Protein 3GJ0 (pdb70)

Foldseek 3Di:
DPDPPDDAAEFEEEEEFAPPLCRVLLLVQQPQQVVPWDADVVQQWIWGWHWFQKPVGIYTYRYTHHNNCNHPHDGDLVRQARGQEYEYEGEQQDVVRLVCSVVVVVVNCVRPPPHAYAYEHEDLLDPPGRHALLNNDVCPVVVHHYDYYYSQQCRCSCVVVQVNVCVRVVHPPMDGPDDRRTDHRPDHRDPVSVVVRVVSNVVNVVD/DAEFEEEEDFAPPLCSVLLVVFQPQQVVPWDQDPVQQWTWGWHWFQKPVGIYTYRYTHHNNHDLVRQPRGQEYEYEGEQQDVVRLVCSVVVVVVNCVNPVDHAYEYEHEDLQDPPGRRALLNNCVCVVVVHHYDYAYSLQRRCSCPVVLVNVCVSVVHPPMDGPDDRRTDHRPDDRPPVSVVVRVVRNVVNVD

Nearest PDB structures (foldseek):
  7mo3-assembly2_C  TM=1.001E+00  e=3.233E-41  Homo sapiens
  1qg2-assembly1_A  TM=1.001E+00  e=6.068E-40  Canis lupus familiaris
  5cj2-assembly7_G  TM=9.972E-01  e=1.064E-39  Homo sapiens
  1byu-assembly1_A  TM=9.859E-01  e=2.113E-39  Canis lupus familiaris
  1qg4-assembly1_A  TM=9.878E-01  e=3.705E-39  Canis lupus familiaris

Sequence (400 aa):
SAAQGEPQVQFKLVLVGDGGTGKTTFVKRHLTGEFEKKYVATLGVEVHPLVFHTNRGPIKFNVWDTAGQEKFGGLRDGYYIQAQCAIIMFDVTSRVTYKNVPNWHRDLVRVCENIPIVLCGNKVDIKDRKVKAKSIVFHRKKNLQYYDISAKSNYNFEKPFLWLARKLIGDPNLEFVAMPALAPPEVVMDPALAAQYEHDLEVAQTTQVQFKLVLVGDGGTGKTTFVKRHLTGEFEKKYVATLGVEVHPLVFHTNRGPIKFNVWDTAGLRDGYYIQAQCAIIMFDVTSRVTYKNVPNWHRDLVRVCENIPIVLCGNKVDIKDRKVKAKSIVFHRKKNLQYYDISAKSNYNFEKPFLWLARKLIGDPNLEFVAMPALAPPEVVMDPALAAQYEHDLEVAQT

CATH classification: 3.40.50.300

B-factor: mean 26.5, std 14.44, range [9.84, 110.28]

Radius of gyration: 24.84 Å; Cα contacts (8 Å, |Δi|>4): 761; chains: 2; bounding box: 46×78×49 Å

Structure (mmCIF, N/CA/C/O backbone):
data_3GJ0
#
_entry.id   3GJ0
#
_cell.length_a   81.544
_cell.length_b   81.544
_cell.length_c   130.567
_cell.angle_alpha   90.00
_cell.angle_beta   90.00
_cell.angle_gamma   90.00
#
_symmetry.space_group_name_H-M   'P 41 21 2'
#
loop_
_entity.id
_entity.type
_entity.pdbx_description
1 polymer 'GTP-binding nuclear protein Ran'
2 non-polymer 'MAGNESIUM ION'
3 non-polymer "GUANOSINE-5'-DIPHOSPHATE"
4 water water
#
loop_
_atom_site.group_PDB
_atom_site.id
_atom_site.type_symbol
_atom_site.label_atom_id
_atom_site.label_alt_id
_atom_site.label_comp_id
_atom_site.label_asym_id
_atom_site.label_entity_id
_atom_site.label_seq_id
_atom_site.pdbx_PDB_ins_code
_atom_site.Cartn_x
_atom_site.Cartn_y
_atom_site.Cartn_z
_atom_site.occupancy
_atom_site.B_iso_or_equiv
_atom_site.auth_seq_id
_atom_site.auth_comp_id
_atom_site.auth_asym_id
_atom_site.auth_atom_id
_atom_site.pdbx_PDB_model_num
ATOM 1 N N . SER A 1 6 ? 35.894 -2.467 -40.372 1.00 32.43 1 SER A N 1
ATOM 2 C CA . SER A 1 6 ? 36.976 -3.200 -41.021 1.00 32.24 1 SER A CA 1
ATOM 3 C C . SER A 1 6 ? 38.261 -3.106 -40.209 1.00 32.24 1 SER A C 1
ATOM 4 O O . SER A 1 6 ? 38.373 -2.283 -39.294 1.00 30.91 1 SER A O 1
ATOM 7 N N . ALA A 1 7 ? 39.230 -3.951 -40.552 1.00 28.07 2 ALA A N 1
ATOM 8 C CA . ALA A 1 7 ? 40.512 -3.982 -39.849 1.00 27.19 2 ALA A CA 1
ATOM 9 C C . ALA A 1 7 ? 41.461 -2.915 -40.387 1.00 23.06 2 ALA A C 1
ATOM 10 O O . ALA A 1 7 ? 42.456 -3.219 -41.049 1.00 26.54 2 ALA A O 1
ATOM 12 N N . ALA A 1 8 ? 41.131 -1.661 -40.100 1.00 24.00 3 ALA A N 1
ATOM 13 C CA . ALA A 1 8 ? 41.938 -0.518 -40.500 1.00 21.29 3 ALA A CA 1
ATOM 14 C C . ALA A 1 8 ? 41.551 0.668 -39.643 1.00 20.68 3 ALA A C 1
ATOM 15 O O . ALA A 1 8 ? 40.438 0.719 -39.092 1.00 24.14 3 ALA A O 1
ATOM 17 N N . GLN A 1 9 ? 42.472 1.616 -39.528 1.00 22.79 4 GLN A N 1
ATOM 18 C CA . GLN A 1 9 ? 42.193 2.854 -38.817 1.00 21.12 4 GLN A CA 1
ATOM 19 C C . GLN A 1 9 ? 41.315 3.736 -39.707 1.00 23.64 4 GLN A C 1
ATOM 20 O O . GLN A 1 9 ? 41.209 3.498 -40.920 1.00 25.21 4 GLN A O 1
ATOM 26 N N . GLY A 1 10 ? 40.674 4.736 -39.106 1.00 26.52 5 GLY A N 1
ATOM 27 C CA . GLY A 1 10 ? 39.909 5.707 -39.873 1.00 29.86 5 GLY A CA 1
ATOM 28 C C . GLY A 1 10 ? 38.501 5.277 -40.239 1.00 32.11 5 GLY A C 1
ATOM 29 O O . GLY A 1 10 ? 37.831 5.925 -41.043 1.00 32.63 5 GLY A O 1
ATOM 30 N N . GLU A 1 11 ? 38.050 4.178 -39.645 1.00 30.65 6 GLU A N 1
ATOM 31 C CA . GLU A 1 11 ? 36.711 3.659 -39.893 1.00 32.60 6 GLU A CA 1
ATOM 32 C C . GLU A 1 11 ? 35.641 4.494 -39.188 1.00 22.90 6 GLU A C 1
ATOM 33 O O . GLU A 1 11 ? 35.881 5.031 -38.116 1.00 28.27 6 GLU A O 1
ATOM 39 N N . PRO A 1 12 ? 34.452 4.595 -39.797 1.00 31.83 7 PRO A N 1
ATOM 40 C CA . PRO A 1 12 ? 33.352 5.266 -39.093 1.00 34.95 7 PRO A CA 1
ATOM 41 C C . PRO A 1 12 ? 33.002 4.438 -37.865 1.00 30.73 7 PRO A C 1
ATOM 42 O O . PRO A 1 12 ? 33.004 3.206 -37.952 1.00 31.49 7 PRO A O 1
ATOM 46 N N . GLN A 1 13 ? 32.721 5.080 -36.740 1.00 35.81 8 GLN A N 1
ATOM 47 C CA . GLN A 1 13 ? 32.350 4.309 -35.567 1.00 35.34 8 GLN A CA 1
ATOM 48 C C . GLN A 1 13 ? 30.929 3.771 -35.705 1.00 30.50 8 GLN A C 1
ATOM 49 O O . GLN A 1 13 ? 30.098 4.333 -36.424 1.00 30.77 8 GLN A O 1
ATOM 55 N N . VAL A 1 14 ? 30.686 2.643 -35.056 1.00 21.29 9 VAL A N 1
ATOM 56 C CA . VAL A 1 14 ? 29.353 2.067 -34.971 1.00 20.21 9 VAL A CA 1
ATOM 57 C C . VAL A 1 14 ? 28.677 2.764 -33.802 1.00 22.08 9 VAL A C 1
ATOM 58 O O . VAL A 1 14 ? 29.108 2.626 -32.655 1.00 21.95 9 VAL A O 1
ATOM 62 N N . GLN A 1 15 ? 27.647 3.543 -34.095 1.00 20.79 10 GLN A N 1
ATOM 63 C CA . GLN A 1 15 ? 26.950 4.271 -33.044 1.00 19.46 10 GLN A CA 1
ATOM 64 C C . GLN A 1 15 ? 25.447 4.358 -33.298 1.00 19.94 10 GLN A C 1
ATOM 65 O O . GLN A 1 15 ? 24.974 4.332 -34.438 1.00 20.91 10 GLN A O 1
ATOM 71 N N . PHE A 1 16 ? 24.712 4.445 -32.202 1.00 15.34 11 PHE A N 1
ATOM 72 C CA . PHE A 1 16 ? 23.262 4.403 -32.208 1.00 15.80 11 PHE A CA 1
ATOM 73 C C . PHE A 1 16 ? 22.711 5.468 -31.283 1.00 14.78 11 PHE A C 1
ATOM 74 O O . PHE A 1 16 ? 23.220 5.670 -30.172 1.00 16.11 11 PHE A O 1
ATOM 82 N N . LYS A 1 17 ? 21.668 6.157 -31.727 1.00 12.40 12 LYS A N 1
ATOM 83 C CA . LYS A 1 17 ? 20.922 7.042 -30.851 1.00 12.12 12 LYS A CA 1
ATOM 84 C C . LYS A 1 17 ? 19.973 6.231 -29.965 1.00 14.26 12 LYS A C 1
ATOM 85 O O . LYS A 1 17 ? 19.131 5.487 -30.472 1.00 14.42 12 LYS A O 1
ATOM 91 N N . LEU A 1 18 ? 20.136 6.350 -28.645 1.00 12.14 13 LEU A N 1
ATOM 92 C CA . LEU A 1 18 ? 19.309 5.648 -27.684 1.00 11.18 13 LEU A CA 1
ATOM 93 C C . LEU A 1 18 ? 18.577 6.709 -26.865 1.00 11.96 13 LEU A C 1
ATOM 94 O O . LEU A 1 18 ? 19.212 7.572 -26.230 1.00 13.65 13 LEU A O 1
ATOM 99 N N . VAL A 1 19 ? 17.259 6.649 -26.864 1.00 10.90 14 VAL A N 1
ATOM 100 C CA . VAL A 1 19 ? 16.476 7.576 -26.044 1.00 12.53 14 VAL A CA 1
ATOM 101 C C . VAL A 1 19 ? 16.077 6.900 -24.740 1.00 12.33 14 VAL A C 1
ATOM 102 O O . VAL A 1 19 ? 15.624 5.743 -24.712 1.00 13.31 14 VAL A O 1
ATOM 106 N N . LEU A 1 20 ? 16.285 7.628 -23.651 1.00 13.60 15 LEU A N 1
ATOM 107 C CA . LEU A 1 20 ? 16.036 7.137 -22.309 1.00 12.55 15 LEU A CA 1
ATOM 108 C C . LEU A 1 20 ? 14.876 7.929 -21.759 1.00 14.62 15 LEU A C 1
ATOM 109 O O . LEU A 1 20 ? 15.007 9.136 -21.527 1.00 16.23 15 LEU A O 1
ATOM 114 N N . VAL A 1 21 ? 13.732 7.273 -21.601 1.00 11.89 16 VAL A N 1
ATOM 115 C CA . VAL A 1 21 ? 12.494 7.948 -21.211 1.00 12.79 16 VAL A CA 1
ATOM 116 C C . VAL A 1 21 ? 11.819 7.289 -20.026 1.00 15.88 16 VAL A C 1
ATOM 117 O O . VAL A 1 21 ? 12.135 6.162 -19.656 1.00 14.46 16 VAL A O 1
ATOM 121 N N . GLY A 1 22 ? 10.887 8.006 -19.413 1.00 15.29 17 GLY A N 1
ATOM 122 C CA . GLY A 1 22 ? 10.230 7.532 -18.211 1.00 14.15 17 GLY A CA 1
ATOM 123 C C . GLY A 1 22 ? 9.913 8.700 -17.303 1.00 12.91 17 GLY A C 1
ATOM 124 O O . GLY A 1 22 ? 10.430 9.815 -17.493 1.00 14.47 17 GLY A O 1
ATOM 125 N N . ASP A 1 23 ? 9.087 8.440 -16.304 1.00 15.12 18 ASP A N 1
ATOM 126 C CA . ASP A 1 23 ? 8.679 9.519 -15.410 1.00 15.45 18 ASP A CA 1
ATOM 127 C C . ASP A 1 23 ? 9.854 10.218 -14.753 1.00 14.44 18 ASP A C 1
ATOM 128 O O . ASP A 1 23 ? 10.924 9.630 -14.526 1.00 14.99 18 ASP A O 1
ATOM 133 N N . GLY A 1 24 ? 9.649 11.484 -14.394 1.00 15.71 19 GLY A N 1
ATOM 134 C CA . GLY A 1 24 ? 10.619 12.173 -13.579 1.00 15.87 19 GLY A CA 1
ATOM 135 C C . GLY A 1 24 ? 10.819 11.427 -12.278 1.00 17.93 19 GLY A C 1
ATOM 136 O O . GLY A 1 24 ? 9.886 10.863 -11.706 1.00 18.77 19 GLY A O 1
ATOM 137 N N . GLY A 1 25 ? 12.063 11.415 -11.828 1.00 14.69 20 GLY A N 1
ATOM 138 C CA . GLY A 1 25 ? 12.417 10.827 -10.557 1.00 14.57 20 GLY A CA 1
ATOM 139 C C . GLY A 1 25 ? 12.629 9.330 -10.577 1.00 15.61 20 GLY A C 1
ATOM 140 O O . GLY A 1 25 ? 12.837 8.727 -9.526 1.00 19.32 20 GLY A O 1
ATOM 141 N N . THR A 1 26 ? 12.579 8.719 -11.759 1.00 14.78 21 THR A N 1
ATOM 142 C CA . THR A 1 26 ? 12.753 7.278 -11.827 1.00 14.00 21 THR A CA 1
ATOM 143 C C . THR A 1 26 ? 14.222 6.824 -11.811 1.00 14.66 21 THR A C 1
ATOM 144 O O . THR A 1 26 ? 14.498 5.644 -11.614 1.00 15.25 21 THR A O 1
ATOM 148 N N . GLY A 1 27 ? 15.137 7.758 -12.030 1.00 13.56 22 GLY A N 1
ATOM 149 C CA . GLY A 1 27 ? 16.560 7.494 -11.935 1.00 13.03 22 GLY A CA 1
ATOM 150 C C . GLY A 1 27 ? 17.246 7.464 -13.293 1.00 13.49 22 GLY A C 1
ATOM 151 O O . GLY A 1 27 ? 18.339 6.923 -13.416 1.00 12.80 22 GLY A O 1
ATOM 152 N N . LYS A 1 28 ? 16.654 8.087 -14.305 1.00 12.04 23 LYS A N 1
ATOM 153 C CA . LYS A 1 28 ? 17.257 8.104 -15.653 1.00 11.96 23 LYS A CA 1
ATOM 154 C C . LYS A 1 28 ? 18.646 8.738 -15.645 1.00 11.40 23 LYS A C 1
ATOM 155 O O . LYS A 1 28 ? 19.607 8.183 -16.176 1.00 11.73 23 LYS A O 1
ATOM 161 N N . THR A 1 29 ? 18.752 9.925 -15.059 1.00 12.11 24 THR A N 1
ATOM 162 C CA . THR A 1 29 ? 20.016 10.614 -15.063 1.00 11.43 24 THR A CA 1
ATOM 163 C C . THR A 1 29 ? 21.052 9.859 -14.214 1.00 12.66 24 THR A C 1
ATOM 164 O O . THR A 1 29 ? 22.216 9.744 -14.610 1.00 12.37 24 THR A O 1
ATOM 168 N N . THR A 1 30 ? 20.631 9.364 -13.052 1.00 11.80 25 THR A N 1
ATOM 169 C CA . THR A 1 30 ? 21.543 8.615 -12.184 1.00 13.13 25 THR A CA 1
ATOM 170 C C . THR A 1 30 ? 22.084 7.401 -12.937 1.00 12.06 25 THR A C 1
ATOM 171 O O . THR A 1 30 ? 23.272 7.068 -12.835 1.00 12.67 25 THR A O 1
ATOM 175 N N . PHE A 1 31 ? 21.207 6.758 -13.701 1.00 11.34 26 PHE A N 1
ATOM 176 C CA . PHE A 1 31 ? 21.579 5.580 -14.474 1.00 11.65 26 PHE A CA 1
ATOM 177 C C . PHE A 1 31 ? 22.613 5.903 -15.547 1.00 11.40 26 PHE A C 1
ATOM 178 O O . PHE A 1 31 ? 23.661 5.256 -15.635 1.00 11.81 26 PHE A O 1
ATOM 186 N N . VAL A 1 32 ? 22.306 6.866 -16.413 1.00 11.87 27 VAL A N 1
ATOM 187 C CA . VAL A 1 32 ? 23.225 7.141 -17.512 1.00 11.98 27 VAL A CA 1
ATOM 188 C C . VAL A 1 32 ? 24.589 7.584 -16.986 1.00 11.83 27 VAL A C 1
ATOM 189 O O . VAL A 1 32 ? 25.618 7.231 -17.580 1.00 12.39 27 VAL A O 1
ATOM 193 N N . LYS A 1 33 ? 24.589 8.304 -15.861 1.00 11.81 28 LYS A N 1
ATOM 194 C CA . LYS A 1 33 ? 25.836 8.830 -15.293 1.00 14.01 28 LYS A CA 1
ATOM 195 C C . LYS A 1 33 ? 26.755 7.767 -14.702 1.00 12.49 28 LYS A C 1
ATOM 196 O O . LYS A 1 33 ? 27.893 8.076 -14.391 1.00 14.05 28 LYS A O 1
ATOM 202 N N . ARG A 1 34 ? 26.306 6.522 -14.542 1.00 10.55 29 ARG A N 1
ATOM 203 C CA . ARG A 1 34 ? 27.230 5.512 -14.039 1.00 12.97 29 ARG A CA 1
ATOM 204 C C . ARG A 1 34 ? 28.413 5.334 -14.975 1.00 14.32 29 ARG A C 1
ATOM 205 O O . ARG A 1 34 ? 29.497 4.986 -14.531 1.00 13.01 29 ARG A O 1
ATOM 213 N N . HIS A 1 35 ? 28.211 5.547 -16.274 1.00 11.19 30 HIS A N 1
ATOM 214 C CA . HIS A 1 35 ? 29.280 5.332 -17.237 1.00 12.13 30 HIS A CA 1
ATOM 215 C C . HIS A 1 35 ? 30.170 6.569 -17.212 1.00 13.23 30 HIS A C 1
ATOM 216 O O . HIS A 1 35 ? 29.767 7.662 -17.647 1.00 11.87 30 HIS A O 1
ATOM 223 N N . LEU A 1 36 ? 31.373 6.417 -16.665 1.00 11.49 31 LEU A N 1
ATOM 224 C CA . LEU A 1 36 ? 32.177 7.587 -16.324 1.00 11.29 31 LEU A CA 1
ATOM 225 C C . LEU A 1 36 ? 32.662 8.377 -17.535 1.00 12.80 31 LEU A C 1
ATOM 226 O O . LEU A 1 36 ? 32.637 9.601 -17.513 1.00 13.48 31 LEU A O 1
ATOM 231 N N . THR A 1 37 ? 33.076 7.688 -18.594 1.00 12.57 32 THR A N 1
ATOM 232 C CA . THR A 1 37 ? 33.545 8.404 -19.760 1.00 12.05 32 THR A CA 1
ATOM 233 C C . THR A 1 37 ? 32.385 9.082 -20.477 1.00 13.72 32 THR A C 1
ATOM 234 O O . THR A 1 37 ? 32.545 10.198 -20.966 1.00 15.17 32 THR A O 1
ATOM 238 N N . GLY A 1 38 ? 31.214 8.440 -20.507 1.00 11.79 33 GLY A N 1
ATOM 239 C CA . GLY A 1 38 ? 30.029 9.064 -21.076 1.00 13.14 33 GLY A CA 1
ATOM 240 C C . GLY A 1 38 ? 29.653 10.349 -20.375 1.00 13.70 33 GLY A C 1
ATOM 241 O O . GLY A 1 38 ? 29.092 11.256 -21.002 1.00 16.58 33 GLY A O 1
ATOM 242 N N . GLU A 1 39 ? 29.923 10.417 -19.074 1.00 12.90 34 GLU A N 1
ATOM 243 C CA . GLU A 1 39 ? 29.609 11.604 -18.303 1.00 14.93 34 GLU A CA 1
ATOM 244 C C . GLU A 1 39 ? 30.666 12.687 -18.569 1.00 16.44 34 GLU A C 1
ATOM 245 O O . GLU A 1 39 ? 30.330 13.847 -18.776 1.00 18.32 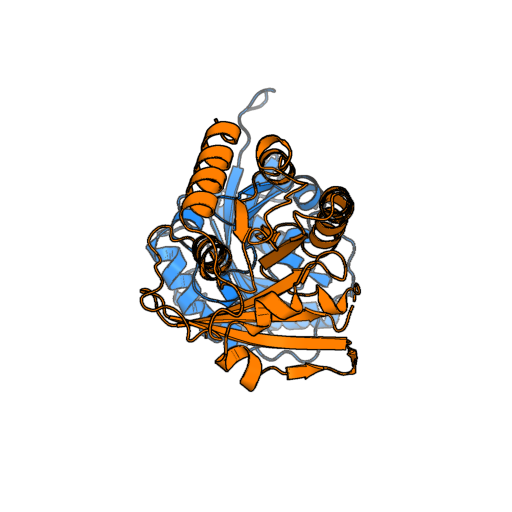34 GLU A O 1
ATOM 251 N N . PHE A 1 40 ? 31.936 12.295 -18.596 1.00 14.97 35 PHE A N 1
ATOM 252 C CA . PHE A 1 40 ? 33.023 13.206 -18.946 1.00 15.90 35 PHE A CA 1
ATOM 253 C C . PHE A 1 40 ? 32.819 13.835 -20.331 1.00 16.83 35 PHE A C 1
ATOM 254 O O . PHE A 1 40 ? 33.097 15.036 -20.530 1.00 19.88 35 PHE A O 1
ATOM 262 N N . GLU A 1 41 ? 32.320 13.049 -21.281 1.00 16.56 36 GLU A N 1
ATOM 263 C CA . GLU A 1 41 ? 32.214 13.498 -22.675 1.00 15.77 36 GLU A CA 1
ATOM 264 C C . GLU A 1 41 ? 30.817 13.939 -23.094 1.00 15.86 36 GLU A C 1
ATOM 265 O O . GLU A 1 41 ? 30.552 14.120 -24.292 1.00 17.75 36 GLU A O 1
ATOM 271 N N . LYS A 1 42 ? 29.935 14.143 -22.134 1.00 15.34 37 LYS A N 1
ATOM 272 C CA . LYS A 1 42 ? 28.551 14.460 -22.465 1.00 14.90 37 LYS A CA 1
ATOM 273 C C . LYS A 1 42 ? 28.462 15.819 -23.130 1.00 20.08 37 LYS A C 1
ATOM 274 O O . LYS A 1 42 ? 29.315 16.693 -22.917 1.00 19.68 37 LYS A O 1
ATOM 280 N N . LYS A 1 43 ? 27.429 15.996 -23.930 1.00 17.92 38 LYS A N 1
ATOM 281 C CA . LYS A 1 43 ? 27.220 17.288 -24.586 1.00 20.47 38 LYS A CA 1
ATOM 282 C C . LYS A 1 43 ? 25.779 17.754 -24.430 1.00 22.74 38 LYS A C 1
ATOM 283 O O . LYS A 1 43 ? 24.842 16.990 -24.659 1.00 22.74 38 LYS A O 1
ATOM 289 N N . TYR A 1 44 ? 25.602 19.003 -24.009 1.00 24.59 39 TYR A N 1
ATOM 290 C CA . TYR A 1 44 ? 24.262 19.567 -23.850 1.00 27.10 39 TYR A CA 1
ATOM 291 C C . TYR A 1 44 ? 23.862 20.249 -25.145 1.00 25.67 39 TYR A C 1
ATOM 292 O O . TYR A 1 44 ? 24.582 21.123 -25.633 1.00 30.07 39 TYR A O 1
ATOM 301 N N . VAL A 1 45 ? 22.732 19.821 -25.706 1.00 22.96 40 VAL A N 1
ATOM 302 C CA . VAL A 1 45 ? 22.180 20.394 -26.930 1.00 25.57 40 VAL A CA 1
ATOM 303 C C . VAL A 1 45 ? 21.103 21.393 -26.544 1.00 26.80 40 VAL A C 1
ATOM 304 O O . VAL A 1 45 ? 20.012 21.009 -26.125 1.00 22.41 40 VAL A O 1
ATOM 308 N N . ALA A 1 46 ? 21.415 22.675 -26.695 1.00 33.75 41 ALA A N 1
ATOM 309 C CA . ALA A 1 46 ? 20.556 23.750 -26.209 1.00 42.35 41 ALA A CA 1
ATOM 310 C C . ALA A 1 46 ? 19.170 23.790 -26.853 1.00 38.33 41 ALA A C 1
ATOM 311 O O . ALA A 1 46 ? 18.174 24.005 -26.165 1.00 42.05 41 ALA A O 1
ATOM 313 N N . THR A 1 47 ? 19.101 23.572 -28.162 1.00 31.84 42 THR A N 1
ATOM 314 C CA . THR A 1 47 ? 17.828 23.692 -28.863 1.00 32.45 42 THR A CA 1
ATOM 315 C C . THR A 1 47 ? 16.794 22.691 -28.352 1.00 28.49 42 THR A C 1
ATOM 316 O O . THR A 1 47 ? 15.598 22.978 -28.343 1.00 38.48 42 THR A O 1
ATOM 320 N N . LEU A 1 48 ? 17.247 21.517 -27.922 1.00 23.45 43 LEU A N 1
ATOM 321 C CA . LEU A 1 48 ? 16.311 20.510 -27.436 1.00 27.96 43 LEU A CA 1
ATOM 322 C C . LEU A 1 48 ? 16.286 20.389 -25.914 1.00 32.49 43 LEU A C 1
ATOM 323 O O . LEU A 1 48 ? 15.322 19.893 -25.344 1.00 37.62 43 LEU A O 1
ATOM 328 N N . GLY A 1 49 ? 17.332 20.861 -25.255 1.00 27.56 44 GLY A N 1
ATOM 329 C CA . GLY A 1 49 ? 17.444 20.653 -23.824 1.00 31.31 44 GLY A CA 1
ATOM 330 C C . GLY A 1 49 ? 17.620 19.168 -23.554 1.00 31.70 44 GLY A C 1
ATOM 331 O O . GLY A 1 49 ? 16.769 18.507 -22.960 1.00 32.15 44 GLY A O 1
ATOM 332 N N . VAL A 1 50 ? 18.737 18.641 -24.026 1.00 21.87 45 VAL A N 1
ATOM 333 C CA . VAL A 1 50 ? 19.075 17.230 -23.867 1.00 18.38 45 VAL A CA 1
ATOM 334 C C . VAL A 1 50 ? 20.564 17.196 -23.578 1.00 16.28 45 VAL A C 1
ATOM 335 O O . VAL A 1 50 ? 21.311 18.010 -24.119 1.00 18.90 45 VAL A O 1
ATOM 339 N N . GLU A 1 51 ? 21.010 16.269 -22.725 1.00 16.55 46 GLU A N 1
ATOM 340 C CA . GLU A 1 51 ? 22.438 15.985 -22.596 1.00 16.69 46 GLU A CA 1
ATOM 341 C C . GLU A 1 51 ? 22.683 14.637 -23.253 1.00 16.26 46 GLU A C 1
ATOM 342 O O . GLU A 1 51 ? 22.105 13.634 -22.838 1.00 17.64 46 GLU A O 1
ATOM 348 N N . VAL A 1 52 ? 23.525 14.607 -24.273 1.00 14.32 47 VAL A N 1
ATOM 349 C CA . VAL A 1 52 ? 23.836 13.360 -24.954 1.00 14.10 47 VAL A CA 1
ATOM 350 C C . VAL A 1 52 ? 25.111 12.782 -24.382 1.00 15.89 47 VAL A C 1
ATOM 351 O O . VAL A 1 52 ? 26.158 13.436 -24.421 1.00 18.51 47 VAL A O 1
ATOM 355 N N . HIS A 1 53 ? 25.009 11.570 -23.840 1.00 13.47 48 HIS A N 1
ATOM 356 C CA . HIS A 1 53 ? 26.143 10.857 -23.240 1.00 12.17 48 HIS A CA 1
ATOM 357 C C . HIS A 1 53 ? 26.640 9.781 -24.204 1.00 13.37 48 HIS A C 1
ATOM 358 O O . HIS A 1 53 ? 25.898 8.843 -24.530 1.00 13.75 48 HIS A O 1
ATOM 365 N N . PRO A 1 54 ? 27.899 9.880 -24.649 1.00 12.67 49 PRO A N 1
ATOM 366 C CA . PRO A 1 54 ? 28.426 8.871 -25.578 1.00 14.47 49 PRO A CA 1
ATOM 367 C C . PRO A 1 54 ? 28.959 7.672 -24.786 1.00 15.93 49 PRO A C 1
ATOM 368 O O . PRO A 1 54 ? 30.012 7.758 -24.161 1.00 18.63 49 PRO A O 1
ATOM 372 N N . LEU A 1 55 ? 28.197 6.584 -24.754 1.00 13.15 50 LEU A N 1
ATOM 373 C CA . LEU A 1 55 ? 28.556 5.399 -23.961 1.00 14.71 50 LEU A CA 1
ATOM 374 C C . LEU A 1 55 ? 29.161 4.322 -24.843 1.00 15.50 50 LEU A C 1
ATOM 375 O O . LEU A 1 55 ? 28.454 3.653 -25.607 1.00 16.49 50 LEU A O 1
ATOM 380 N N . VAL A 1 56 ? 30.467 4.151 -24.749 1.00 14.14 51 VAL A N 1
ATOM 381 C CA . VAL A 1 56 ? 31.136 3.097 -25.489 1.00 16.00 51 VAL A CA 1
ATOM 382 C C . VAL A 1 56 ? 31.142 1.789 -24.702 1.00 15.56 51 VAL A C 1
ATOM 383 O O . VAL A 1 56 ? 31.411 1.761 -23.487 1.00 14.89 51 VAL A O 1
ATOM 387 N N . PHE A 1 57 ? 30.834 0.703 -25.413 1.00 16.82 52 PHE A N 1
ATOM 388 C CA . PHE A 1 57 ? 30.954 -0.636 -24.865 1.00 15.48 52 PHE A CA 1
ATOM 389 C C . PHE A 1 57 ? 31.874 -1.399 -25.802 1.00 17.23 52 PHE A C 1
ATOM 390 O O . PHE A 1 57 ? 31.880 -1.171 -27.004 1.00 18.35 52 PHE A O 1
ATOM 398 N N . HIS A 1 58 ? 32.679 -2.281 -25.239 1.00 18.21 53 HIS A N 1
ATOM 399 C CA . HIS A 1 58 ? 33.642 -3.011 -26.051 1.00 18.90 53 HIS A CA 1
ATOM 400 C C . HIS A 1 58 ? 33.173 -4.461 -26.225 1.00 19.65 53 HIS A C 1
ATOM 401 O O . HIS A 1 58 ? 33.046 -5.205 -25.264 1.00 17.02 53 HIS A O 1
ATOM 408 N N . THR A 1 59 ? 32.866 -4.823 -27.468 1.00 19.14 54 THR A N 1
ATOM 409 C CA . THR A 1 59 ? 32.298 -6.142 -27.756 1.00 19.64 54 THR A CA 1
ATOM 410 C C . THR A 1 59 ? 33.342 -7.074 -28.363 1.00 22.55 54 THR A C 1
ATOM 411 O O . THR A 1 59 ? 34.449 -6.644 -28.692 1.00 23.87 54 THR A O 1
ATOM 415 N N . ASN A 1 60 ? 32.984 -8.343 -28.513 1.00 19.37 55 ASN A N 1
ATOM 416 C CA . ASN A 1 60 ? 33.879 -9.297 -29.164 1.00 23.72 55 ASN A CA 1
ATOM 417 C C . ASN A 1 60 ? 34.016 -9.016 -30.652 1.00 32.68 55 ASN A C 1
ATOM 418 O O . ASN A 1 60 ? 34.807 -9.659 -31.349 1.00 39.34 55 ASN A O 1
ATOM 423 N N . ARG A 1 61 ? 33.257 -8.044 -31.134 1.00 24.52 56 ARG A N 1
ATOM 424 C CA . ARG A 1 61 ? 33.342 -7.621 -32.521 1.00 32.27 56 ARG A CA 1
ATOM 425 C C . ARG A 1 61 ? 33.751 -6.156 -32.626 1.00 35.30 56 ARG A C 1
ATOM 426 O O . ARG A 1 61 ? 33.542 -5.518 -33.656 1.00 45.73 56 ARG A O 1
ATOM 434 N N . GLY A 1 62 ? 34.330 -5.630 -31.554 1.00 27.21 57 GL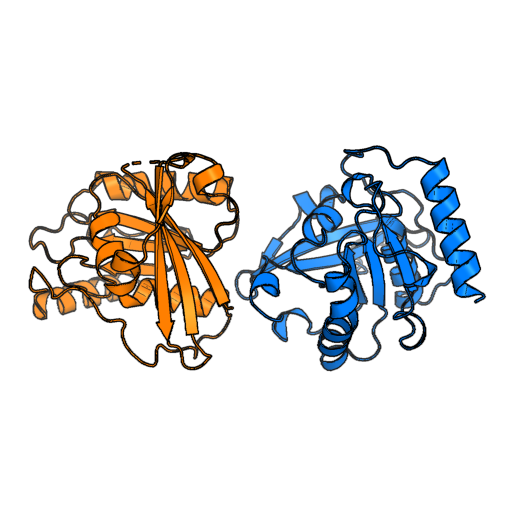Y A N 1
ATOM 435 C CA . GLY A 1 62 ? 34.809 -4.259 -31.545 1.00 27.81 57 GLY A CA 1
ATOM 436 C C . GLY A 1 62 ? 33.901 -3.326 -30.768 1.00 27.02 57 GLY A C 1
ATOM 437 O O . GLY A 1 62 ? 32.920 -3.760 -30.177 1.00 23.93 57 GLY A O 1
ATOM 438 N N . PRO A 1 63 ? 34.218 -2.030 -30.781 1.00 23.91 58 PRO A N 1
ATOM 439 C CA . PRO A 1 63 ? 33.510 -1.055 -29.947 1.00 21.63 58 PRO A CA 1
ATOM 440 C C . PRO A 1 63 ? 32.151 -0.715 -30.532 1.00 22.11 58 PRO A C 1
ATOM 441 O O . PRO A 1 63 ? 31.998 -0.686 -31.746 1.00 25.20 58 PRO A O 1
ATOM 445 N N . ILE A 1 64 ? 31.177 -0.460 -29.667 1.00 20.50 59 ILE A N 1
ATOM 446 C CA . ILE A 1 64 ? 29.887 0.061 -30.089 1.00 20.59 59 ILE A CA 1
ATOM 447 C C . ILE A 1 64 ? 29.558 1.246 -29.188 1.00 20.39 59 ILE A C 1
ATOM 448 O O . ILE A 1 64 ? 29.809 1.193 -27.977 1.00 25.00 59 ILE A O 1
ATOM 453 N N . LYS A 1 65 ? 29.014 2.312 -29.762 1.00 15.90 60 LYS A N 1
ATOM 454 C CA . LYS A 1 65 ? 28.677 3.494 -28.974 1.00 14.60 60 LYS A CA 1
ATOM 455 C C . LYS A 1 65 ? 27.161 3.724 -28.983 1.00 18.37 60 LYS A C 1
ATOM 456 O O . LYS A 1 65 ? 26.532 3.766 -30.051 1.00 17.51 60 LYS A O 1
ATOM 462 N N . PHE A 1 66 ? 26.588 3.862 -27.792 1.00 13.70 61 PHE A N 1
ATOM 463 C CA . PHE A 1 66 ? 25.224 4.336 -27.627 1.00 12.41 61 PHE A CA 1
ATOM 464 C C . PHE A 1 66 ? 25.277 5.780 -27.207 1.00 13.12 61 PHE A C 1
ATOM 465 O O . PHE A 1 66 ? 25.819 6.084 -26.130 1.00 13.77 61 PHE A O 1
ATOM 473 N N . ASN A 1 67 ? 24.764 6.668 -28.057 1.00 13.48 62 ASN A N 1
ATOM 474 C CA . ASN A 1 67 ? 24.610 8.071 -27.712 1.00 12.51 62 ASN A CA 1
ATOM 475 C C . ASN A 1 67 ? 23.284 8.179 -26.988 1.00 12.86 62 ASN A C 1
ATOM 476 O O . ASN A 1 67 ? 22.218 8.144 -27.599 1.00 13.07 62 ASN A O 1
ATOM 481 N N . VAL A 1 68 ? 23.365 8.232 -25.666 1.00 10.69 63 VAL A N 1
ATOM 482 C CA . VAL A 1 68 ? 22.182 8.206 -24.837 1.00 10.65 63 VAL A CA 1
ATOM 483 C C . VAL A 1 68 ? 21.685 9.603 -24.592 1.00 13.90 63 VAL A C 1
ATOM 484 O O . VAL A 1 68 ? 22.410 10.450 -24.052 1.00 13.51 63 VAL A O 1
ATOM 488 N N . TRP A 1 69 ? 20.437 9.841 -24.990 1.00 12.02 64 TRP A N 1
ATOM 489 C CA . TRP A 1 69 ? 19.812 11.155 -24.850 1.00 13.16 64 TRP A CA 1
ATOM 490 C C . TRP A 1 69 ? 19.099 11.244 -23.496 1.00 14.61 64 TRP A C 1
ATOM 491 O O . TRP A 1 69 ? 18.069 10.586 -23.289 1.00 18.68 64 TRP A O 1
ATOM 502 N N . ASP A 1 70 ? 19.660 12.014 -22.574 1.00 12.38 65 ASP A N 1
ATOM 503 C CA . ASP A 1 70 ? 19.054 12.169 -21.253 1.00 13.33 65 ASP A CA 1
ATOM 504 C C . ASP A 1 70 ? 18.338 13.513 -21.230 1.00 14.00 65 ASP A C 1
ATOM 505 O O . ASP A 1 70 ? 18.878 14.539 -21.698 1.00 16.34 65 ASP A O 1
ATOM 510 N N . THR A 1 71 ? 17.128 13.520 -20.709 1.00 13.28 66 THR A N 1
ATOM 511 C CA . THR A 1 71 ? 16.361 14.763 -20.677 1.00 15.99 66 THR A CA 1
ATOM 512 C C . THR A 1 71 ? 17.004 15.735 -19.716 1.00 15.50 66 THR A C 1
ATOM 513 O O . THR A 1 71 ? 17.833 15.378 -18.860 1.00 17.04 66 THR A O 1
ATOM 517 N N . ALA A 1 72 ? 16.586 16.990 -19.850 1.00 17.61 67 ALA A N 1
ATOM 518 C CA . ALA A 1 72 ? 16.920 18.016 -18.874 1.00 19.73 67 ALA A CA 1
ATOM 519 C C . ALA A 1 72 ? 15.739 18.242 -17.933 1.00 20.61 67 ALA A C 1
ATOM 520 O O . ALA A 1 72 ? 15.514 19.358 -17.449 1.00 24.17 67 ALA A O 1
ATOM 522 N N . GLY A 1 73 ? 14.980 17.188 -17.679 1.00 17.63 68 GLY A N 1
ATOM 523 C CA . GLY A 1 73 ? 13.910 17.236 -16.696 1.00 17.94 68 GLY A CA 1
ATOM 524 C C . GLY A 1 73 ? 12.566 17.683 -17.238 1.00 19.64 68 GLY A C 1
ATOM 525 O O . GLY A 1 73 ? 11.624 17.838 -16.458 1.00 18.08 68 GLY A O 1
ATOM 526 N N . GLN A 1 74 ? 12.439 17.871 -18.548 1.00 15.94 69 GLN A N 1
ATOM 527 C CA . GLN A 1 74 ? 11.181 18.392 -19.083 1.00 17.72 69 GLN A CA 1
ATOM 528 C C . GLN A 1 74 ? 10.001 17.434 -18.917 1.00 19.74 69 GLN A C 1
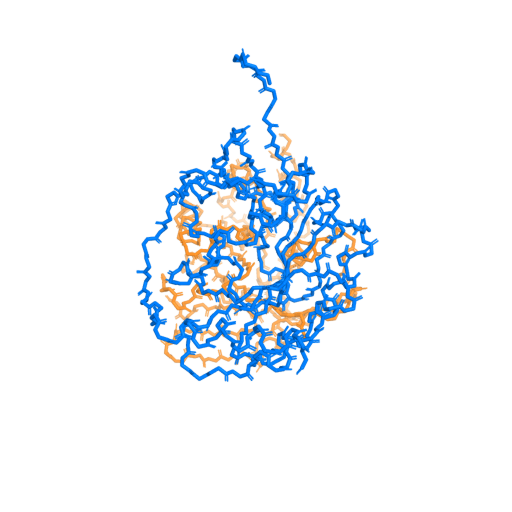ATOM 529 O O . GLN A 1 74 ? 8.844 17.860 -18.971 1.00 19.00 69 GLN A O 1
ATOM 535 N N . GLU A 1 75 ? 10.274 16.149 -18.697 1.00 17.40 70 GLU A N 1
ATOM 536 C CA . GLU A 1 75 ? 9.206 15.192 -18.457 1.00 16.47 70 GLU A CA 1
ATOM 537 C C . GLU A 1 75 ? 8.419 15.501 -17.176 1.00 16.08 70 GLU A C 1
ATOM 538 O O . GLU A 1 75 ? 7.323 14.975 -16.981 1.00 21.31 70 GLU A O 1
ATOM 544 N N . LYS A 1 76 ? 8.984 16.345 -16.310 1.00 16.06 71 LYS A N 1
ATOM 545 C CA . LYS A 1 76 ? 8.310 16.728 -15.082 1.00 18.75 71 LYS A CA 1
ATOM 546 C C . LYS A 1 76 ? 7.171 17.702 -15.326 1.00 23.57 71 LYS A C 1
ATOM 547 O O . LYS A 1 76 ? 6.301 17.856 -14.467 1.00 28.40 71 LYS A O 1
ATOM 553 N N . PHE A 1 77 ? 7.146 18.344 -16.490 1.00 19.27 72 PHE A N 1
ATOM 554 C CA . PHE A 1 77 ? 6.022 19.236 -16.769 1.00 21.66 72 PHE A CA 1
ATOM 555 C C . PHE A 1 77 ? 5.297 18.964 -18.090 1.00 21.80 72 PHE A C 1
ATOM 556 O O . PHE A 1 77 ? 4.479 19.775 -18.539 1.00 24.41 72 PHE A O 1
ATOM 564 N N . GLY A 1 78 ? 5.569 17.818 -18.702 1.00 22.88 73 GLY A N 1
ATOM 565 C CA . GLY A 1 78 ? 4.877 17.446 -19.923 1.00 24.47 73 GLY A CA 1
ATOM 566 C C . GLY A 1 78 ? 5.587 16.332 -20.664 1.00 27.41 73 GLY A C 1
ATOM 567 O O . GLY A 1 78 ? 6.470 15.673 -20.113 1.00 23.97 73 GLY A O 1
ATOM 568 N N . GLY A 1 79 ? 5.191 16.114 -21.912 1.00 25.44 74 GLY A N 1
ATOM 569 C CA . GLY A 1 79 ? 5.850 15.114 -22.733 1.00 21.88 74 GLY A CA 1
ATOM 570 C C . GLY A 1 79 ? 7.112 15.665 -23.363 1.00 23.49 74 GLY A C 1
ATOM 571 O O . GLY A 1 79 ? 7.490 16.819 -23.147 1.00 24.30 74 GLY A O 1
ATOM 572 N N . LEU A 1 80 ? 7.769 14.828 -24.157 1.00 19.41 75 LEU A N 1
ATOM 573 C CA . LEU A 1 80 ? 8.980 15.219 -24.858 1.00 19.41 75 LEU A CA 1
ATOM 574 C C . LEU A 1 80 ? 8.652 15.556 -26.312 1.00 21.93 75 LEU A C 1
ATOM 575 O O . LEU A 1 80 ? 7.741 14.976 -26.895 1.00 21.19 75 LEU A O 1
ATOM 580 N N . ARG A 1 81 ? 9.393 16.496 -26.888 1.00 23.28 76 ARG A N 1
ATOM 581 C CA . ARG A 1 81 ? 9.130 16.949 -28.255 1.00 20.75 76 ARG A CA 1
ATOM 582 C C . ARG A 1 81 ? 9.555 15.904 -29.292 1.00 21.76 76 ARG A C 1
ATOM 583 O O . ARG A 1 81 ? 10.369 15.027 -29.013 1.00 21.08 76 ARG A O 1
ATOM 591 N N . ASP A 1 82 ? 9.004 16.003 -30.496 1.00 24.74 77 ASP A N 1
ATOM 592 C CA . ASP A 1 82 ? 9.319 15.041 -31.537 1.00 22.59 77 ASP A CA 1
ATOM 593 C C . ASP A 1 82 ? 10.818 15.025 -31.805 1.00 22.74 77 ASP A C 1
ATOM 594 O O . ASP A 1 82 ? 11.392 13.973 -32.061 1.00 24.15 77 ASP A O 1
ATOM 599 N N . GLY A 1 83 ? 11.445 16.194 -31.760 1.00 20.79 78 GLY A N 1
ATOM 600 C CA . GLY A 1 83 ? 12.872 16.321 -32.009 1.00 21.21 78 GLY A CA 1
ATOM 601 C C . GLY A 1 83 ? 13.698 15.490 -31.051 1.00 22.86 78 GLY A C 1
ATOM 602 O O . GLY A 1 83 ? 14.819 15.087 -31.358 1.00 24.49 78 GLY A O 1
ATOM 603 N N . TYR A 1 84 ? 13.148 15.232 -29.872 1.00 20.10 79 TYR A N 1
ATOM 604 C CA . TYR A 1 84 ? 13.836 14.371 -28.932 1.00 16.16 79 TYR A CA 1
ATOM 605 C C . TYR A 1 84 ? 13.876 12.930 -29.439 1.00 15.98 79 TYR A C 1
ATOM 606 O O . TYR A 1 84 ? 14.939 12.285 -29.448 1.00 17.44 79 TYR A O 1
ATOM 615 N N . TYR A 1 85 ? 12.723 12.439 -29.883 1.00 17.50 80 TYR A N 1
ATOM 616 C CA . TYR A 1 85 ? 12.603 11.053 -30.336 1.00 17.87 80 TYR A CA 1
ATOM 617 C C . TYR A 1 85 ? 13.153 10.771 -31.733 1.00 18.18 80 TYR A C 1
ATOM 618 O O . TYR A 1 85 ? 13.540 9.645 -32.029 1.00 18.23 80 TYR A O 1
ATOM 627 N N . ILE A 1 86 ? 13.157 11.778 -32.602 1.00 18.38 81 ILE A N 1
ATOM 628 C CA . ILE A 1 86 ? 13.400 11.529 -34.021 1.00 20.24 81 ILE A CA 1
ATOM 629 C C . ILE A 1 86 ? 14.727 10.811 -34.283 1.00 19.07 81 ILE A C 1
ATOM 630 O O . ILE A 1 86 ? 15.764 11.131 -33.699 1.00 19.52 81 ILE A O 1
ATOM 635 N N . GLN A 1 87 ? 14.674 9.830 -35.171 1.00 18.88 82 GLN A N 1
ATOM 636 C CA . GLN A 1 87 ? 15.860 9.103 -35.591 1.00 22.84 82 GLN A CA 1
ATOM 637 C C . GLN A 1 87 ? 16.449 8.235 -34.473 1.00 18.55 82 GLN A C 1
ATOM 638 O O . GLN A 1 87 ? 17.559 7.741 -34.610 1.00 19.79 82 GLN A O 1
ATOM 644 N N . ALA A 1 88 ? 15.722 8.066 -33.373 1.00 17.43 83 ALA A N 1
ATOM 645 C CA . ALA A 1 88 ? 16.177 7.117 -32.353 1.00 15.84 83 ALA A CA 1
ATOM 646 C C . ALA A 1 88 ? 16.255 5.730 -32.972 1.00 15.51 83 ALA A C 1
ATOM 647 O O . ALA A 1 88 ? 15.387 5.347 -33.767 1.00 17.49 83 ALA A O 1
ATOM 649 N N . GLN A 1 89 ? 17.293 4.982 -32.621 1.00 14.67 84 GLN A N 1
ATOM 650 C CA . GLN A 1 89 ? 17.482 3.628 -33.137 1.00 14.70 84 GLN A CA 1
ATOM 651 C C . GLN A 1 89 ? 17.139 2.572 -32.096 1.00 14.21 84 GLN A C 1
ATOM 652 O O . GLN A 1 89 ? 16.997 1.384 -32.407 1.00 13.93 84 GLN A O 1
ATOM 658 N N . CYS A 1 90 ? 16.990 3.009 -30.854 1.00 13.53 85 CYS A N 1
ATOM 659 C CA . CYS A 1 90 ? 16.698 2.087 -29.755 1.00 12.63 85 CYS A CA 1
ATOM 660 C C . CYS A 1 90 ? 16.283 2.932 -28.559 1.00 12.53 85 CYS A C 1
ATOM 661 O O . CYS A 1 90 ? 16.437 4.160 -28.570 1.00 12.18 85 CYS A O 1
ATOM 664 N N . ALA A 1 91 ? 15.744 2.300 -27.524 1.00 10.95 86 ALA A N 1
ATOM 665 C CA . ALA A 1 91 ? 15.258 3.049 -26.365 1.00 10.73 86 ALA A CA 1
ATOM 666 C C . ALA A 1 91 ? 15.271 2.215 -25.113 1.00 10.62 86 AL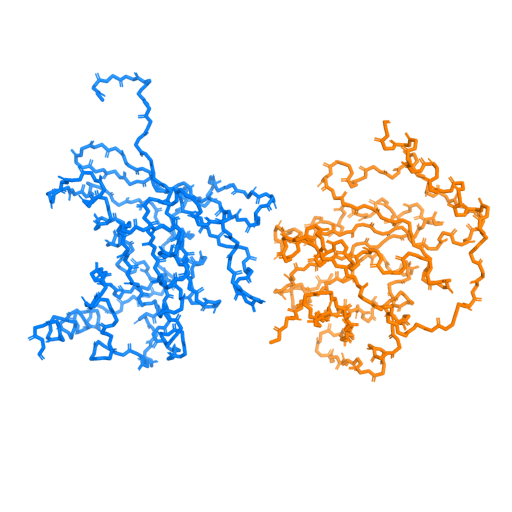A A C 1
ATOM 667 O O . ALA A 1 91 ? 15.218 0.982 -25.158 1.00 12.05 86 ALA A O 1
ATOM 669 N N . ILE A 1 92 ? 15.322 2.903 -23.986 1.00 10.17 87 ILE A N 1
ATOM 670 C CA . ILE A 1 92 ? 15.075 2.296 -22.693 1.00 12.15 87 ILE A CA 1
ATOM 671 C C . ILE A 1 92 ? 13.925 3.073 -22.084 1.00 12.61 87 ILE A C 1
ATOM 672 O O . ILE A 1 92 ? 13.986 4.317 -22.026 1.00 12.27 87 ILE A O 1
ATOM 677 N N . ILE A 1 93 ? 12.876 2.379 -21.634 1.00 11.24 88 ILE A N 1
ATOM 678 C CA . ILE A 1 93 ? 11.800 3.011 -20.865 1.00 12.07 88 ILE A CA 1
ATOM 679 C C . ILE A 1 93 ? 12.025 2.630 -19.401 1.00 12.02 88 ILE A C 1
ATOM 680 O O . ILE A 1 93 ? 12.122 1.441 -19.067 1.00 13.21 88 ILE A O 1
ATOM 685 N N . MET A 1 94 ? 12.144 3.625 -18.523 1.00 11.82 89 MET A N 1
ATOM 686 C CA . MET A 1 94 ? 12.429 3.360 -17.125 1.00 12.75 89 MET A CA 1
ATOM 687 C C . MET A 1 94 ? 11.233 3.653 -16.239 1.00 13.39 89 MET A C 1
ATOM 688 O O . MET A 1 94 ? 10.454 4.565 -16.518 1.00 15.59 89 MET A O 1
ATOM 693 N N . PHE A 1 95 ? 11.104 2.859 -15.189 1.00 11.54 90 PHE A N 1
ATOM 694 C CA . PHE A 1 95 ? 10.204 3.167 -14.076 1.00 10.97 90 PHE A CA 1
ATOM 695 C C . PHE A 1 95 ? 10.919 2.868 -12.766 1.00 14.62 90 PHE A C 1
ATOM 696 O O . PHE A 1 95 ? 12.046 2.391 -12.760 1.00 14.86 90 PHE A O 1
ATOM 704 N N . ASP A 1 96 ? 10.283 3.216 -11.652 1.00 14.85 91 ASP A N 1
ATOM 705 C CA . ASP A 1 96 ? 10.864 3.061 -10.319 1.00 15.64 91 ASP A CA 1
ATOM 706 C C . ASP A 1 96 ? 10.039 2.001 -9.597 1.00 16.32 91 ASP A C 1
ATOM 707 O O . ASP A 1 96 ? 8.833 2.140 -9.460 1.00 16.75 91 ASP A O 1
ATOM 712 N N . VAL A 1 97 ? 10.676 0.909 -9.186 1.00 14.51 92 VAL A N 1
ATOM 713 C CA . VAL A 1 97 ? 9.926 -0.172 -8.540 1.00 15.88 92 VAL A CA 1
ATOM 714 C C . VAL A 1 97 ? 9.388 0.207 -7.166 1.00 20.44 92 VAL A C 1
ATOM 715 O O . VAL A 1 97 ? 8.641 -0.568 -6.579 1.00 20.60 92 VAL A O 1
ATOM 719 N N . THR A 1 98 ? 9.751 1.382 -6.662 1.00 17.69 93 THR A N 1
ATOM 720 C CA . THR A 1 98 ? 9.169 1.859 -5.400 1.00 19.75 93 THR A CA 1
ATOM 721 C C . THR A 1 98 ? 7.994 2.815 -5.612 1.00 22.62 93 THR A C 1
ATOM 722 O O . THR A 1 98 ? 7.407 3.311 -4.643 1.00 24.54 93 THR A O 1
ATOM 726 N N . SER A 1 99 ? 7.638 3.063 -6.869 1.00 22.05 94 SER A N 1
ATOM 727 C CA . SER A 1 99 ? 6.547 3.979 -7.198 1.00 22.44 94 SER A CA 1
ATOM 728 C C . SER A 1 99 ? 5.635 3.386 -8.275 1.00 24.59 94 SER A C 1
ATOM 729 O O . SER A 1 99 ? 5.961 3.410 -9.462 1.00 22.09 94 SER A O 1
ATOM 732 N N . ARG A 1 100 ? 4.486 2.850 -7.864 1.00 23.82 95 ARG A N 1
ATOM 733 C CA . ARG A 1 100 ? 3.593 2.166 -8.799 1.00 22.70 95 ARG A CA 1
ATOM 734 C C . ARG A 1 100 ? 3.138 3.060 -9.946 1.00 20.47 95 ARG A C 1
ATOM 735 O O . ARG A 1 100 ? 2.978 2.598 -11.069 1.00 21.72 95 ARG A O 1
ATOM 743 N N . VAL A 1 101 ? 2.921 4.340 -9.656 1.00 21.16 96 VAL A N 1
ATOM 744 C CA . VAL A 1 101 ? 2.451 5.268 -10.681 1.00 21.56 96 VAL A CA 1
ATOM 745 C C . VAL A 1 101 ? 3.413 5.319 -11.870 1.00 24.70 96 VAL A C 1
ATOM 746 O O . VAL A 1 101 ? 2.987 5.482 -13.015 1.00 22.73 96 VAL A O 1
ATOM 750 N N . THR A 1 102 ? 4.708 5.173 -11.602 1.00 18.78 97 THR A N 1
ATOM 751 C CA . THR A 1 102 ? 5.668 5.268 -12.692 1.00 17.34 97 THR A CA 1
ATOM 752 C C . THR A 1 102 ? 5.552 4.080 -13.629 1.00 19.20 97 THR A C 1
ATOM 753 O O . THR A 1 102 ? 5.795 4.218 -14.818 1.00 16.67 97 THR A O 1
ATOM 757 N N . TYR A 1 103 ? 5.177 2.919 -13.102 1.00 16.27 98 TYR A N 1
ATOM 758 C CA . TYR A 1 103 ? 4.887 1.773 -13.954 1.00 16.56 98 TYR A CA 1
ATOM 759 C C . TYR A 1 103 ? 3.566 1.964 -14.704 1.00 18.44 98 TYR A C 1
ATOM 760 O O . TYR A 1 103 ? 3.441 1.577 -15.860 1.00 18.99 98 TYR A O 1
ATOM 769 N N . LYS A 1 104 ? 2.581 2.560 -14.039 1.00 21.94 99 LYS A N 1
ATOM 770 C CA . LYS A 1 104 ? 1.302 2.810 -14.696 1.00 21.45 99 LYS A CA 1
ATOM 771 C C . LYS A 1 104 ? 1.427 3.764 -15.874 1.00 21.94 99 LYS A C 1
ATOM 772 O O . LYS A 1 104 ? 0.624 3.705 -16.816 1.00 23.15 99 LYS A O 1
ATOM 778 N N . ASN A 1 105 ? 2.458 4.604 -15.848 1.00 19.25 100 ASN A N 1
ATOM 779 C CA . ASN A 1 105 ? 2.708 5.551 -16.941 1.00 17.96 100 ASN A CA 1
ATOM 780 C C . ASN A 1 105 ? 3.542 4.992 -18.106 1.00 20.09 100 ASN A C 1
ATOM 781 O O . ASN A 1 105 ? 3.699 5.654 -19.135 1.00 19.40 100 ASN A O 1
ATOM 786 N N . VAL A 1 106 ? 4.061 3.781 -17.938 1.00 17.84 101 VAL A N 1
ATOM 787 C CA . VAL A 1 106 ? 4.875 3.161 -18.981 1.00 17.21 101 VAL A CA 1
ATOM 788 C C . VAL A 1 106 ? 4.146 3.046 -20.330 1.00 17.73 101 VAL A C 1
ATOM 789 O O . VAL A 1 106 ? 4.735 3.335 -21.367 1.00 20.00 101 VAL A O 1
ATOM 793 N N . PRO A 1 107 ? 2.860 2.652 -20.332 1.00 18.99 102 PRO A N 1
ATOM 794 C CA . PRO A 1 107 ? 2.175 2.603 -21.634 1.00 19.61 102 PRO A CA 1
ATOM 795 C C . PRO A 1 107 ? 2.125 3.944 -22.369 1.00 19.69 102 PRO A C 1
ATOM 796 O O . PRO A 1 107 ? 2.224 3.961 -23.597 1.00 21.37 102 PRO A O 1
ATOM 800 N N . ASN A 1 108 ? 1.993 5.047 -21.642 1.00 20.87 103 ASN A N 1
ATOM 801 C CA . ASN A 1 108 ? 2.008 6.367 -22.269 1.00 24.51 103 ASN A CA 1
ATOM 802 C C . ASN A 1 108 ? 3.367 6.681 -22.889 1.00 21.14 103 ASN A C 1
ATOM 803 O O . ASN A 1 108 ? 3.444 7.233 -23.981 1.00 20.52 103 ASN A O 1
ATOM 808 N N . TRP A 1 109 ? 4.446 6.338 -22.186 1.00 18.29 104 TRP A N 1
ATOM 809 C CA . TRP A 1 109 ? 5.783 6.550 -22.737 1.00 17.22 104 TRP A CA 1
ATOM 810 C C . TRP A 1 109 ? 5.998 5.712 -23.990 1.00 17.44 104 TRP A C 1
ATOM 811 O O . TRP A 1 109 ? 6.528 6.192 -25.001 1.00 18.67 104 TRP A O 1
ATOM 822 N N . HIS A 1 110 ? 5.570 4.457 -23.930 1.00 14.45 105 HIS A N 1
ATOM 823 C CA . HIS A 1 110 ? 5.698 3.587 -25.082 1.00 16.34 105 HIS A CA 1
ATOM 824 C C . HIS A 1 110 ? 4.918 4.142 -26.277 1.00 16.28 105 HIS A C 1
ATOM 825 O O . HIS A 1 110 ? 5.424 4.150 -27.399 1.00 17.85 105 HIS A O 1
ATOM 832 N N . ARG A 1 111 ? 3.701 4.621 -26.021 1.00 17.75 106 ARG A N 1
ATOM 833 C CA . ARG A 1 111 ? 2.862 5.165 -27.091 1.00 18.91 106 ARG A CA 1
ATOM 834 C C . ARG A 1 111 ? 3.552 6.352 -27.774 1.00 23.14 106 ARG A C 1
ATOM 835 O O . ARG A 1 111 ? 3.629 6.422 -29.007 1.00 22.36 106 ARG A O 1
ATOM 843 N N . ASP A 1 112 ? 4.074 7.267 -26.961 1.00 22.16 107 ASP A N 1
ATOM 844 C CA . ASP A 1 112 ? 4.711 8.473 -27.468 1.00 22.20 107 ASP A CA 1
ATOM 845 C C . ASP A 1 112 ? 5.942 8.110 -28.281 1.00 20.02 107 ASP A C 1
ATOM 846 O O . ASP A 1 112 ? 6.202 8.697 -29.336 1.00 22.17 107 ASP A O 1
ATOM 851 N N . LEU A 1 113 ? 6.719 7.157 -27.760 1.00 18.79 108 LEU A N 1
ATOM 852 C CA . LEU A 1 113 ? 7.933 6.694 -28.411 1.00 20.26 108 LEU A CA 1
ATOM 853 C C . LEU A 1 113 ? 7.653 6.092 -29.783 1.00 20.17 108 LEU A C 1
ATOM 854 O O . LEU A 1 113 ? 8.246 6.515 -30.778 1.00 21.63 108 LEU A O 1
ATOM 859 N N . VAL A 1 114 ? 6.765 5.102 -29.843 1.00 19.25 109 VAL A N 1
ATOM 860 C CA . VAL A 1 114 ? 6.573 4.373 -31.090 1.00 18.86 109 VAL A CA 1
ATOM 861 C C . VAL A 1 114 ? 5.758 5.150 -32.124 1.00 23.89 109 VAL A C 1
ATOM 862 O O . VAL A 1 114 ? 5.769 4.803 -33.311 1.00 24.86 109 VAL A O 1
ATOM 866 N N . ARG A 1 115 ? 5.067 6.199 -31.685 1.00 21.38 110 ARG A N 1
ATOM 867 C CA . ARG A 1 115 ? 4.444 7.102 -32.652 1.00 22.35 110 ARG A CA 1
ATOM 868 C C . ARG A 1 115 ? 5.506 7.704 -33.575 1.00 23.43 110 ARG A C 1
ATOM 869 O O . ARG A 1 115 ? 5.282 7.853 -34.780 1.00 29.45 110 ARG A O 1
ATOM 877 N N . VAL A 1 116 ? 6.666 8.044 -33.011 1.00 20.95 111 VAL A N 1
ATOM 878 C CA . VAL A 1 116 ? 7.762 8.654 -33.770 1.00 19.25 111 VAL A CA 1
ATOM 879 C C . VAL A 1 116 ? 8.772 7.640 -34.304 1.00 21.20 111 VAL A C 1
ATOM 880 O O . VAL A 1 116 ? 9.379 7.832 -35.365 1.00 27.43 111 VAL A O 1
ATOM 884 N N . CYS A 1 117 ? 8.949 6.560 -33.552 1.00 19.49 112 CYS A N 1
ATOM 885 C CA . CYS A 1 117 ? 9.951 5.543 -33.851 1.00 23.90 112 CYS A CA 1
ATOM 886 C C . CYS A 1 117 ? 9.281 4.183 -33.921 1.00 24.27 112 CYS A C 1
ATOM 887 O O . CYS A 1 117 ? 9.190 3.471 -32.923 1.00 24.73 112 CYS A O 1
ATOM 890 N N . GLU A 1 118 ? 8.810 3.797 -35.096 1.00 21.72 113 GLU A N 1
ATOM 891 C CA . GLU A 1 118 ? 8.112 2.521 -35.189 1.00 26.45 113 GLU A CA 1
ATOM 892 C C . GLU A 1 118 ? 9.102 1.356 -35.231 1.00 20.92 113 GLU A C 1
ATOM 893 O O . GLU A 1 118 ? 10.108 1.395 -35.919 1.00 26.79 113 GLU A O 1
ATOM 899 N N . ASN A 1 119 ? 8.817 0.343 -34.432 1.00 25.90 114 ASN A N 1
ATOM 900 C CA . ASN A 1 119 ? 9.562 -0.906 -34.461 1.00 24.31 114 ASN A CA 1
ATOM 901 C C . ASN A 1 119 ? 11.048 -0.869 -34.118 1.00 29.01 114 ASN A C 1
ATOM 902 O O . ASN A 1 119 ? 11.810 -1.721 -34.570 1.00 35.72 114 ASN A O 1
ATOM 907 N N . ILE A 1 120 ? 11.476 0.096 -33.318 1.00 20.62 115 ILE A N 1
ATOM 908 C CA . ILE A 1 120 ? 12.840 0.027 -32.805 1.00 15.03 115 ILE A CA 1
ATOM 909 C C . ILE A 1 120 ? 12.898 -0.894 -31.594 1.00 14.55 115 ILE A C 1
ATOM 910 O O . ILE A 1 120 ? 11.899 -1.080 -30.919 1.00 16.61 115 ILE A O 1
ATOM 915 N N . PRO A 1 121 ? 14.075 -1.480 -31.315 1.00 14.27 116 PRO A N 1
ATOM 916 C CA . PRO A 1 121 ? 14.214 -2.309 -30.107 1.00 16.91 116 PRO A CA 1
ATOM 917 C C . PRO A 1 121 ? 14.151 -1.465 -28.833 1.00 13.36 116 PRO A C 1
ATOM 918 O O . PRO A 1 121 ? 14.744 -0.377 -28.791 1.00 13.16 116 PRO A O 1
ATOM 922 N N . ILE A 1 122 ? 13.445 -1.978 -27.833 1.00 14.03 117 ILE A N 1
ATOM 923 C CA . ILE A 1 122 ? 13.162 -1.251 -26.602 1.00 13.34 117 ILE A CA 1
ATOM 924 C C . ILE A 1 122 ? 13.317 -2.163 -25.411 1.00 13.00 117 ILE A C 1
ATOM 925 O O . ILE A 1 122 ? 12.833 -3.295 -25.416 1.00 15.16 117 ILE A O 1
ATOM 930 N N . VAL A 1 123 ? 14.038 -1.688 -24.395 1.00 11.36 118 VAL A N 1
ATOM 931 C CA . VAL A 1 123 ? 14.144 -2.385 -23.131 1.00 12.94 118 VAL A CA 1
ATOM 932 C C . VAL A 1 123 ? 13.375 -1.605 -22.085 1.00 12.71 118 VAL A C 1
ATOM 933 O O . VAL A 1 123 ? 13.454 -0.378 -22.013 1.00 14.44 118 VAL A O 1
ATOM 937 N N . LEU A 1 124 ? 12.605 -2.334 -21.297 1.00 11.87 119 LEU A N 1
ATOM 938 C CA . LEU A 1 124 ? 11.922 -1.787 -20.138 1.00 11.22 119 LEU A CA 1
ATOM 939 C C . LEU A 1 124 ? 12.754 -2.094 -18.897 1.00 11.84 119 LEU A C 1
ATOM 940 O O . LEU A 1 124 ? 13.150 -3.242 -18.678 1.00 13.04 119 LEU A O 1
ATOM 945 N N . CYS A 1 125 ? 13.024 -1.078 -18.071 1.00 11.88 120 CYS A N 1
ATOM 946 C CA . CYS A 1 125 ? 13.860 -1.247 -16.875 1.00 12.36 120 CYS A CA 1
ATOM 947 C C . CYS A 1 125 ? 13.123 -0.765 -15.635 1.00 14.34 120 CYS A C 1
ATOM 948 O O . CYS A 1 125 ? 12.624 0.355 -15.593 1.00 14.17 120 CYS A O 1
ATOM 951 N N . GLY A 1 126 ? 13.100 -1.597 -14.604 1.00 12.29 121 GLY A N 1
ATOM 952 C CA . GLY A 1 126 ? 12.564 -1.199 -13.319 1.00 11.97 121 GLY A CA 1
ATOM 953 C C . GLY A 1 126 ? 13.716 -0.905 -12.392 1.00 13.25 121 GLY A C 1
ATOM 954 O O . GLY A 1 126 ? 14.449 -1.804 -11.993 1.00 13.61 121 GLY A O 1
ATOM 955 N N . ASN A 1 127 ? 13.887 0.374 -12.087 1.00 12.42 122 ASN A N 1
ATOM 956 C CA . ASN A 1 127 ? 15.035 0.848 -11.325 1.00 13.54 122 ASN A CA 1
ATOM 957 C C . ASN A 1 127 ? 14.776 0.892 -9.817 1.00 13.24 122 ASN A C 1
ATOM 958 O O . ASN A 1 127 ? 13.622 0.819 -9.366 1.00 14.59 122 ASN A O 1
ATOM 963 N N . LYS A 1 128 ? 15.864 1.015 -9.057 1.00 12.83 123 LYS A N 1
ATOM 964 C CA . LYS A 1 128 ? 15.862 1.182 -7.588 1.00 14.41 123 LYS A CA 1
ATOM 965 C C . LYS A 1 128 ? 15.584 -0.118 -6.860 1.00 15.26 123 LYS A C 1
ATOM 966 O O . LYS A 1 128 ? 15.030 -0.088 -5.750 1.00 17.22 123 LYS A O 1
ATOM 972 N N . VAL A 1 129 ? 15.970 -1.255 -7.439 1.00 15.33 124 VAL A N 1
ATOM 973 C CA . VAL A 1 129 ? 15.708 -2.542 -6.783 1.00 16.92 124 VAL A CA 1
ATOM 974 C C . VAL A 1 129 ? 16.604 -2.796 -5.573 1.00 20.12 124 VAL A C 1
ATOM 975 O O . VAL A 1 129 ? 16.452 -3.813 -4.904 1.00 21.15 124 VAL A O 1
ATOM 979 N N . ASP A 1 130 ? 17.529 -1.882 -5.297 1.00 17.25 125 ASP A N 1
ATOM 980 C CA . ASP A 1 130 ? 18.310 -1.922 -4.051 1.00 17.07 125 ASP A CA 1
ATOM 981 C C . ASP A 1 130 ? 17.476 -1.514 -2.839 1.00 21.94 125 ASP A C 1
ATOM 982 O O . ASP A 1 130 ? 17.871 -1.777 -1.690 1.00 22.63 125 ASP A O 1
ATOM 987 N N . ILE A 1 131 ? 16.344 -0.858 -3.079 1.00 19.15 126 ILE A N 1
ATOM 988 C CA . ILE A 1 131 ? 15.517 -0.390 -1.966 1.00 19.03 126 ILE A CA 1
ATOM 989 C C . ILE A 1 131 ? 14.681 -1.555 -1.433 1.00 21.60 126 ILE A C 1
ATOM 990 O O . ILE A 1 131 ? 13.986 -2.220 -2.182 1.00 23.98 126 ILE A O 1
ATOM 995 N N . LYS A 1 132 ? 14.779 -1.807 -0.128 1.00 27.61 127 LYS A N 1
ATOM 996 C CA . LYS A 1 132 ? 14.145 -2.975 0.488 1.00 36.38 127 LYS A CA 1
ATOM 997 C C . LYS A 1 132 ? 12.640 -3.047 0.238 1.00 32.37 127 LYS A C 1
ATOM 998 O O . LYS A 1 132 ? 12.108 -4.094 -0.143 1.00 33.84 127 LYS A O 1
ATOM 1004 N N . ASP A 1 133 ? 11.956 -1.928 0.455 1.00 28.58 128 ASP A N 1
ATOM 1005 C CA . ASP A 1 133 ? 10.504 -1.882 0.324 1.00 36.60 128 ASP A CA 1
ATOM 1006 C C . ASP A 1 133 ? 10.073 -1.735 -1.134 1.00 31.38 128 ASP A C 1
ATOM 1007 O O . ASP A 1 133 ? 9.720 -0.642 -1.588 1.00 30.96 128 ASP A O 1
ATOM 1012 N N . ARG A 1 134 ? 10.089 -2.847 -1.861 1.00 28.67 129 ARG A N 1
ATOM 1013 C CA . ARG A 1 134 ? 9.738 -2.847 -3.280 1.00 23.85 129 ARG A CA 1
ATOM 1014 C C . ARG A 1 134 ? 8.228 -2.896 -3.493 1.00 26.06 129 ARG A C 1
ATOM 1015 O O . ARG A 1 134 ? 7.549 -3.735 -2.899 1.00 28.28 129 ARG A O 1
ATOM 1023 N N . LYS A 1 135 ? 7.696 -2.018 -4.341 1.00 22.54 130 LYS A N 1
ATOM 1024 C CA . LYS A 1 135 ? 6.250 -1.972 -4.578 1.00 23.63 130 LYS A CA 1
ATOM 1025 C C . LYS A 1 135 ? 5.830 -2.692 -5.848 1.00 27.34 130 LYS A C 1
ATOM 1026 O O . LYS A 1 135 ? 4.795 -3.356 -5.879 1.00 31.27 130 LYS A O 1
ATOM 1032 N N . VAL A 1 136 ? 6.631 -2.560 -6.901 1.00 20.01 131 VAL A N 1
ATOM 1033 C CA . VAL A 1 136 ? 6.310 -3.191 -8.170 1.00 21.56 131 VAL A CA 1
ATOM 1034 C C . VAL A 1 136 ? 7.160 -4.446 -8.338 1.00 21.16 131 VAL A C 1
ATOM 1035 O O . VAL A 1 136 ? 8.356 -4.372 -8.649 1.00 22.05 131 VAL A O 1
ATOM 1039 N N . LYS A 1 137 ? 6.534 -5.598 -8.113 1.00 22.92 132 LYS A N 1
ATOM 1040 C CA . LYS A 1 137 ? 7.240 -6.864 -8.108 1.00 23.29 132 LYS A CA 1
ATOM 1041 C C . LYS A 1 137 ? 7.079 -7.615 -9.421 1.00 22.87 132 LYS A C 1
ATOM 1042 O O . LYS A 1 137 ? 6.228 -7.283 -10.240 1.00 21.02 132 LYS A O 1
ATOM 1048 N N . ALA A 1 138 ? 7.912 -8.634 -9.608 1.00 22.34 133 ALA A N 1
ATOM 1049 C CA . ALA A 1 138 ? 7.962 -9.382 -10.854 1.00 20.78 133 ALA A CA 1
ATOM 1050 C C . ALA A 1 138 ? 6.589 -9.832 -11.334 1.00 23.52 133 ALA A C 1
ATOM 1051 O O . ALA A 1 138 ? 6.284 -9.789 -12.525 1.00 23.80 133 ALA A O 1
ATOM 1053 N N . LYS A 1 139 ? 5.754 -10.255 -10.390 1.00 23.39 134 LYS A N 1
ATOM 1054 C CA . LYS A 1 139 ? 4.427 -10.750 -10.732 1.00 30.11 134 LYS A CA 1
ATOM 1055 C C . LYS A 1 139 ? 3.602 -9.712 -11.501 1.00 29.41 134 LYS A C 1
ATOM 1056 O O . LYS A 1 139 ? 2.809 -10.058 -12.378 1.00 31.74 134 LYS A O 1
ATOM 1062 N N . SER A 1 140 ? 3.803 -8.439 -11.174 1.00 22.92 135 SER A N 1
ATOM 1063 C CA . SER A 1 140 ? 3.004 -7.352 -11.720 1.00 22.94 135 SER A CA 1
ATOM 1064 C C . SER A 1 140 ? 3.586 -6.748 -12.991 1.00 22.19 135 SER A C 1
ATOM 1065 O O . SER A 1 140 ? 2.933 -5.935 -13.647 1.00 25.36 135 SER A O 1
ATOM 1068 N N . ILE A 1 141 ? 4.815 -7.128 -13.329 1.00 21.31 136 ILE A N 1
ATOM 1069 C CA . ILE A 1 141 ? 5.472 -6.501 -14.467 1.00 18.14 136 ILE A CA 1
ATOM 1070 C C . ILE A 1 141 ? 5.163 -7.282 -15.738 1.00 22.21 136 ILE A C 1
ATOM 1071 O O . ILE A 1 141 ? 5.768 -8.310 -16.017 1.00 22.49 136 ILE A O 1
ATOM 1076 N N . VAL A 1 142 ? 4.185 -6.795 -16.492 1.00 21.25 137 VAL A N 1
ATOM 1077 C CA . VAL A 1 142 ? 3.675 -7.553 -17.627 1.00 26.57 137 VAL A CA 1
ATOM 1078 C C . VAL A 1 142 ? 3.657 -6.767 -18.932 1.00 23.99 137 VAL A C 1
ATOM 1079 O O . VAL A 1 142 ? 3.488 -7.352 -20.003 1.00 23.71 137 VAL A O 1
ATOM 1083 N N . PHE A 1 143 ? 3.848 -5.453 -18.856 1.00 21.12 138 PHE A N 1
ATOM 1084 C CA . PHE A 1 143 ? 3.679 -4.620 -20.042 1.00 19.25 138 PHE A CA 1
ATOM 1085 C C . PHE A 1 143 ? 4.570 -5.022 -21.212 1.00 21.18 138 PHE A C 1
ATOM 1086 O O . PHE A 1 143 ? 4.163 -4.949 -22.372 1.00 22.19 138 PHE A O 1
ATOM 1094 N N . HIS A 1 144 ? 5.786 -5.456 -20.915 1.00 19.53 139 HIS A N 1
ATOM 1095 C CA . HIS A 1 144 ? 6.737 -5.770 -21.975 1.00 19.45 139 HIS A CA 1
ATOM 1096 C C . HIS A 1 144 ? 6.298 -6.918 -22.886 1.00 23.66 139 HIS A C 1
ATOM 1097 O O . HIS A 1 144 ? 6.708 -6.985 -24.038 1.00 22.17 139 HIS A O 1
ATOM 1104 N N . ARG A 1 145 ? 5.468 -7.814 -22.375 1.00 21.20 140 ARG A N 1
ATOM 1105 C CA . ARG A 1 145 ? 5.209 -9.066 -23.092 1.00 20.83 140 ARG A CA 1
ATOM 1106 C C . ARG A 1 145 ? 4.425 -8.859 -24.393 1.00 27.89 140 ARG A C 1
ATOM 1107 O O . ARG A 1 145 ? 4.850 -9.311 -25.462 1.00 30.84 140 ARG A O 1
ATOM 1115 N N . LYS A 1 146 ? 3.315 -8.137 -24.315 1.00 23.57 141 LYS A N 1
ATOM 1116 C CA . LYS A 1 146 ? 2.527 -7.842 -25.511 1.00 28.31 141 LYS A CA 1
ATOM 1117 C C . LYS A 1 146 ? 3.194 -6.858 -26.476 1.00 25.68 141 LYS A C 1
ATOM 1118 O O . LYS A 1 146 ? 2.771 -6.738 -27.625 1.00 27.40 141 LYS A O 1
ATOM 1124 N N . LYS A 1 147 ? 4.231 -6.151 -26.023 1.00 19.59 142 LYS A N 1
ATOM 1125 C CA . LYS A 1 147 ? 4.882 -5.149 -26.869 1.00 22.76 142 LYS A CA 1
ATOM 1126 C C . LYS A 1 147 ? 6.272 -5.583 -27.324 1.00 23.77 142 LYS A C 1
ATOM 1127 O O . LYS A 1 147 ? 6.993 -4.805 -27.956 1.00 23.47 142 LYS A O 1
ATOM 1133 N N . ASN A 1 148 ? 6.657 -6.806 -26.976 1.00 22.37 143 ASN A N 1
ATOM 1134 C CA . ASN A 1 148 ? 7.968 -7.333 -27.360 1.00 20.85 143 ASN A CA 1
ATOM 1135 C C . ASN A 1 148 ? 9.153 -6.544 -26.822 1.00 24.49 143 ASN A C 1
ATOM 1136 O O . ASN A 1 148 ? 10.186 -6.436 -27.483 1.00 23.64 143 ASN A O 1
ATOM 1141 N N . LEU A 1 149 ? 8.998 -5.987 -25.627 1.00 22.33 144 LEU A N 1
ATOM 1142 C CA . LEU A 1 149 ? 10.128 -5.348 -24.959 1.00 18.82 144 LEU A CA 1
ATOM 1143 C C . LEU A 1 149 ? 10.830 -6.406 -24.117 1.00 23.24 144 LEU A C 1
ATOM 1144 O O . LEU A 1 149 ? 10.217 -7.366 -23.648 1.00 21.59 144 LEU A O 1
ATOM 1149 N N . GLN A 1 150 ? 12.134 -6.246 -23.946 1.00 17.88 145 GLN A N 1
ATOM 1150 C CA . GLN A 1 150 ? 12.875 -7.062 -23.004 1.00 16.46 145 GLN A CA 1
ATOM 1151 C C . GLN A 1 150 ? 12.793 -6.316 -21.678 1.00 15.07 145 GLN A C 1
ATOM 1152 O O . GLN A 1 150 ? 12.844 -5.102 -21.674 1.00 18.14 145 GLN A O 1
ATOM 1158 N N . TYR A 1 151 ? 12.642 -7.027 -20.570 1.00 13.21 146 TYR A N 1
ATOM 1159 C CA . TYR A 1 151 ? 12.604 -6.432 -19.235 1.00 12.45 146 TYR A CA 1
ATOM 1160 C C . TYR A 1 151 ? 13.865 -6.771 -18.403 1.00 13.50 146 TYR A C 1
ATOM 1161 O O . TYR A 1 151 ? 14.332 -7.910 -18.418 1.00 14.35 146 TYR A O 1
ATOM 1170 N N . TYR A 1 152 ? 14.384 -5.782 -17.665 1.00 11.36 147 TYR A N 1
ATOM 1171 C CA . TYR A 1 152 ? 15.385 -6.038 -16.617 1.00 12.71 147 TYR A CA 1
ATOM 1172 C C . TYR A 1 152 ? 15.119 -5.209 -15.379 1.00 11.96 147 TYR A C 1
ATOM 1173 O O . TYR A 1 152 ? 14.739 -4.024 -15.466 1.00 13.70 147 TYR A O 1
ATOM 1182 N N . ASP A 1 153 ? 15.330 -5.827 -14.218 1.00 11.70 148 ASP A N 1
ATOM 1183 C CA . ASP A 1 153 ? 15.482 -5.085 -12.963 1.00 12.98 148 ASP A CA 1
ATOM 1184 C C . ASP A 1 153 ? 16.834 -4.394 -13.015 1.00 14.47 148 ASP A C 1
ATOM 1185 O O . ASP A 1 153 ? 17.816 -4.982 -13.473 1.00 13.82 148 ASP A O 1
ATOM 1190 N N . ILE A 1 154 ? 16.894 -3.154 -12.555 1.00 12.16 149 ILE A N 1
ATOM 1191 C CA . ILE A 1 154 ? 18.188 -2.465 -12.455 1.00 11.99 149 ILE A CA 1
ATOM 1192 C C . ILE A 1 154 ? 18.285 -1.717 -11.134 1.00 11.02 149 ILE A C 1
ATOM 1193 O O . ILE A 1 154 ? 17.278 -1.420 -10.492 1.00 12.77 149 ILE A O 1
ATOM 1198 N N . SER A 1 155 ? 19.516 -1.459 -10.690 1.00 12.40 150 SER A N 1
ATOM 1199 C CA . SER A 1 155 ? 19.735 -0.467 -9.630 1.00 12.26 150 SER A CA 1
ATOM 1200 C C . SER A 1 155 ? 20.871 0.431 -10.076 1.00 12.75 150 SER A C 1
ATOM 1201 O O . SER A 1 155 ? 22.041 0.014 -10.102 1.00 13.65 150 SER A O 1
ATOM 1204 N N . ALA A 1 156 ? 20.531 1.658 -10.443 1.00 11.64 151 ALA A N 1
ATOM 1205 C CA . ALA A 1 156 ? 21.547 2.585 -10.907 1.00 13.80 151 ALA A CA 1
ATOM 1206 C C . ALA A 1 156 ? 22.604 2.806 -9.830 1.00 15.25 151 ALA A C 1
ATOM 1207 O O . ALA A 1 156 ? 23.793 2.805 -10.127 1.00 15.87 151 ALA A O 1
ATOM 1209 N N . LYS A 1 157 ? 22.179 2.980 -8.570 1.00 14.08 152 LYS A N 1
ATOM 1210 C CA . LYS A 1 157 ? 23.142 3.288 -7.490 1.00 12.65 152 LYS A CA 1
ATOM 1211 C C . LYS A 1 157 ? 24.115 2.177 -7.143 1.00 16.79 152 LYS A C 1
ATOM 1212 O O . LYS A 1 157 ? 25.165 2.450 -6.553 1.00 18.01 152 LYS A O 1
ATOM 1218 N N . SER A 1 158 ? 23.792 0.934 -7.497 1.00 14.92 153 SER A N 1
ATOM 1219 C CA . SER A 1 158 ? 24.681 -0.186 -7.211 1.00 14.81 153 SER A CA 1
ATOM 1220 C C . SER A 1 158 ? 25.315 -0.778 -8.477 1.00 13.83 153 SER A C 1
ATOM 1221 O O . SER A 1 158 ? 26.036 -1.771 -8.406 1.00 17.51 153 SER A O 1
ATOM 1224 N N . ASN A 1 159 ? 25.023 -0.181 -9.641 1.00 13.74 154 ASN A N 1
ATOM 1225 C CA . ASN A 1 159 ? 25.415 -0.735 -10.942 1.00 15.99 154 ASN A CA 1
ATOM 1226 C C . ASN A 1 159 ? 24.806 -2.096 -11.260 1.00 13.04 154 ASN A C 1
ATOM 1227 O O . ASN A 1 159 ? 25.246 -2.766 -12.188 1.00 13.74 154 ASN A O 1
ATOM 1232 N N . TYR A 1 160 ? 23.783 -2.505 -10.503 1.00 12.02 155 TYR A N 1
ATOM 1233 C CA . TYR A 1 160 ? 23.192 -3.829 -10.720 1.00 12.08 155 TYR A CA 1
ATOM 1234 C C . TYR A 1 160 ? 22.511 -3.903 -12.076 1.00 11.58 155 TYR A C 1
ATOM 1235 O O . TYR A 1 160 ? 21.636 -3.081 -12.391 1.00 12.47 155 TYR A O 1
ATOM 1244 N N . ASN A 1 161 ? 22.951 -4.882 -12.864 1.00 12.73 156 ASN A N 1
ATOM 1245 C CA . ASN A 1 161 ? 22.446 -5.146 -14.213 1.00 12.23 156 ASN A CA 1
ATOM 1246 C C . ASN A 1 161 ? 22.706 -4.017 -15.219 1.00 12.87 156 ASN A C 1
ATOM 1247 O O . ASN A 1 161 ? 22.041 -3.943 -16.257 1.00 12.73 156 ASN A O 1
ATOM 1252 N N . PHE A 1 162 ? 23.692 -3.162 -14.923 1.00 11.00 157 PHE A N 1
ATOM 1253 C CA . PHE A 1 162 ? 23.901 -1.963 -15.729 1.00 12.08 157 PHE A CA 1
ATOM 1254 C C . PHE A 1 162 ? 2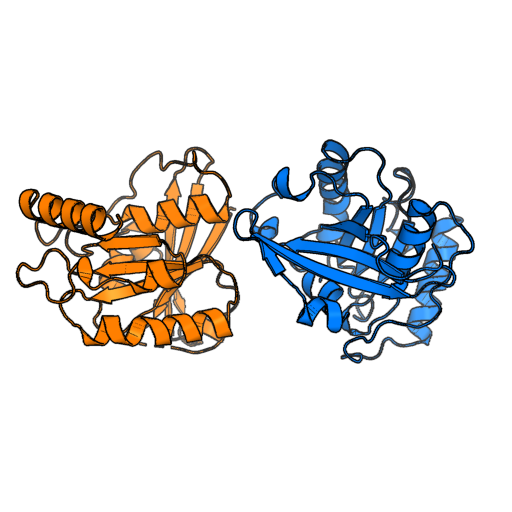4.024 -2.285 -17.211 1.00 12.34 157 PHE A C 1
ATOM 1255 O O . PHE A 1 162 ? 23.457 -1.597 -18.073 1.00 13.23 157 PHE A O 1
ATOM 1263 N N . GLU A 1 163 ? 24.797 -3.306 -17.521 1.00 13.82 158 GLU A N 1
ATOM 1264 C CA . GLU A 1 163 ? 25.134 -3.585 -18.920 1.00 13.12 158 GLU A CA 1
ATOM 1265 C C . GLU A 1 163 ? 24.038 -4.337 -19.660 1.00 14.40 158 GLU A C 1
ATOM 1266 O O . GLU A 1 163 ? 24.035 -4.370 -20.901 1.00 13.61 158 GLU A O 1
ATOM 1272 N N . LYS A 1 164 ? 23.101 -4.928 -18.924 1.00 11.43 159 LYS A N 1
ATOM 1273 C CA . LYS A 1 164 ? 22.130 -5.809 -19.565 1.00 13.22 159 LYS A CA 1
ATOM 1274 C C . LYS A 1 164 ? 21.265 -5.143 -20.649 1.00 12.89 159 LYS A C 1
ATOM 1275 O O . LYS A 1 164 ? 21.114 -5.706 -21.747 1.00 12.42 159 LYS A O 1
ATOM 1281 N N . PRO A 1 165 ? 20.704 -3.949 -20.384 1.00 10.95 160 PRO A N 1
ATOM 1282 C CA . PRO A 1 165 ? 19.899 -3.364 -21.462 1.00 10.74 160 PRO A CA 1
ATOM 1283 C C . PRO A 1 165 ? 20.721 -3.108 -22.721 1.00 10.58 160 PRO A C 1
ATOM 1284 O O . PRO A 1 165 ? 20.250 -3.354 -23.838 1.00 11.57 160 PRO A O 1
ATOM 1288 N N . PHE A 1 166 ? 21.949 -2.626 -22.547 1.00 11.38 161 PHE A N 1
ATOM 1289 C CA . PHE A 1 166 ? 22.796 -2.298 -23.681 1.00 12.05 161 PHE A CA 1
ATOM 1290 C C . PHE A 1 166 ? 23.197 -3.543 -24.456 1.00 12.32 161 PHE A C 1
ATOM 1291 O O . PHE A 1 166 ? 23.286 -3.485 -25.672 1.00 12.64 161 PHE A O 1
ATOM 1299 N N . LEU A 1 167 ? 23.478 -4.647 -23.765 1.00 11.35 162 LEU A N 1
ATOM 1300 C CA . LEU A 1 167 ? 23.898 -5.859 -24.475 1.00 12.35 162 LEU A CA 1
ATOM 1301 C C . LEU A 1 167 ? 22.722 -6.378 -25.292 1.00 11.91 162 LEU A C 1
ATOM 1302 O O . LEU A 1 167 ? 22.909 -6.777 -26.449 1.00 13.11 162 LEU A O 1
ATOM 1307 N N . TRP A 1 168 ? 21.523 -6.374 -24.718 1.00 11.02 163 TRP A N 1
ATOM 1308 C CA . TRP A 1 168 ? 20.356 -6.854 -25.458 1.00 11.77 163 TRP A CA 1
ATOM 1309 C C . TRP A 1 168 ? 20.116 -6.004 -26.694 1.00 13.36 163 TRP A C 1
ATOM 1310 O O . TRP A 1 168 ? 19.912 -6.540 -27.799 1.00 13.65 163 TRP A O 1
ATOM 1321 N N . LEU A 1 169 ? 20.163 -4.683 -26.527 1.00 13.86 164 LEU A N 1
ATOM 1322 C CA . LEU A 1 169 ? 19.970 -3.766 -27.644 1.00 12.32 164 LEU A CA 1
ATOM 1323 C C . LEU A 1 169 ? 21.058 -3.960 -28.700 1.00 12.84 164 LEU A C 1
ATOM 1324 O O . LEU A 1 169 ? 20.757 -3.967 -29.885 1.00 14.82 164 LEU A O 1
ATOM 1329 N N . ALA A 1 170 ? 22.323 -4.078 -28.280 1.00 12.81 165 ALA A N 1
ATOM 1330 C CA . ALA A 1 170 ? 23.417 -4.276 -29.239 1.00 13.85 165 ALA A CA 1
ATOM 1331 C C . ALA A 1 170 ? 23.173 -5.524 -30.080 1.00 14.25 165 ALA A C 1
ATOM 1332 O O . ALA A 1 170 ? 23.405 -5.517 -31.292 1.00 16.32 165 ALA A O 1
ATOM 1334 N N . ARG A 1 171 ? 22.735 -6.597 -29.433 1.00 14.19 166 ARG A N 1
ATOM 1335 C CA . ARG A 1 171 ? 22.520 -7.852 -30.156 1.00 14.39 166 ARG A CA 1
ATOM 1336 C C . ARG A 1 171 ? 21.442 -7.667 -31.211 1.00 14.90 166 ARG A C 1
ATOM 1337 O O . ARG A 1 171 ? 21.567 -8.184 -32.326 1.00 18.05 166 ARG A O 1
ATOM 1345 N N . LYS A 1 172 ? 20.387 -6.929 -30.878 1.00 15.10 167 LYS A N 1
ATOM 1346 C CA . LYS A 1 172 ? 19.285 -6.725 -31.805 1.00 16.77 167 LYS A CA 1
ATOM 1347 C C . LYS A 1 172 ? 19.727 -5.811 -32.944 1.00 20.65 167 LYS A C 1
ATOM 1348 O O . LYS A 1 172 ? 19.447 -6.079 -34.111 1.00 21.65 167 LYS A O 1
ATOM 1354 N N . LEU A 1 173 ? 20.443 -4.741 -32.607 1.00 17.33 168 LEU A N 1
ATOM 1355 C CA . LEU A 1 173 ? 20.850 -3.755 -33.600 1.00 17.08 168 LEU A CA 1
ATOM 1356 C C . LEU A 1 173 ? 21.880 -4.277 -34.611 1.00 19.85 168 LEU A C 1
ATOM 1357 O O . LEU A 1 173 ? 21.831 -3.912 -35.794 1.00 22.36 168 LEU A O 1
ATOM 1362 N N . ILE A 1 174 ? 22.789 -5.125 -34.151 1.00 17.73 169 ILE A N 1
ATOM 1363 C CA . ILE A 1 174 ? 23.880 -5.619 -34.990 1.00 21.34 169 ILE A CA 1
ATOM 1364 C C . ILE A 1 174 ? 23.463 -6.920 -35.678 1.00 23.81 169 ILE A C 1
ATOM 1365 O O . ILE A 1 174 ? 24.126 -7.361 -36.617 1.00 27.27 169 ILE A O 1
ATOM 1370 N N . GLY A 1 175 ? 22.377 -7.529 -35.205 1.00 22.27 170 GLY A N 1
ATOM 1371 C CA . GLY A 1 175 ? 21.867 -8.777 -35.763 1.00 21.65 170 GLY A CA 1
ATOM 1372 C C . GLY A 1 175 ? 22.726 -9.962 -35.365 1.00 21.91 170 GLY A C 1
ATOM 1373 O O . GLY A 1 175 ? 22.889 -10.927 -36.134 1.00 25.61 170 GLY A O 1
ATOM 1374 N N . ASP A 1 176 ? 23.287 -9.890 -34.161 1.00 22.31 171 ASP A N 1
ATOM 1375 C CA . ASP A 1 176 ? 24.209 -10.901 -33.675 1.00 19.08 171 ASP A CA 1
ATOM 1376 C C . ASP A 1 176 ? 23.848 -11.413 -32.285 1.00 19.89 171 ASP A C 1
ATOM 1377 O O . ASP A 1 176 ? 24.226 -10.818 -31.279 1.00 19.53 171 ASP A O 1
ATOM 1382 N N . PRO A 1 177 ? 23.127 -12.540 -32.217 1.00 18.40 172 PRO A N 1
ATOM 1383 C CA . PRO A 1 177 ? 22.676 -13.023 -30.908 1.00 21.22 172 PRO A CA 1
ATOM 1384 C C . PRO A 1 177 ? 23.820 -13.497 -30.015 1.00 19.85 172 PRO A C 1
ATOM 1385 O O . PRO A 1 177 ? 23.589 -13.673 -28.820 1.00 25.84 172 PRO A O 1
ATOM 1389 N N . ASN A 1 178 ? 25.026 -13.674 -30.555 1.00 18.29 173 ASN A N 1
ATOM 1390 C CA . ASN A 1 178 ? 26.142 -14.168 -29.769 1.00 21.05 173 ASN A CA 1
ATOM 1391 C C . ASN A 1 178 ? 27.112 -13.062 -29.369 1.00 22.94 173 ASN A C 1
ATOM 1392 O O . ASN A 1 178 ? 28.174 -13.326 -28.812 1.00 27.80 173 ASN A O 1
ATOM 1397 N N . LEU A 1 179 ? 26.745 -11.824 -29.666 1.00 20.70 174 LEU A N 1
ATOM 1398 C CA . LEU A 1 179 ? 27.577 -10.695 -29.270 1.00 18.12 174 LEU A CA 1
ATOM 1399 C C . LEU A 1 179 ? 27.790 -10.699 -27.755 1.00 18.93 174 LEU A C 1
ATOM 1400 O O . LEU A 1 179 ? 26.876 -10.981 -26.993 1.00 18.92 174 LEU A O 1
ATOM 1405 N N . GLU A 1 180 ? 29.012 -10.408 -27.324 1.00 17.15 175 GLU A N 1
ATOM 1406 C CA . GLU A 1 180 ? 29.320 -10.312 -25.900 1.00 20.31 175 GLU A CA 1
ATOM 1407 C C . GLU A 1 180 ? 30.082 -9.033 -25.619 1.00 19.17 175 GLU A C 1
ATOM 1408 O O . GLU A 1 180 ? 30.733 -8.501 -26.507 1.00 18.05 175 GLU A O 1
ATOM 1414 N N . PHE A 1 181 ? 29.965 -8.510 -24.398 1.00 19.25 176 PHE A N 1
ATOM 1415 C CA . PHE A 1 181 ? 30.834 -7.421 -23.976 1.00 20.41 176 PHE A CA 1
ATOM 1416 C C . PHE A 1 181 ? 32.079 -8.053 -23.370 1.00 23.26 176 PHE A C 1
ATOM 1417 O O . PHE A 1 181 ? 31.978 -8.866 -22.448 1.00 26.37 176 PHE A O 1
ATOM 1425 N N . VAL A 1 182 ? 33.245 -7.701 -23.895 1.00 19.18 177 VAL A N 1
ATOM 1426 C CA . VAL A 1 182 ? 34.491 -8.368 -23.476 1.00 23.91 177 VAL A CA 1
ATOM 1427 C C . VAL A 1 182 ? 35.121 -7.736 -22.232 1.00 20.82 177 VAL A C 1
ATOM 1428 O O . VAL A 1 182 ? 35.976 -8.335 -21.593 1.00 21.99 177 VAL A O 1
ATOM 1432 N N . ALA A 1 183 ? 34.680 -6.530 -21.890 1.00 18.13 178 ALA A N 1
ATOM 1433 C CA . ALA A 1 183 ? 35.171 -5.827 -20.731 1.00 16.66 178 ALA A CA 1
ATOM 1434 C C . ALA A 1 183 ? 34.067 -4.862 -20.313 1.00 17.80 178 ALA A C 1
ATOM 1435 O O . ALA A 1 183 ? 33.376 -4.303 -21.163 1.00 21.16 178 ALA A O 1
ATOM 1437 N N . MET A 1 184 ? 33.878 -4.685 -19.014 1.00 19.41 179 MET A N 1
ATOM 1438 C CA . MET A 1 184 ? 32.913 -3.704 -18.541 1.00 21.48 179 MET A CA 1
ATOM 1439 C C . MET A 1 184 ? 33.454 -2.286 -18.696 1.00 18.71 179 MET A C 1
ATOM 1440 O O . MET A 1 184 ? 34.629 -2.029 -18.442 1.00 17.58 179 MET A O 1
ATOM 1445 N N . PRO A 1 185 ? 32.588 -1.339 -19.088 1.00 18.49 180 PRO A N 1
ATOM 1446 C CA . PRO A 1 185 ? 33.013 0.057 -19.046 1.00 17.84 180 PRO A CA 1
ATOM 1447 C C . PRO A 1 185 ? 33.393 0.455 -17.610 1.00 14.73 180 PRO A C 1
ATOM 1448 O O . PRO A 1 185 ? 32.923 -0.159 -16.641 1.00 18.43 180 PRO A O 1
ATOM 1452 N N . ALA A 1 186 ? 34.227 1.469 -17.484 1.00 16.40 181 ALA A N 1
ATOM 1453 C CA . ALA A 1 186 ? 34.501 2.055 -16.182 1.00 15.70 181 ALA A CA 1
ATOM 1454 C C . ALA A 1 186 ? 33.243 2.726 -15.637 1.00 15.02 181 ALA A C 1
ATOM 1455 O O . ALA A 1 186 ? 32.711 3.672 -16.237 1.00 12.90 181 ALA A O 1
ATOM 1457 N N . LEU A 1 187 ? 32.779 2.231 -14.495 1.00 13.29 182 LEU A N 1
ATOM 1458 C CA . LEU A 1 187 ? 31.548 2.708 -13.868 1.00 12.15 182 LEU A CA 1
ATOM 1459 C C . LEU A 1 187 ? 31.854 3.363 -12.538 1.00 15.08 182 LEU A C 1
ATOM 1460 O O . LEU A 1 187 ? 32.774 2.937 -11.839 1.00 15.36 182 LEU A O 1
ATOM 1465 N N . ALA A 1 188 ? 31.075 4.374 -12.181 1.00 11.91 183 ALA A N 1
ATOM 1466 C CA . ALA A 1 188 ? 31.177 4.959 -10.849 1.00 13.12 183 ALA A CA 1
ATOM 1467 C C . ALA A 1 188 ? 31.005 3.800 -9.868 1.00 16.11 183 ALA A C 1
ATOM 1468 O O . ALA A 1 188 ? 30.103 2.988 -10.013 1.00 15.70 183 ALA A O 1
ATOM 1470 N N . PRO A 1 189 ? 31.861 3.710 -8.850 1.00 16.88 184 PRO A N 1
ATOM 1471 C CA . PRO A 1 189 ? 31.759 2.529 -7.981 1.00 17.02 184 PRO A CA 1
ATOM 1472 C C . PRO A 1 189 ? 30.404 2.494 -7.254 1.00 16.39 184 PRO A C 1
ATOM 1473 O O . PRO A 1 189 ? 29.818 3.545 -7.014 1.00 17.89 184 PRO A O 1
ATOM 1477 N N . PRO A 1 190 ? 29.924 1.291 -6.889 1.00 17.45 185 PRO A N 1
ATOM 1478 C CA . PRO A 1 190 ? 28.594 1.225 -6.264 1.00 19.02 185 PRO A CA 1
ATOM 1479 C C . PRO A 1 190 ? 28.467 2.114 -5.026 1.00 21.84 185 PRO A C 1
ATOM 1480 O O . PRO A 1 190 ? 29.361 2.107 -4.171 1.00 20.83 185 PRO A O 1
ATOM 1484 N N . GLU A 1 191 ? 27.379 2.867 -4.919 1.00 17.92 186 GLU A N 1
ATOM 1485 C CA . GLU A 1 191 ? 27.192 3.745 -3.772 1.00 20.20 186 GLU A CA 1
ATOM 1486 C C . GLU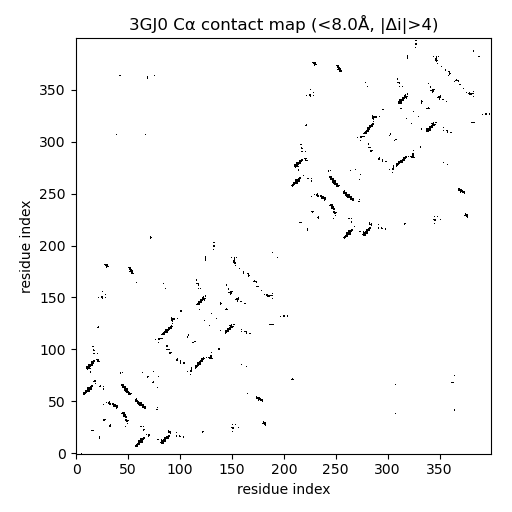 A 1 191 ? 26.494 2.983 -2.679 1.00 21.40 186 GLU A C 1
ATOM 1487 O O . GLU A 1 191 ? 26.599 3.336 -1.504 1.00 25.55 186 GLU A O 1
ATOM 1493 N N . VAL A 1 192 ? 25.776 1.940 -3.078 1.00 20.24 187 VAL A N 1
ATOM 1494 C CA . VAL A 1 192 ? 25.143 1.024 -2.141 1.00 21.76 187 VAL A CA 1
ATOM 1495 C C . VAL A 1 192 ? 25.391 -0.376 -2.674 1.00 23.75 187 VAL A C 1
ATOM 1496 O O . VAL A 1 192 ? 25.548 -0.564 -3.886 1.00 22.11 187 VAL A O 1
ATOM 1500 N N . VAL A 1 193 ? 25.461 -1.364 -1.791 1.00 26.89 188 VAL A N 1
ATOM 1501 C CA . VAL A 1 193 ? 25.691 -2.727 -2.242 1.00 32.70 188 VAL A CA 1
ATOM 1502 C C . VAL A 1 193 ? 24.355 -3.383 -2.542 1.00 28.89 188 VAL A C 1
ATOM 1503 O O . VAL A 1 193 ? 23.450 -3.367 -1.717 1.00 33.54 188 VAL A O 1
ATOM 1507 N N . MET A 1 194 ? 24.213 -3.941 -3.739 1.00 24.01 189 MET A N 1
ATOM 1508 C CA . MET A 1 194 ? 23.031 -4.743 -4.028 1.00 25.00 189 MET A CA 1
ATOM 1509 C C . MET A 1 194 ? 23.215 -6.120 -3.400 1.00 26.70 189 MET A C 1
ATOM 1510 O O . MET A 1 194 ? 24.141 -6.848 -3.758 1.00 28.85 189 MET A O 1
ATOM 1515 N N . ASP A 1 195 ? 22.338 -6.477 -2.470 1.00 25.85 190 ASP A N 1
ATOM 1516 C CA . ASP A 1 195 ? 22.464 -7.758 -1.778 1.00 32.69 190 ASP A CA 1
ATOM 1517 C C . ASP A 1 195 ? 22.357 -8.923 -2.758 1.00 31.36 190 ASP A C 1
ATOM 1518 O O . ASP A 1 195 ? 21.356 -9.053 -3.458 1.00 28.20 190 ASP A O 1
ATOM 1523 N N . PRO A 1 196 ? 23.391 -9.777 -2.813 1.00 32.89 191 PRO A N 1
ATOM 1524 C CA . PRO A 1 196 ? 23.448 -10.876 -3.782 1.00 37.32 191 PRO A CA 1
ATOM 1525 C C . PRO A 1 196 ? 22.300 -11.869 -3.612 1.00 34.55 191 PRO A C 1
ATOM 1526 O O . PRO A 1 196 ? 21.786 -12.380 -4.607 1.00 28.05 191 PRO A O 1
ATOM 1530 N N . ALA A 1 197 ? 21.899 -12.137 -2.374 1.00 35.86 192 ALA A N 1
ATOM 1531 C CA . ALA A 1 197 ? 20.806 -13.077 -2.135 1.00 39.13 192 ALA A CA 1
ATOM 1532 C C . ALA A 1 197 ? 19.504 -12.510 -2.683 1.00 32.00 192 ALA A C 1
ATOM 1533 O O . ALA A 1 197 ? 18.731 -13.214 -3.339 1.00 26.46 192 ALA A O 1
ATOM 1535 N N . LEU A 1 198 ? 19.270 -11.228 -2.418 1.00 30.44 193 LEU A N 1
ATOM 1536 C CA . LEU A 1 198 ? 18.092 -10.536 -2.935 1.00 27.86 193 LEU A CA 1
ATOM 1537 C C . LEU A 1 198 ? 18.108 -10.477 -4.467 1.00 25.41 193 LEU A C 1
ATOM 1538 O O . LEU A 1 198 ? 17.099 -10.721 -5.115 1.00 23.86 193 LEU A O 1
ATOM 1543 N N . ALA A 1 199 ? 19.260 -10.176 -5.054 1.00 22.06 194 ALA A N 1
ATOM 1544 C CA . ALA A 1 199 ? 19.364 -10.204 -6.509 1.00 21.24 194 ALA A CA 1
ATOM 1545 C C . ALA A 1 199 ? 18.959 -11.559 -7.073 1.00 25.90 194 ALA A C 1
ATOM 1546 O O . ALA A 1 199 ? 18.190 -11.641 -8.027 1.00 21.85 194 ALA A O 1
ATOM 1548 N N . ALA A 1 200 ? 19.486 -12.625 -6.481 1.00 26.92 195 ALA A N 1
ATOM 1549 C CA . ALA A 1 200 ? 19.187 -13.970 -6.959 1.00 23.95 195 ALA A CA 1
ATOM 1550 C C . ALA A 1 200 ? 17.702 -14.272 -6.848 1.00 24.67 195 ALA A C 1
ATOM 1551 O O . ALA A 1 200 ? 17.119 -14.884 -7.742 1.00 26.77 195 ALA A O 1
ATOM 1553 N N . GLN A 1 201 ? 17.094 -13.849 -5.748 1.00 23.04 196 GLN A N 1
ATOM 1554 C CA . GLN A 1 201 ? 15.659 -14.052 -5.561 1.00 27.98 196 GLN A CA 1
ATOM 1555 C C . GLN A 1 201 ? 14.835 -13.308 -6.616 1.00 24.83 196 GLN A C 1
ATOM 1556 O O . GLN A 1 201 ? 13.919 -13.874 -7.211 1.00 24.71 196 GLN A O 1
ATOM 1562 N N . TYR A 1 202 ? 15.157 -12.034 -6.844 1.00 21.56 197 TYR A N 1
ATOM 1563 C CA . TYR A 1 202 ? 14.466 -11.255 -7.875 1.00 21.12 197 TYR A CA 1
ATOM 1564 C C . TYR A 1 202 ? 14.627 -11.867 -9.272 1.00 20.04 197 TYR A C 1
ATOM 1565 O O . TYR A 1 202 ? 13.702 -11.838 -10.090 1.00 19.08 197 TYR A O 1
ATOM 1574 N N . GLU A 1 203 ? 15.799 -12.413 -9.568 1.00 20.91 198 GLU A N 1
ATOM 1575 C CA . GLU A 1 203 ? 16.012 -12.995 -10.887 1.00 22.50 198 GLU A CA 1
ATOM 1576 C C . GLU A 1 203 ? 15.132 -14.231 -11.061 1.00 25.14 198 GLU A C 1
ATOM 1577 O O . GLU A 1 203 ? 14.493 -14.413 -12.100 1.00 22.62 198 GLU A O 1
ATOM 1583 N N . HIS A 1 204 ? 15.093 -15.062 -10.025 1.00 23.61 199 HIS A N 1
ATOM 1584 C CA . HIS A 1 204 ? 14.243 -16.244 -10.035 1.00 26.23 199 HIS A CA 1
ATOM 1585 C C . HIS A 1 204 ? 12.779 -15.832 -10.186 1.00 25.62 199 HIS A C 1
ATOM 1586 O O . HIS A 1 204 ? 12.044 -16.411 -10.990 1.00 26.15 199 HIS A O 1
ATOM 1593 N N . ASP A 1 205 ? 12.363 -14.815 -9.431 1.00 23.91 200 ASP A N 1
ATOM 1594 C CA . ASP A 1 205 ? 10.980 -14.327 -9.488 1.00 21.41 200 ASP A CA 1
ATOM 1595 C C . ASP A 1 205 ? 10.559 -13.885 -10.894 1.00 21.90 200 ASP A C 1
ATOM 1596 O O . ASP A 1 205 ? 9.433 -14.125 -11.327 1.00 21.84 200 ASP A O 1
ATOM 1601 N N . LEU A 1 206 ? 11.469 -13.232 -11.612 1.00 20.21 201 LEU A N 1
ATOM 1602 C CA . LEU A 1 206 ? 11.213 -12.869 -12.997 1.00 20.41 201 LEU A CA 1
ATOM 1603 C C . LEU A 1 206 ? 11.077 -14.093 -13.896 1.00 23.59 201 LEU A C 1
ATOM 1604 O O . LEU A 1 206 ? 10.257 -14.102 -14.817 1.00 25.10 201 LEU A O 1
ATOM 1609 N N . GLU A 1 207 ? 11.898 -15.110 -13.646 1.00 23.95 202 GLU A N 1
ATOM 1610 C CA . GLU A 1 207 ? 11.863 -16.325 -14.465 1.00 26.81 202 GLU A CA 1
ATOM 1611 C C . GLU A 1 207 ? 10.530 -17.022 -14.320 1.00 27.22 202 GLU A C 1
ATOM 1612 O O . GLU A 1 207 ? 9.932 -17.456 -15.308 1.00 29.15 202 GLU A O 1
ATOM 1618 N N . VAL A 1 208 ? 10.077 -17.136 -13.076 1.00 27.35 203 VAL A N 1
ATOM 1619 C CA . VAL A 1 208 ? 8.810 -17.781 -12.782 1.00 33.96 203 VAL A CA 1
ATOM 1620 C C . VAL A 1 208 ? 7.670 -17.004 -13.415 1.00 34.02 203 VAL A C 1
ATOM 1621 O O . VAL A 1 208 ? 6.752 -17.582 -13.993 1.00 35.85 203 VAL A O 1
ATOM 1625 N N . ALA A 1 209 ? 7.740 -15.684 -13.324 1.00 26.37 204 ALA A N 1
ATOM 1626 C CA . ALA A 1 209 ? 6.696 -14.848 -13.891 1.00 25.26 204 ALA A CA 1
ATOM 1627 C C . ALA A 1 209 ? 6.631 -15.033 -15.401 1.00 25.70 204 ALA A C 1
ATOM 1628 O O . ALA A 1 209 ? 5.545 -15.129 -15.972 1.00 32.51 204 ALA A O 1
ATOM 1630 N N . GLN A 1 210 ? 7.796 -15.097 -16.042 1.00 26.36 205 GLN A N 1
ATOM 1631 C CA . GLN A 1 210 ? 7.868 -15.166 -17.503 1.00 28.85 205 GLN A CA 1
ATOM 1632 C C . GLN A 1 210 ? 7.241 -16.440 -18.062 1.00 36.33 205 GLN A C 1
ATOM 1633 O O . GLN A 1 210 ? 6.592 -16.413 -19.109 1.00 35.18 205 GLN A O 1
ATOM 1639 N N . THR A 1 211 ? 7.443 -17.553 -17.364 1.00 38.31 206 THR A N 1
ATOM 1640 C CA . THR A 1 211 ? 6.857 -18.823 -17.771 1.00 47.09 206 THR A CA 1
ATOM 1641 C C . THR A 1 211 ? 5.400 -18.860 -17.329 1.00 58.15 206 THR A C 1
ATOM 1642 O O . THR A 1 211 ? 4.677 -19.818 -17.605 1.00 60.96 206 THR A O 1
ATOM 1646 N N . THR A 1 212 ? 4.982 -17.801 -16.641 1.00 70.41 207 THR A N 1
ATOM 1647 C CA . THR A 1 212 ? 3.617 -17.675 -16.142 1.00 80.89 207 THR A CA 1
ATOM 1648 C C . THR A 1 212 ? 3.341 -18.655 -15.008 1.00 87.18 207 THR A C 1
ATOM 1649 O O . THR A 1 212 ? 3.188 -18.252 -13.856 1.00 89.32 207 THR A O 1
ATOM 1653 N N . GLN B 1 13 ? -0.066 19.884 -13.300 1.00 68.02 8 GLN B N 1
ATOM 1654 C CA . GLN B 1 13 ? 0.135 21.313 -13.515 1.00 61.59 8 GLN B CA 1
ATOM 1655 C C . GLN B 1 13 ? 1.505 21.594 -14.128 1.00 48.12 8 GLN B C 1
ATOM 1656 O O . GLN B 1 13 ? 2.442 20.812 -13.965 1.00 48.57 8 GLN B O 1
ATOM 1662 N N . VAL B 1 14 ? 1.609 22.707 -14.848 1.00 24.98 9 VAL B N 1
ATOM 1663 C CA . VAL B 1 14 ? 2.880 23.132 -15.403 1.00 19.19 9 VAL B CA 1
ATOM 1664 C C . VAL B 1 14 ? 3.425 24.187 -14.467 1.00 19.23 9 VAL B C 1
ATOM 1665 O O . VAL B 1 14 ? 2.936 25.324 -14.438 1.00 18.64 9 VAL B O 1
ATOM 1669 N N . GLN B 1 15 ? 4.395 23.810 -13.651 1.00 19.57 10 GLN B N 1
ATOM 1670 C CA . GLN B 1 15 ? 5.016 24.790 -12.781 1.00 19.89 10 GLN B CA 1
ATOM 1671 C C . GLN B 1 15 ? 6.518 24.664 -12.777 1.00 18.50 10 GLN B C 1
ATOM 1672 O O . GLN B 1 15 ? 7.074 23.563 -12.884 1.00 20.32 10 GLN B O 1
ATOM 1678 N N . PHE B 1 16 ? 7.163 25.820 -12.680 1.00 15.17 11 PHE B N 1
ATOM 1679 C CA . PHE B 1 16 ? 8.593 25.921 -12.791 1.00 14.21 11 PHE B CA 1
ATOM 1680 C C . PHE B 1 16 ? 9.170 26.626 -11.587 1.00 15.71 11 PHE B C 1
ATOM 1681 O O . PHE B 1 16 ? 8.704 27.704 -11.199 1.00 17.14 11 PHE B O 1
ATOM 1689 N N . LYS B 1 17 ? 10.219 26.066 -11.010 1.00 13.58 12 LYS B N 1
ATOM 1690 C CA . LYS B 1 17 ? 10.941 26.803 -9.979 1.00 14.42 12 LYS B CA 1
ATOM 1691 C C . LYS B 1 17 ? 11.912 27.769 -10.636 1.00 15.61 12 LYS B C 1
ATOM 1692 O O . LYS B 1 17 ? 12.798 27.359 -11.380 1.00 15.78 12 LYS B O 1
ATOM 1698 N N . LEU B 1 18 ? 11.730 29.055 -10.374 1.00 13.59 13 LEU B N 1
ATOM 1699 C CA . LEU B 1 18 ? 12.580 30.101 -10.944 1.00 11.51 13 LEU B CA 1
ATOM 1700 C C . LEU B 1 18 ? 13.342 30.744 -9.800 1.00 13.11 13 LEU B C 1
ATOM 1701 O O . LEU B 1 18 ? 12.730 31.211 -8.838 1.00 14.62 13 LEU B O 1
ATOM 1706 N N . VAL B 1 19 ? 14.667 30.758 -9.877 1.00 12.96 14 VAL B N 1
ATOM 1707 C CA . VAL B 1 19 ? 15.462 31.458 -8.859 1.00 13.83 14 VAL B CA 1
ATOM 1708 C C . VAL B 1 19 ? 15.849 32.827 -9.399 1.00 16.51 14 VAL B C 1
ATOM 1709 O O . VAL B 1 19 ? 16.345 32.963 -10.530 1.00 15.84 14 VAL B O 1
ATOM 1713 N N . LEU B 1 20 ? 15.572 33.841 -8.593 1.00 15.59 15 LEU B N 1
ATOM 1714 C CA . LEU B 1 20 ? 15.822 35.220 -8.945 1.00 15.78 15 LEU B CA 1
ATOM 1715 C C . LEU B 1 20 ? 16.993 35.662 -8.097 1.00 19.08 15 LEU B C 1
ATOM 1716 O O . LEU B 1 20 ? 16.875 35.771 -6.876 1.00 18.98 15 LEU B O 1
ATOM 1721 N N . VAL B 1 21 ? 18.133 35.875 -8.737 1.00 15.70 16 VAL B N 1
ATOM 1722 C CA . VAL B 1 21 ? 19.358 36.174 -7.997 1.00 16.91 16 VAL B CA 1
ATOM 1723 C C . VAL B 1 21 ? 20.056 37.412 -8.532 1.00 19.00 16 VAL B C 1
ATOM 1724 O O . VAL B 1 21 ? 19.766 37.897 -9.624 1.00 17.44 16 VAL B O 1
ATOM 1728 N N . GLY B 1 22 ? 21.017 37.908 -7.759 1.00 20.25 17 GLY B N 1
ATOM 1729 C CA . GLY B 1 22 ? 21.703 39.132 -8.096 1.00 19.93 17 GLY B CA 1
ATOM 1730 C C . GLY B 1 22 ? 21.989 39.930 -6.839 1.00 19.74 17 GLY B C 1
ATOM 1731 O O . GLY B 1 22 ? 21.453 39.633 -5.766 1.00 21.95 17 GLY B O 1
ATOM 1732 N N . ASP B 1 23 ? 22.801 40.968 -6.987 1.00 19.02 18 ASP B N 1
ATOM 1733 C CA . ASP B 1 23 ? 23.272 41.727 -5.824 1.00 21.13 18 ASP B CA 1
ATOM 1734 C C . ASP B 1 23 ? 22.123 42.321 -5.022 1.00 23.68 18 ASP B C 1
ATOM 1735 O O . ASP B 1 23 ? 21.088 42.708 -5.574 1.00 22.80 18 ASP B O 1
ATOM 1740 N N . GLY B 1 24 ? 22.310 42.423 -3.710 1.00 27.10 19 GLY B N 1
ATOM 1741 C CA . GLY B 1 24 ? 21.370 43.177 -2.905 1.00 24.39 19 GLY B CA 1
ATOM 1742 C C . GLY B 1 24 ? 21.162 44.578 -3.471 1.00 25.29 19 GLY B C 1
ATOM 1743 O O . GLY B 1 24 ? 22.094 45.188 -4.011 1.00 26.72 19 GLY B O 1
ATOM 1744 N N . GLY B 1 25 ? 19.929 45.073 -3.381 1.00 21.14 20 GLY B N 1
ATOM 1745 C CA . GLY B 1 25 ? 19.587 46.411 -3.834 1.00 22.83 20 GLY B CA 1
ATOM 1746 C C . GLY B 1 25 ? 19.362 46.578 -5.331 1.00 23.39 20 GLY B C 1
ATOM 1747 O O . GLY B 1 25 ? 19.163 47.688 -5.813 1.00 25.74 20 GLY B O 1
ATOM 1748 N N . THR B 1 26 ? 19.383 45.483 -6.080 1.00 19.68 21 THR B N 1
ATOM 1749 C CA . THR B 1 26 ? 19.182 45.580 -7.523 1.00 18.07 21 THR B CA 1
ATOM 1750 C C . THR B 1 26 ? 17.699 45.688 -7.896 1.00 18.59 21 THR B C 1
ATOM 1751 O O . THR B 1 26 ? 17.376 46.094 -9.011 1.00 21.31 21 THR B O 1
ATOM 1755 N N . GLY B 1 27 ? 16.817 45.367 -6.951 1.00 19.89 22 GLY B N 1
ATOM 1756 C CA . GLY B 1 27 ? 15.383 45.492 -7.175 1.00 19.38 22 GLY B CA 1
ATOM 1757 C C . GLY B 1 27 ? 14.668 44.179 -7.436 1.00 15.20 22 GLY B C 1
ATOM 1758 O O . GLY B 1 27 ? 13.602 44.157 -8.065 1.00 14.51 22 GLY B O 1
ATOM 1759 N N . LYS B 1 28 ? 15.261 43.091 -6.961 1.00 16.67 23 LYS B N 1
ATOM 1760 C CA . LYS B 1 28 ? 14.686 41.758 -7.147 1.00 15.45 23 LYS B CA 1
ATOM 1761 C C . LYS B 1 28 ? 13.307 41.685 -6.494 1.00 13.89 23 LYS B C 1
ATOM 1762 O O . LYS B 1 28 ? 12.339 41.231 -7.113 1.00 14.44 23 LYS B O 1
ATOM 1768 N N . THR B 1 29 ? 13.223 42.119 -5.232 1.00 15.73 24 THR B N 1
ATOM 1769 C CA . THR B 1 29 ? 11.950 42.041 -4.551 1.00 15.01 24 THR B CA 1
ATOM 1770 C C . THR B 1 29 ? 10.908 42.964 -5.188 1.00 14.64 24 THR B C 1
ATOM 1771 O O . THR B 1 29 ? 9.740 42.586 -5.369 1.00 14.76 24 THR B O 1
ATOM 1775 N N . THR B 1 30 ? 11.324 44.191 -5.503 1.00 16.04 25 THR B N 1
ATOM 1776 C CA . THR B 1 30 ? 10.441 45.151 -6.161 1.00 15.74 25 THR B CA 1
ATOM 1777 C C . THR B 1 30 ? 9.896 44.558 -7.461 1.00 14.33 25 THR B C 1
ATOM 1778 O O . THR B 1 30 ? 8.722 44.714 -7.790 1.00 13.90 25 THR B O 1
ATOM 1782 N N . PHE B 1 31 ? 10.758 43.847 -8.183 1.00 12.07 26 PHE B N 1
ATOM 1783 C CA . PHE B 1 31 ? 10.356 43.240 -9.444 1.00 14.21 26 PHE B CA 1
ATOM 1784 C C . PHE B 1 31 ? 9.333 42.121 -9.250 1.00 13.13 26 PHE B C 1
ATOM 1785 O O . PHE B 1 31 ? 8.259 42.157 -9.838 1.00 13.22 26 PHE B O 1
ATOM 1793 N N . VAL B 1 32 ? 9.661 41.139 -8.415 1.00 12.90 27 VAL B N 1
ATOM 1794 C CA . VAL B 1 32 ? 8.751 40.011 -8.295 1.00 13.86 27 VAL B CA 1
ATOM 1795 C C . VAL B 1 32 ? 7.388 40.455 -7.738 1.00 13.74 27 VAL B C 1
ATOM 1796 O O . VAL B 1 32 ? 6.355 39.907 -8.116 1.00 15.43 27 VAL B O 1
ATOM 1800 N N . LYS B 1 33 ? 7.400 41.474 -6.872 1.00 13.06 28 LYS B N 1
ATOM 1801 C CA . LYS B 1 33 ? 6.173 41.990 -6.278 1.00 13.99 28 LYS B CA 1
ATOM 1802 C C . LYS B 1 33 ? 5.189 42.630 -7.242 1.00 15.12 28 LYS B C 1
ATOM 1803 O O . LYS B 1 33 ? 4.030 42.839 -6.885 1.00 16.96 28 LYS B O 1
ATOM 1809 N N . ARG B 1 34 ? 5.621 42.968 -8.459 1.00 13.68 29 ARG B N 1
ATOM 1810 C CA . ARG B 1 34 ? 4.690 43.614 -9.379 1.00 13.09 29 ARG B CA 1
ATOM 1811 C C . ARG B 1 34 ? 3.469 42.734 -9.644 1.00 12.17 29 ARG B C 1
ATOM 1812 O O . ARG B 1 34 ? 2.365 43.235 -9.901 1.00 14.36 29 ARG B O 1
ATOM 1820 N N . HIS B 1 35 ? 3.661 41.419 -9.627 1.00 11.95 30 HIS B N 1
ATOM 1821 C CA . HIS B 1 35 ? 2.577 40.499 -9.918 1.00 11.84 30 HIS B CA 1
ATOM 1822 C C . HIS B 1 35 ? 1.713 40.398 -8.652 1.00 12.91 30 HIS B C 1
ATOM 1823 O O . HIS B 1 35 ? 2.140 39.840 -7.629 1.00 14.27 30 HIS B O 1
ATOM 1830 N N . LEU B 1 36 ? 0.516 40.980 -8.697 1.00 12.58 31 LEU B N 1
ATOM 1831 C CA . LEU B 1 36 ? -0.268 41.170 -7.485 1.00 12.98 31 LEU B CA 1
ATOM 1832 C C . LEU B 1 36 ? -0.728 39.881 -6.829 1.00 15.48 31 LEU B C 1
ATOM 1833 O O . LEU B 1 36 ? -0.661 39.753 -5.607 1.00 16.03 31 LEU B O 1
ATOM 1838 N N . THR B 1 37 ? -1.187 38.925 -7.623 1.00 15.71 32 THR B N 1
ATOM 1839 C CA . THR B 1 37 ? -1.646 37.674 -7.028 1.00 15.20 32 THR B CA 1
ATOM 1840 C C . THR B 1 37 ? -0.479 36.867 -6.469 1.00 16.65 32 THR B C 1
ATOM 1841 O O . THR B 1 37 ? -0.597 36.231 -5.412 1.00 18.03 32 THR B O 1
ATOM 1845 N N . GLY B 1 38 ? 0.671 36.940 -7.135 1.00 15.82 33 GLY B N 1
ATOM 1846 C CA . GLY B 1 38 ? 1.865 36.271 -6.650 1.00 15.77 33 GLY B CA 1
ATOM 1847 C C . GLY B 1 38 ? 2.305 36.823 -5.315 1.00 15.68 33 GLY B C 1
ATOM 1848 O O . GLY B 1 38 ? 2.928 36.121 -4.519 1.00 17.39 33 GLY B O 1
ATOM 1849 N N . GLU B 1 39 ? 2.006 38.091 -5.084 1.00 15.21 34 GLU B N 1
ATOM 1850 C CA . GLU B 1 39 ? 2.389 38.737 -3.841 1.00 18.27 34 GLU B CA 1
ATOM 1851 C C . GLU B 1 39 ? 1.446 38.330 -2.714 1.00 19.85 34 GLU B C 1
ATOM 1852 O O . GLU B 1 39 ? 1.892 37.966 -1.617 1.00 21.02 34 GLU B O 1
ATOM 1858 N N . PHE B 1 40 ? 0.157 38.358 -3.023 1.00 19.71 35 PHE B N 1
ATOM 1859 C CA . PHE B 1 40 ? -0.914 37.942 -2.128 1.00 23.71 35 PHE B CA 1
ATOM 1860 C C . PHE B 1 40 ? -0.735 36.488 -1.658 1.00 23.27 35 PHE B C 1
ATOM 1861 O O . PHE B 1 40 ? -0.962 36.169 -0.482 1.00 23.55 35 PHE B O 1
ATOM 1869 N N . GLU B 1 41 ? -0.288 35.617 -2.562 1.00 20.55 36 GLU B N 1
ATOM 1870 C CA . GLU B 1 41 ? -0.172 34.188 -2.266 1.00 19.77 36 GLU B CA 1
ATOM 1871 C C . GLU B 1 41 ? 1.242 33.702 -1.981 1.00 17.27 36 GLU B C 1
ATOM 1872 O O . GLU B 1 41 ? 1.492 32.500 -1.897 1.00 17.39 36 GLU B O 1
ATOM 1878 N N . LYS B 1 42 ? 2.166 34.622 -1.781 1.00 15.77 37 LYS B N 1
ATOM 1879 C CA . LYS B 1 42 ? 3.545 34.225 -1.582 1.00 16.68 37 LYS B CA 1
ATOM 1880 C C . LYS B 1 42 ? 3.700 33.434 -0.281 1.00 17.11 37 LYS B C 1
ATOM 1881 O O . LYS B 1 42 ? 2.955 33.635 0.689 1.00 20.95 37 LYS B O 1
ATOM 1887 N N . LYS B 1 43 ? 4.649 32.513 -0.299 1.00 16.58 38 LYS B N 1
ATOM 1888 C CA . LYS B 1 43 ? 4.916 31.662 0.853 1.00 18.66 38 LYS B CA 1
ATOM 1889 C C . LYS B 1 43 ? 6.277 31.986 1.444 1.00 21.86 38 LYS B C 1
ATOM 1890 O O . LYS B 1 43 ? 7.314 31.860 0.792 1.00 22.41 38 LYS B O 1
ATOM 1896 N N . TYR B 1 44 ? 6.271 32.355 2.720 1.00 23.20 39 TYR B N 1
ATOM 1897 C CA . TYR B 1 44 ? 7.496 32.606 3.446 1.00 21.65 39 TYR B CA 1
ATOM 1898 C C . TYR B 1 44 ? 7.982 31.289 4.046 1.00 27.43 39 TYR B C 1
ATOM 1899 O O . TYR B 1 44 ? 7.209 30.546 4.662 1.00 25.41 39 TYR B O 1
ATOM 1908 N N . VAL B 1 45 ? 9.246 30.967 3.810 1.00 22.40 40 VAL B N 1
ATOM 1909 C CA . VAL B 1 45 ? 9.812 29.743 4.377 1.00 24.48 40 VAL B CA 1
ATOM 1910 C C . VAL B 1 45 ? 10.950 30.112 5.304 1.00 26.23 40 VAL B C 1
ATOM 1911 O O . VAL B 1 45 ? 12.001 30.572 4.860 1.00 26.87 40 VAL B O 1
ATOM 1915 N N . ALA B 1 46 ? 10.724 29.919 6.604 1.00 26.60 41 ALA B N 1
ATOM 1916 C CA . ALA B 1 46 ? 11.673 30.362 7.620 1.00 28.10 41 ALA B CA 1
ATOM 1917 C C . ALA B 1 46 ? 13.030 29.681 7.458 1.00 34.20 41 ALA B C 1
ATOM 1918 O O . ALA B 1 46 ? 14.074 30.336 7.472 1.00 33.34 41 ALA B O 1
ATOM 1920 N N . THR B 1 47 ? 13.012 28.366 7.289 1.00 31.96 42 THR B N 1
ATOM 1921 C CA . THR B 1 47 ? 14.260 27.619 7.234 1.00 40.43 42 THR B CA 1
ATOM 1922 C C . THR B 1 47 ? 15.159 28.091 6.088 1.00 40.01 42 THR B C 1
ATOM 1923 O O . THR B 1 47 ? 16.386 28.088 6.199 1.00 37.72 42 THR B O 1
ATOM 1927 N N . LEU B 1 48 ? 14.542 28.521 4.992 1.00 31.87 43 LEU B N 1
ATOM 1928 C CA . LEU B 1 48 ? 15.286 28.839 3.780 1.00 33.75 43 LEU B CA 1
ATOM 1929 C C . LEU B 1 48 ? 15.542 30.332 3.604 1.00 36.13 43 LEU B C 1
ATOM 1930 O O . LEU B 1 48 ? 16.299 30.724 2.719 1.00 36.80 43 LEU B O 1
ATOM 1935 N N . GLY B 1 49 ? 14.909 31.152 4.443 1.00 29.93 44 GLY B N 1
ATOM 1936 C CA . GLY B 1 49 ? 14.947 32.597 4.279 1.00 32.28 44 GLY B CA 1
ATOM 1937 C C . GLY B 1 49 ? 14.575 33.019 2.861 1.00 32.69 44 GLY B C 1
ATOM 1938 O O . GLY B 1 49 ? 15.328 33.722 2.186 1.00 33.01 44 GLY B O 1
ATOM 1939 N N . VAL B 1 50 ? 13.412 32.578 2.400 1.00 22.97 45 VAL B N 1
ATOM 1940 C CA . VAL B 1 50 ? 12.980 32.870 1.035 1.00 19.79 45 VAL B CA 1
ATOM 1941 C C . VAL B 1 50 ? 11.497 33.196 1.084 1.00 21.68 45 VAL B C 1
ATOM 1942 O O . VAL B 1 50 ? 10.790 32.734 1.979 1.00 21.83 45 VAL B O 1
ATOM 1946 N N . GLU B 1 51 ? 11.031 33.998 0.135 1.00 19.67 46 GLU B N 1
ATOM 1947 C CA . GLU B 1 51 ? 9.606 34.145 -0.103 1.00 18.04 46 GLU B CA 1
ATOM 1948 C C . GLU B 1 51 ? 9.384 33.615 -1.509 1.00 18.28 46 GLU B C 1
ATOM 1949 O O . GLU B 1 51 ? 9.991 34.123 -2.456 1.00 19.39 46 GLU B O 1
ATOM 1955 N N . VAL B 1 52 ? 8.523 32.609 -1.643 1.00 16.09 47 VAL B N 1
ATOM 1956 C CA . VAL B 1 52 ? 8.251 31.980 -2.930 1.00 16.79 47 VAL B CA 1
ATOM 1957 C C . VAL B 1 52 ? 6.941 32.556 -3.450 1.00 15.12 47 VAL B C 1
ATOM 1958 O O . VAL B 1 52 ? 5.886 32.393 -2.826 1.00 17.95 47 VAL B O 1
ATOM 1962 N N . HIS B 1 53 ? 6.994 33.231 -4.605 1.00 13.79 48 HIS B N 1
ATOM 1963 C CA . HIS B 1 53 ? 5.832 33.894 -5.176 1.00 13.61 48 HIS B CA 1
ATOM 1964 C C . HIS B 1 53 ? 5.305 33.048 -6.329 1.00 14.37 48 HIS B C 1
ATOM 1965 O O . HIS B 1 53 ? 6.023 32.814 -7.281 1.00 14.80 48 HIS B O 1
ATOM 1972 N N . PRO B 1 54 ? 4.054 32.590 -6.250 1.00 13.03 49 PRO B N 1
ATOM 1973 C CA . PRO B 1 54 ? 3.491 31.782 -7.335 1.00 14.04 49 PRO B CA 1
ATOM 1974 C C . PRO B 1 54 ? 2.916 32.688 -8.425 1.00 15.79 49 PRO B C 1
ATOM 1975 O O . PRO B 1 54 ? 1.805 33.217 -8.280 1.00 20.28 49 PRO B O 1
ATOM 1979 N N . LEU B 1 55 ? 3.686 32.898 -9.488 1.00 13.72 50 LEU B N 1
ATOM 1980 C CA . LEU B 1 55 ? 3.260 33.788 -10.568 1.00 12.36 50 LEU B CA 1
ATOM 1981 C C . LEU B 1 55 ? 2.625 33.009 -11.701 1.00 13.31 50 LEU B C 1
ATOM 1982 O O . LEU B 1 55 ? 3.333 32.362 -12.498 1.00 15.03 50 LEU B O 1
ATOM 1987 N N . VAL B 1 56 ? 1.305 33.084 -11.797 1.00 12.32 51 VAL B N 1
ATOM 1988 C CA . VAL B 1 56 ? 0.599 32.452 -12.902 1.00 12.12 51 VAL B CA 1
ATOM 1989 C C . VAL B 1 56 ? 0.602 33.346 -14.128 1.00 12.25 51 VAL B C 1
ATOM 1990 O O . VAL B 1 56 ? 0.372 34.569 -14.019 1.00 13.13 51 VAL B O 1
ATOM 1994 N N . PHE B 1 57 ? 0.891 32.740 -15.279 1.00 10.64 52 PHE B N 1
ATOM 1995 C CA . PHE B 1 57 ? 0.714 33.396 -16.569 1.00 10.66 52 PHE B CA 1
ATOM 1996 C C . PHE B 1 57 ? -0.207 32.530 -17.403 1.00 12.31 52 PHE B C 1
ATOM 1997 O O . PHE B 1 57 ? -0.115 31.300 -17.377 1.00 12.66 52 PHE B O 1
ATOM 2005 N N . HIS B 1 58 ? -1.065 33.172 -18.181 1.00 10.43 53 HIS B N 1
ATOM 2006 C CA . HIS B 1 58 ? -2.013 32.464 -19.005 1.00 12.06 53 HIS B CA 1
ATOM 2007 C C . HIS B 1 58 ? -1.555 32.485 -20.452 1.00 12.17 53 HIS B C 1
ATOM 2008 O O . HIS B 1 58 ? -1.432 33.549 -21.051 1.00 12.38 53 HIS B O 1
ATOM 2015 N N . THR B 1 59 ? -1.269 31.304 -20.977 1.00 12.36 54 THR B N 1
ATOM 2016 C CA . THR B 1 59 ? -0.724 31.197 -22.329 1.00 12.64 54 THR B CA 1
ATOM 2017 C C . THR B 1 59 ? -1.713 30.594 -23.283 1.00 14.11 54 THR B C 1
ATOM 2018 O O . THR B 1 59 ? -2.756 30.038 -22.870 1.00 14.70 54 THR B O 1
ATOM 2022 N N . ASN B 1 60 ? -1.385 30.672 -24.573 1.00 12.90 55 ASN B N 1
ATOM 2023 C CA . ASN B 1 60 ? -2.202 30.009 -25.584 1.00 13.99 55 ASN B CA 1
ATOM 2024 C C . ASN B 1 60 ? -2.000 28.487 -25.600 1.00 16.88 55 ASN B C 1
ATOM 2025 O O . ASN B 1 60 ? -2.519 27.799 -26.483 1.00 22.20 55 ASN B O 1
ATOM 2030 N N . ARG B 1 61 ? -1.241 27.970 -24.639 1.00 16.95 56 ARG B N 1
ATOM 2031 C CA . ARG B 1 61 ? -1.055 26.529 -24.441 1.00 21.82 56 ARG B CA 1
ATOM 2032 C C . ARG B 1 61 ? -1.562 26.133 -23.050 1.00 23.87 56 ARG B C 1
ATOM 2033 O O . ARG B 1 6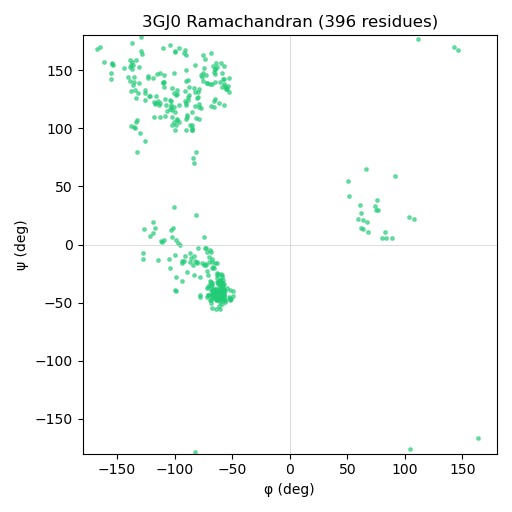1 ? -1.330 25.015 -22.600 1.00 31.33 56 ARG B O 1
ATOM 2041 N N . GLY B 1 62 ? -2.245 27.056 -22.375 1.00 16.45 57 GLY B N 1
ATOM 2042 C CA . GLY B 1 62 ? -2.744 26.804 -21.031 1.00 18.28 57 GLY B CA 1
ATOM 2043 C C . GLY B 1 62 ? -2.045 27.629 -19.961 1.00 16.79 57 GLY B C 1
ATOM 2044 O O . GLY B 1 62 ? -1.104 28.373 -20.226 1.00 14.92 57 GLY B O 1
ATOM 2045 N N . PRO B 1 63 ? -2.492 27.491 -18.711 1.00 14.97 58 PRO B N 1
ATOM 2046 C CA . PRO B 1 63 ? -1.835 28.209 -17.622 1.00 14.54 58 PRO B CA 1
ATOM 2047 C C . PRO B 1 63 ? -0.479 27.622 -17.287 1.00 15.51 58 PRO B C 1
ATOM 2048 O O . PRO B 1 63 ? -0.285 26.398 -17.373 1.00 16.98 58 PRO B O 1
ATOM 2052 N N . ILE B 1 64 ? 0.452 28.491 -16.903 1.00 13.21 59 ILE B N 1
ATOM 2053 C CA . ILE B 1 64 ? 1.725 28.050 -16.391 1.00 14.75 59 ILE B CA 1
ATOM 2054 C C . ILE B 1 64 ? 2.021 28.849 -15.137 1.00 12.46 59 ILE B C 1
ATOM 2055 O O . ILE B 1 64 ? 1.457 29.924 -14.911 1.00 14.95 59 ILE B O 1
ATOM 2060 N N . LYS B 1 65 ? 2.887 28.332 -14.293 1.00 13.26 60 LYS B N 1
ATOM 2061 C CA . LYS B 1 65 ? 3.207 29.017 -13.042 1.00 11.78 60 LYS B CA 1
ATOM 2062 C C . LYS B 1 65 ? 4.700 29.042 -12.852 1.00 14.51 60 LYS B C 1
ATOM 2063 O O . LYS B 1 65 ? 5.360 27.988 -12.900 1.00 16.82 60 LYS B O 1
ATOM 2069 N N . PHE B 1 66 ? 5.249 30.230 -12.638 1.00 11.84 61 PHE B N 1
ATOM 2070 C CA . PHE B 1 66 ? 6.619 30.354 -12.187 1.00 13.50 61 PHE B CA 1
ATOM 2071 C C . PHE B 1 66 ? 6.600 30.587 -10.699 1.00 13.10 61 PHE B C 1
ATOM 2072 O O . PHE B 1 66 ? 6.130 31.639 -10.238 1.00 13.82 61 PHE B O 1
ATOM 2080 N N . ASN B 1 67 ? 7.121 29.630 -9.936 1.00 11.02 62 ASN B N 1
ATOM 2081 C CA . ASN B 1 67 ? 7.289 29.839 -8.495 1.00 10.37 62 ASN B CA 1
ATOM 2082 C C . ASN B 1 67 ? 8.622 30.512 -8.320 1.00 11.34 62 ASN B C 1
ATOM 2083 O O . ASN B 1 67 ? 9.679 29.871 -8.414 1.00 14.27 62 ASN B O 1
ATOM 2088 N N . VAL B 1 68 ? 8.573 31.824 -8.085 1.00 11.78 63 VAL B N 1
ATOM 2089 C CA . VAL B 1 68 ? 9.775 32.627 -8.045 1.00 11.60 63 VAL B CA 1
ATOM 2090 C C . VAL B 1 68 ? 10.327 32.683 -6.631 1.00 12.51 63 VAL B C 1
ATOM 2091 O O . VAL B 1 68 ? 9.667 33.175 -5.707 1.00 14.60 63 VAL B O 1
ATOM 2095 N N . TRP B 1 69 ? 11.550 32.219 -6.473 1.00 13.80 64 TRP B N 1
ATOM 2096 C CA . TRP B 1 69 ? 12.205 32.226 -5.170 1.00 13.77 64 TRP B CA 1
ATOM 2097 C C . TRP B 1 69 ? 12.954 33.548 -4.996 1.00 15.70 64 TRP B C 1
ATOM 2098 O O . TRP B 1 69 ? 13.941 33.812 -5.698 1.00 18.96 64 TRP B O 1
ATOM 2109 N N . ASP B 1 70 ? 12.471 34.393 -4.087 1.00 15.83 65 ASP B N 1
ATOM 2110 C CA . ASP B 1 70 ? 13.077 35.686 -3.808 1.00 17.75 65 ASP B CA 1
ATOM 2111 C C . ASP B 1 70 ? 13.749 35.626 -2.430 1.00 17.35 65 ASP B C 1
ATOM 2112 O O . ASP B 1 70 ? 13.090 35.292 -1.450 1.00 19.94 65 ASP B O 1
ATOM 2117 N N . THR B 1 71 ? 15.039 35.953 -2.355 1.00 18.27 66 THR B N 1
ATOM 2118 C CA . THR B 1 71 ? 15.769 35.904 -1.089 1.00 20.95 66 THR B CA 1
ATOM 2119 C C . THR B 1 71 ? 15.213 36.930 -0.128 1.00 19.75 66 THR B C 1
ATOM 2120 O O . THR B 1 71 ? 14.717 37.977 -0.526 1.00 20.70 66 THR B O 1
ATOM 2124 N N . ALA B 1 72 ? 15.332 36.622 1.159 1.00 22.30 67 ALA B N 1
ATOM 2125 C CA . ALA B 1 72 ? 15.097 37.594 2.219 1.00 31.40 67 ALA B CA 1
ATOM 2126 C C . ALA B 1 72 ? 16.318 38.500 2.445 1.00 33.71 67 ALA B C 1
ATOM 2127 O O . ALA B 1 72 ? 16.499 39.034 3.538 1.00 47.22 67 ALA B O 1
ATOM 2129 N N . GLY B 1 73 ? 17.151 38.671 1.414 1.00 37.88 68 GLY B N 1
ATOM 2130 C CA . GLY B 1 73 ? 18.254 39.624 1.445 1.00 30.72 68 GLY B CA 1
ATOM 2131 C C . GLY B 1 73 ? 19.599 39.102 1.933 1.00 34.35 68 GLY B C 1
ATOM 2132 O O . GLY B 1 73 ? 20.590 39.850 1.960 1.00 32.07 68 GLY B O 1
ATOM 2133 N N . LEU B 1 80 ? 24.315 32.435 -1.586 1.00 47.01 75 LEU B N 1
ATOM 2134 C CA . LEU B 1 80 ? 23.090 31.682 -1.343 1.00 39.78 75 LEU B CA 1
ATOM 2135 C C . LEU B 1 80 ? 23.402 30.198 -1.181 1.00 46.76 75 LEU B C 1
ATOM 2136 O O . LEU B 1 80 ? 24.407 29.710 -1.695 1.00 49.08 75 LEU B O 1
ATOM 2141 N N . ARG B 1 81 ? 22.527 29.489 -0.474 1.00 50.99 76 ARG B N 1
ATOM 2142 C CA . ARG B 1 81 ? 22.739 28.080 -0.151 1.00 53.54 76 ARG B CA 1
ATOM 2143 C C . ARG B 1 81 ? 22.178 27.117 -1.195 1.00 50.60 76 ARG B C 1
ATOM 2144 O O . ARG B 1 81 ? 21.338 27.491 -2.021 1.00 34.57 76 ARG B O 1
ATOM 2152 N N . ASP B 1 82 ? 22.644 25.871 -1.134 1.00 51.21 77 ASP B N 1
ATOM 2153 C CA . ASP B 1 82 ? 22.173 24.796 -2.005 1.00 55.55 77 ASP B CA 1
ATOM 2154 C C . ASP B 1 82 ? 20.657 24.664 -1.988 1.00 45.46 77 ASP B C 1
ATOM 2155 O O . ASP B 1 82 ? 20.031 24.530 -3.033 1.00 37.69 77 ASP B O 1
ATOM 2160 N N . GLY B 1 83 ? 20.077 24.676 -0.791 1.00 36.25 78 GLY B N 1
ATOM 2161 C CA . GLY B 1 83 ? 18.646 24.497 -0.624 1.00 31.90 78 GLY B CA 1
ATOM 2162 C C . GLY B 1 83 ? 17.848 25.566 -1.348 1.00 34.19 78 GLY B C 1
ATOM 2163 O O . GLY B 1 83 ? 16.689 25.353 -1.705 1.00 34.36 78 GLY B O 1
ATOM 2164 N N . TYR B 1 84 ? 18.471 26.719 -1.558 1.00 30.10 79 TYR B N 1
ATOM 2165 C CA . TYR B 1 84 ? 17.854 27.767 -2.357 1.00 26.00 79 TYR B CA 1
ATOM 2166 C C . TYR B 1 84 ? 17.834 27.390 -3.844 1.00 25.69 79 TYR B C 1
ATOM 2167 O O . TYR B 1 84 ? 16.813 27.549 -4.519 1.00 24.80 79 TYR B O 1
ATOM 2176 N N . TYR B 1 85 ? 18.955 26.883 -4.352 1.00 24.22 80 TYR B N 1
ATOM 2177 C CA . TYR B 1 85 ? 19.098 26.587 -5.787 1.00 25.05 80 TYR B CA 1
ATOM 2178 C C . TYR B 1 85 ? 18.517 25.242 -6.213 1.00 28.98 80 TYR B C 1
ATOM 2179 O O . TYR B 1 85 ? 18.153 25.059 -7.374 1.00 28.06 80 TYR B O 1
ATOM 2188 N N . ILE B 1 86 ? 18.447 24.290 -5.289 1.00 25.80 81 ILE B N 1
ATOM 2189 C CA . ILE B 1 86 ? 18.109 22.910 -5.644 1.00 27.66 81 ILE B CA 1
ATOM 2190 C C . ILE B 1 86 ? 16.815 22.780 -6.453 1.00 26.00 81 ILE B C 1
ATOM 2191 O O . ILE B 1 86 ? 15.788 23.353 -6.103 1.00 26.46 81 ILE B O 1
ATOM 2196 N N . GLN B 1 87 ? 16.893 22.028 -7.546 1.00 23.60 82 GLN B N 1
ATOM 2197 C CA . GLN B 1 87 ? 15.736 21.721 -8.379 1.00 25.55 82 GLN B CA 1
ATOM 2198 C C . GLN B 1 87 ? 15.189 22.951 -9.082 1.00 24.28 82 GLN B C 1
ATOM 2199 O O . GLN B 1 87 ? 14.052 22.944 -9.559 1.00 22.55 82 GLN B O 1
ATOM 2205 N N . ALA B 1 88 ? 16.008 23.990 -9.177 1.00 18.03 83 ALA B N 1
ATOM 2206 C CA . ALA B 1 88 ? 15.594 25.145 -9.975 1.00 15.82 83 ALA B CA 1
ATOM 2207 C C . ALA B 1 88 ? 15.498 24.690 -11.421 1.00 14.30 83 ALA B C 1
ATOM 2208 O O . ALA B 1 88 ? 16.257 23.819 -11.872 1.00 18.40 83 ALA B O 1
ATOM 2210 N N . GLN B 1 89 ? 14.556 25.276 -12.154 1.00 14.74 84 GLN B N 1
ATOM 2211 C CA . GLN B 1 89 ? 14.368 24.915 -13.547 1.00 14.56 84 GLN B CA 1
ATOM 2212 C C . GLN B 1 89 ? 14.693 26.070 -14.482 1.00 15.89 84 GLN B C 1
ATOM 2213 O O . GLN B 1 89 ? 14.846 25.879 -15.693 1.00 15.39 84 GLN B O 1
ATOM 2219 N N . CYS B 1 90 ? 14.815 27.269 -13.920 1.00 14.04 85 CYS B N 1
ATOM 2220 C CA . CYS B 1 90 ? 15.149 28.438 -14.726 1.00 15.44 85 CYS B CA 1
ATOM 2221 C C . CYS B 1 90 ? 15.579 29.538 -13.769 1.00 13.80 85 CYS B C 1
ATOM 2222 O O . CYS B 1 90 ? 15.426 29.412 -12.545 1.00 13.29 85 CYS B O 1
ATOM 2225 N N . ALA B 1 91 ? 16.123 30.616 -14.318 1.00 14.22 86 ALA B N 1
ATOM 2226 C CA . ALA B 1 91 ? 16.644 31.692 -13.466 1.00 12.92 86 ALA B CA 1
ATOM 2227 C C . ALA B 1 91 ? 16.622 33.031 -14.156 1.00 13.94 86 ALA B C 1
ATOM 2228 O O . ALA B 1 91 ? 16.662 33.116 -15.393 1.00 14.07 86 ALA B O 1
ATOM 2230 N N . ILE B 1 92 ? 16.561 34.069 -13.330 1.00 13.98 87 ILE B N 1
ATOM 2231 C CA . ILE B 1 92 ? 16.814 35.437 -13.737 1.00 14.02 87 ILE B CA 1
ATOM 2232 C C . ILE B 1 92 ? 17.966 35.969 -12.898 1.00 15.44 87 ILE B C 1
ATOM 2233 O O . ILE B 1 92 ? 17.946 35.871 -11.664 1.00 16.43 87 ILE B O 1
ATOM 2238 N N . ILE B 1 93 ? 18.982 36.503 -13.568 1.00 13.87 88 ILE B N 1
ATOM 2239 C CA . ILE B 1 93 ? 20.044 37.213 -12.872 1.00 14.85 88 ILE B CA 1
ATOM 2240 C C . ILE B 1 93 ? 19.793 38.686 -13.100 1.00 15.20 88 ILE B C 1
ATOM 2241 O O . ILE B 1 93 ? 19.663 39.134 -14.258 1.00 17.23 88 ILE B O 1
ATOM 2246 N N . MET B 1 94 ? 19.696 39.431 -12.007 1.00 16.14 89 MET B N 1
ATOM 2247 C CA . MET B 1 94 ? 19.364 40.842 -12.077 1.00 18.44 89 MET B CA 1
ATOM 2248 C C . MET B 1 94 ? 20.565 41.692 -11.708 1.00 21.49 89 MET B C 1
ATOM 2249 O O . MET B 1 94 ? 21.301 41.360 -10.787 1.00 20.01 89 MET B O 1
ATOM 2254 N N . PHE B 1 95 ? 20.758 42.784 -12.437 1.00 17.18 90 PHE B N 1
ATOM 2255 C CA . PHE B 1 95 ? 21.640 43.851 -11.977 1.00 18.65 90 PHE B CA 1
ATOM 2256 C C . PHE B 1 95 ? 20.914 45.191 -12.072 1.00 21.00 90 PHE B C 1
ATOM 2257 O O . PHE B 1 95 ? 19.750 45.252 -12.495 1.00 18.17 90 PHE B O 1
ATOM 2265 N N . ASP B 1 96 ? 21.582 46.258 -11.652 1.00 21.80 91 ASP B N 1
ATOM 2266 C CA . ASP B 1 96 ? 20.999 47.589 -11.569 1.00 21.18 91 ASP B CA 1
ATOM 2267 C C . ASP B 1 96 ? 21.795 48.452 -12.544 1.00 20.34 91 ASP B C 1
ATOM 2268 O O . ASP B 1 96 ? 23.021 48.533 -12.423 1.00 22.35 91 ASP B O 1
ATOM 2273 N N . VAL B 1 97 ? 21.136 49.049 -13.532 1.00 23.12 92 VAL B N 1
ATOM 2274 C CA . VAL B 1 97 ? 21.871 49.799 -14.555 1.00 22.54 92 VAL B CA 1
ATOM 2275 C C . VAL B 1 97 ? 22.443 51.116 -14.025 1.00 25.11 92 VAL B C 1
ATOM 2276 O O . VAL B 1 97 ? 23.173 51.800 -14.734 1.00 25.28 92 VAL B O 1
ATOM 2280 N N . THR B 1 98 ? 22.104 51.470 -12.789 1.00 22.77 93 THR B N 1
ATOM 2281 C CA . THR B 1 98 ? 22.685 52.650 -12.151 1.00 25.78 93 THR B CA 1
ATOM 2282 C C . THR B 1 98 ? 23.889 52.304 -11.269 1.00 28.53 93 THR B C 1
ATOM 2283 O O . THR B 1 98 ? 24.501 53.196 -10.674 1.00 33.90 93 THR B O 1
ATOM 2287 N N . SER B 1 99 ? 24.235 51.020 -11.186 1.00 25.15 94 SER B N 1
ATOM 2288 C CA . SER B 1 99 ? 25.343 50.570 -10.339 1.00 23.06 94 SER B CA 1
ATOM 2289 C C . SER B 1 99 ? 26.267 49.586 -11.055 1.00 25.75 94 SER B C 1
ATOM 2290 O O . SER B 1 99 ? 25.989 48.389 -11.145 1.00 28.00 94 SER B O 1
ATOM 2293 N N . ARG B 1 100 ? 27.396 50.092 -11.541 1.00 27.09 95 ARG B N 1
ATOM 2294 C CA . ARG B 1 100 ? 28.314 49.280 -12.326 1.00 26.91 95 ARG B CA 1
ATOM 2295 C C . ARG B 1 100 ? 28.748 48.001 -11.612 1.00 27.49 95 ARG B C 1
ATOM 2296 O O . ARG B 1 100 ? 28.905 46.957 -12.247 1.00 26.80 95 ARG B O 1
ATOM 2304 N N . VAL B 1 101 ? 28.952 48.078 -10.296 1.00 27.13 96 VAL B N 1
ATOM 2305 C CA . VAL B 1 101 ? 29.447 46.924 -9.560 1.00 26.28 96 VAL B CA 1
ATOM 2306 C C . VAL B 1 101 ? 28.480 45.730 -9.624 1.00 23.06 96 VAL B C 1
ATOM 2307 O O . VAL B 1 101 ? 28.910 44.576 -9.636 1.00 25.43 96 VAL B O 1
ATOM 2311 N N . THR B 1 102 ? 27.177 46.007 -9.700 1.00 25.79 97 THR B N 1
ATOM 2312 C CA . THR B 1 102 ? 26.198 44.922 -9.785 1.00 23.60 97 THR B CA 1
ATOM 2313 C C . THR B 1 102 ? 26.304 44.198 -11.120 1.00 23.10 97 THR B C 1
ATOM 2314 O O . THR B 1 102 ? 26.085 42.987 -11.190 1.00 22.07 97 THR B O 1
ATOM 2318 N N . TYR B 1 103 ? 26.664 44.938 -12.169 1.00 20.34 98 TYR B N 1
ATOM 2319 C CA . TYR B 1 103 ? 26.940 44.299 -13.453 1.00 23.37 98 TYR B CA 1
ATOM 2320 C C . TYR B 1 103 ? 28.245 43.487 -13.425 1.00 21.48 98 TYR B C 1
ATOM 2321 O O . TYR B 1 103 ? 28.313 42.367 -13.935 1.00 24.27 98 TYR B O 1
ATOM 2330 N N . LYS B 1 104 ? 29.291 44.057 -12.831 1.00 24.71 99 LYS B N 1
ATOM 2331 C CA . LYS B 1 104 ? 30.569 43.353 -12.715 1.00 26.77 99 LYS B CA 1
ATOM 2332 C C . LYS B 1 104 ? 30.417 42.038 -11.957 1.00 26.75 99 LYS B C 1
ATOM 2333 O O . LYS B 1 104 ? 31.170 41.087 -12.186 1.00 28.30 99 LYS B O 1
ATOM 2339 N N . ASN B 1 105 ? 29.430 41.988 -11.067 1.00 26.57 100 ASN B N 1
ATOM 2340 C CA . ASN B 1 105 ? 29.169 40.794 -10.269 1.00 24.71 100 ASN B CA 1
ATOM 2341 C C . ASN B 1 105 ? 28.323 39.719 -10.971 1.00 26.28 100 ASN B C 1
ATOM 2342 O O . ASN B 1 105 ? 28.206 38.596 -10.485 1.00 25.68 100 ASN B O 1
ATOM 2347 N N . VAL B 1 106 ? 27.745 40.055 -12.121 1.00 24.92 101 VAL B N 1
ATOM 2348 C CA . VAL B 1 106 ? 26.935 39.085 -12.863 1.00 24.18 101 VAL B CA 1
ATOM 2349 C C . VAL B 1 106 ? 27.653 37.753 -13.111 1.00 25.32 101 VAL B C 1
ATOM 2350 O O . VAL B 1 106 ? 27.065 36.704 -12.896 1.00 22.56 101 VAL B O 1
ATOM 2354 N N . PRO B 1 107 ? 28.931 37.791 -13.549 1.00 23.15 102 PRO B N 1
ATOM 2355 C CA . PRO B 1 107 ? 29.644 36.530 -13.796 1.00 26.06 102 PRO B CA 1
ATOM 2356 C C . PRO B 1 107 ? 29.754 35.679 -12.528 1.00 23.67 102 PRO B C 1
ATOM 2357 O O . PRO B 1 107 ? 29.737 34.457 -12.613 1.00 26.49 102 PRO B O 1
ATOM 2361 N N . ASN B 1 108 ? 29.822 36.311 -11.368 1.00 23.60 103 ASN B N 1
ATOM 2362 C CA . ASN B 1 108 ? 29.854 35.549 -10.127 1.00 29.45 103 ASN B CA 1
ATOM 2363 C C . ASN B 1 108 ? 28.534 34.830 -9.873 1.00 28.14 103 ASN B C 1
ATOM 2364 O O . ASN B 1 108 ? 28.528 33.658 -9.504 1.00 27.77 103 ASN B O 1
ATOM 2369 N N . TRP B 1 109 ? 27.412 35.517 -10.095 1.00 24.13 104 TRP B N 1
ATOM 2370 C CA . TRP B 1 109 ? 26.111 34.874 -9.897 1.00 22.28 104 TRP B CA 1
ATOM 2371 C C . TRP B 1 109 ? 25.898 33.755 -10.900 1.00 22.77 104 TRP B C 1
ATOM 2372 O O . TRP B 1 109 ? 25.359 32.692 -10.568 1.00 23.63 104 TRP B O 1
ATOM 2383 N N . HIS B 1 110 ? 26.335 33.974 -12.131 1.00 21.27 105 HIS B N 1
ATOM 2384 C CA . HIS B 1 110 ? 26.210 32.941 -13.140 1.00 23.05 105 HIS B CA 1
ATOM 2385 C C . HIS B 1 110 ? 27.034 31.715 -12.773 1.00 27.63 105 HIS B C 1
ATOM 2386 O O . HIS B 1 110 ? 26.542 30.588 -12.831 1.00 25.66 105 HIS B O 1
ATOM 2393 N N . ARG B 1 111 ? 28.284 31.945 -12.383 1.00 25.91 106 ARG B N 1
ATOM 2394 C CA . ARG B 1 111 ? 29.155 30.862 -11.939 1.00 27.39 106 ARG B CA 1
ATOM 2395 C C . ARG B 1 111 ? 28.455 30.038 -10.862 1.00 30.78 106 ARG B C 1
ATOM 2396 O O . ARG B 1 111 ? 28.427 28.805 -10.930 1.00 32.24 106 ARG B O 1
ATOM 2404 N N . ASP B 1 112 ? 27.875 30.726 -9.882 1.00 29.10 107 ASP B N 1
ATOM 2405 C CA . ASP B 1 112 ? 27.187 30.066 -8.776 1.00 33.10 107 ASP B CA 1
ATOM 2406 C C . ASP B 1 112 ? 25.972 29.250 -9.223 1.00 36.82 107 ASP B C 1
ATOM 2407 O O . ASP B 1 112 ? 25.754 28.142 -8.736 1.00 38.63 107 ASP B O 1
ATOM 2412 N N . LEU B 1 113 ? 25.184 29.797 -10.145 1.00 30.71 108 LEU B N 1
ATOM 2413 C CA . LEU B 1 113 ? 24.020 29.089 -10.662 1.00 31.70 108 LEU B CA 1
ATOM 2414 C C . LEU B 1 113 ? 24.422 27.808 -11.352 1.00 31.21 108 LEU B C 1
ATOM 2415 O O . LEU B 1 113 ? 23.879 26.744 -11.059 1.00 34.74 108 LEU B O 1
ATOM 2420 N N . VAL B 1 114 ? 25.351 27.931 -12.297 1.00 27.68 109 VAL B N 1
ATOM 2421 C CA . VAL B 1 114 ? 25.810 26.805 -13.101 1.00 33.40 109 VAL B CA 1
ATOM 2422 C C . VAL B 1 114 ? 26.448 25.721 -12.234 1.00 28.63 109 VAL B C 1
ATOM 2423 O O . VAL B 1 114 ? 26.352 24.533 -12.546 1.00 32.06 109 VAL B O 1
ATOM 2427 N N . ARG B 1 115 ? 27.099 26.127 -11.151 1.00 32.76 110 ARG B N 1
ATOM 2428 C CA . ARG B 1 115 ? 27.686 25.162 -10.230 1.00 39.52 110 ARG B CA 1
ATOM 2429 C C . ARG B 1 115 ? 26.620 24.205 -9.698 1.00 36.92 110 ARG B C 1
ATOM 2430 O O . ARG B 1 115 ? 26.839 22.996 -9.616 1.00 42.57 110 ARG B O 1
ATOM 2438 N N . VAL B 1 116 ? 25.459 24.748 -9.354 1.00 29.66 111 VAL B N 1
ATOM 2439 C CA . VAL B 1 116 ? 24.398 23.950 -8.750 1.00 31.76 111 VAL B CA 1
ATOM 2440 C C . VAL B 1 116 ? 23.328 23.516 -9.749 1.00 33.18 111 VAL B C 1
ATOM 2441 O O . VAL B 1 116 ? 22.681 22.490 -9.559 1.00 34.86 111 VAL B O 1
ATOM 2445 N N . CYS B 1 117 ? 23.141 24.311 -10.804 1.00 31.11 112 CYS B N 1
ATOM 2446 C CA . CYS B 1 117 ? 22.115 24.067 -11.817 1.00 31.55 112 CYS B CA 1
ATOM 2447 C C . CYS B 1 117 ? 22.759 24.211 -13.207 1.00 35.91 112 CYS B C 1
ATOM 2448 O O . CYS B 1 117 ? 22.598 25.241 -13.858 1.00 41.61 112 CYS B O 1
ATOM 2451 N N . GLU B 1 118 ? 23.466 23.187 -13.674 1.00 37.31 113 GLU B N 1
ATOM 2452 C CA . GLU B 1 118 ? 24.411 23.358 -14.792 1.00 45.74 113 GLU B CA 1
ATOM 2453 C C . GLU B 1 118 ? 23.892 23.865 -16.155 1.00 45.11 113 GLU B C 1
ATOM 2454 O O . GLU B 1 118 ? 24.589 24.628 -16.827 1.00 51.18 113 GLU B O 1
ATOM 2460 N N . ASN B 1 119 ? 22.700 23.445 -16.574 1.00 30.91 114 ASN B N 1
ATOM 2461 C CA . ASN B 1 119 ? 22.226 23.771 -17.923 1.00 26.49 114 ASN B CA 1
ATOM 2462 C C . ASN B 1 119 ? 20.896 24.547 -18.025 1.00 29.65 114 ASN B C 1
ATOM 2463 O O . ASN B 1 119 ? 20.374 24.741 -19.122 1.00 30.73 114 ASN B O 1
ATOM 2468 N N . ILE B 1 120 ? 20.353 25.002 -16.901 1.00 24.39 115 ILE B N 1
ATOM 2469 C CA . ILE B 1 120 ? 19.028 25.631 -16.921 1.00 22.85 115 ILE B CA 1
ATOM 2470 C C . ILE B 1 120 ? 19.016 26.941 -17.712 1.00 20.33 115 ILE B C 1
ATOM 2471 O O . ILE B 1 120 ? 20.034 27.627 -17.787 1.00 21.46 115 ILE B O 1
ATOM 2476 N N . PRO B 1 121 ? 17.859 27.287 -18.296 1.00 18.80 116 PRO B N 1
ATOM 2477 C CA . PRO B 1 121 ? 17.728 28.569 -19.004 1.00 15.83 116 PRO B CA 1
ATOM 2478 C C . PRO B 1 121 ? 17.808 29.759 -18.058 1.00 18.17 116 PRO B C 1
ATOM 2479 O O . PRO B 1 121 ? 17.214 29.747 -16.971 1.00 17.65 116 PRO B O 1
ATOM 2483 N N . ILE B 1 122 ? 18.530 30.784 -18.488 1.00 17.38 117 ILE B N 1
ATOM 2484 C CA . ILE B 1 122 ? 18.764 31.972 -17.678 1.00 16.69 117 ILE B CA 1
ATOM 2485 C C . ILE B 1 122 ? 18.548 33.237 -18.498 1.00 17.38 117 ILE B C 1
ATOM 2486 O O . ILE B 1 122 ? 19.064 33.355 -19.609 1.00 19.43 117 ILE B O 1
ATOM 2491 N N . VAL B 1 123 ? 17.802 34.185 -17.942 1.00 16.55 118 VAL B N 1
ATOM 2492 C CA . VAL B 1 123 ? 17.675 35.496 -18.548 1.00 15.85 118 VAL B CA 1
ATOM 2493 C C . VAL B 1 123 ? 18.434 36.499 -17.687 1.00 15.54 118 VAL B C 1
ATOM 2494 O O . VAL B 1 123 ? 18.392 36.452 -16.447 1.00 16.38 118 VAL B O 1
ATOM 2498 N N . LEU B 1 124 ? 19.128 37.416 -18.351 1.00 15.12 119 LEU B N 1
ATOM 2499 C CA . LEU B 1 124 ? 19.806 38.509 -17.668 1.00 16.32 119 LEU B CA 1
ATOM 2500 C C . LEU B 1 124 ? 18.949 39.770 -17.785 1.00 14.51 119 LEU B C 1
ATOM 2501 O O . LEU B 1 124 ? 18.513 40.123 -18.901 1.00 16.53 119 LEU B O 1
ATOM 2506 N N . CYS B 1 125 ? 18.717 40.432 -16.654 1.00 14.25 120 CYS B N 1
ATOM 2507 C CA . CYS B 1 125 ? 17.867 41.640 -16.605 1.00 16.13 120 CYS B CA 1
ATOM 2508 C C . CYS B 1 125 ? 18.606 42.820 -15.972 1.00 16.18 120 CYS B C 1
ATOM 2509 O O . CYS B 1 125 ? 19.103 42.711 -14.849 1.00 17.64 120 CYS B O 1
ATOM 2512 N N . GLY B 1 126 ? 18.670 43.936 -16.701 1.00 15.21 121 GLY B N 1
ATOM 2513 C CA . GLY B 1 126 ? 19.207 45.187 -16.181 1.00 17.05 121 GLY B CA 1
ATOM 2514 C C . GLY B 1 126 ? 18.054 46.066 -15.725 1.00 14.37 121 GLY B C 1
ATOM 2515 O O . GLY B 1 126 ? 17.271 46.555 -16.544 1.00 16.20 121 GLY B O 1
ATOM 2516 N N . ASN B 1 127 ? 17.915 46.199 -14.411 1.00 17.01 122 ASN B N 1
ATOM 2517 C CA . ASN B 1 127 ? 16.795 46.933 -13.816 1.00 16.20 122 ASN B CA 1
ATOM 2518 C C . ASN B 1 127 ? 17.063 48.431 -13.579 1.00 20.34 122 ASN B C 1
ATOM 2519 O O . ASN B 1 127 ? 18.207 48.901 -13.651 1.00 20.75 122 ASN B O 1
ATOM 2524 N N . LYS B 1 128 ? 15.989 49.150 -13.288 1.00 17.00 123 LYS B N 1
ATOM 2525 C CA . LYS B 1 128 ? 16.016 50.570 -12.923 1.00 20.17 123 LYS B CA 1
ATOM 2526 C C . LYS B 1 128 ? 16.273 51.466 -14.128 1.00 24.62 123 LYS B C 1
ATOM 2527 O O . LYS B 1 128 ? 16.830 52.557 -13.986 1.00 24.32 123 LYS B O 1
ATOM 2533 N N . VAL B 1 129 ? 15.848 51.031 -15.310 1.00 22.23 124 VAL B N 1
ATOM 2534 C CA . VAL B 1 129 ? 16.093 51.815 -16.524 1.00 22.12 124 VAL B CA 1
ATOM 2535 C C . VAL B 1 129 ? 15.213 53.068 -16.627 1.00 26.40 124 VAL B C 1
ATOM 2536 O O . VAL B 1 129 ? 15.351 53.850 -17.561 1.00 28.02 124 VAL B O 1
ATOM 2540 N N . ASP B 1 130 ? 14.314 53.256 -15.668 1.00 23.33 125 ASP B N 1
ATOM 2541 C CA . ASP B 1 130 ? 13.541 54.489 -15.596 1.00 23.49 125 ASP B CA 1
ATOM 2542 C C . ASP B 1 130 ? 14.395 55.671 -15.143 1.00 28.88 125 ASP B C 1
ATOM 2543 O O . ASP B 1 130 ? 14.042 56.821 -15.410 1.00 28.53 125 ASP B O 1
ATOM 2548 N N . ILE B 1 131 ? 15.503 55.391 -14.452 1.00 27.95 126 ILE B N 1
ATOM 2549 C CA . ILE B 1 131 ? 16.358 56.452 -13.916 1.00 32.67 126 ILE B CA 1
ATOM 2550 C C . ILE B 1 131 ? 17.219 57.066 -15.014 1.00 35.41 126 ILE B C 1
ATOM 2551 O O . ILE B 1 131 ? 18.047 56.387 -15.611 1.00 31.88 126 ILE B O 1
ATOM 2556 N N . LYS B 1 132 ? 17.009 58.360 -15.256 1.00 43.23 127 LYS B N 1
ATOM 2557 C CA . LYS B 1 132 ? 17.687 59.112 -16.318 1.00 49.40 127 LYS B CA 1
ATOM 2558 C C . LYS B 1 132 ? 19.204 58.940 -16.362 1.00 38.23 127 LYS B C 1
ATOM 2559 O O . LYS B 1 132 ? 19.785 58.785 -17.435 1.00 33.37 127 LYS B O 1
ATOM 2565 N N . ASP B 1 133 ? 19.848 58.985 -15.203 1.00 34.16 128 ASP B N 1
ATOM 2566 C CA . ASP B 1 133 ? 21.302 58.891 -15.160 1.00 39.69 128 ASP B CA 1
ATOM 2567 C C . ASP B 1 133 ? 21.773 57.440 -15.176 1.00 35.82 128 ASP B C 1
ATOM 2568 O O . ASP B 1 133 ? 22.211 56.901 -14.161 1.00 37.70 128 ASP B O 1
ATOM 2573 N N . ARG B 1 134 ? 21.687 56.820 -16.346 1.00 34.89 129 ARG B N 1
ATOM 2574 C CA . ARG B 1 134 ? 22.070 55.424 -16.510 1.00 30.83 129 ARG B CA 1
ATOM 2575 C C . ARG B 1 134 ? 23.587 55.240 -16.626 1.00 35.33 129 ARG B C 1
ATOM 2576 O O . ARG B 1 134 ? 24.246 55.929 -17.403 1.00 31.05 129 ARG B O 1
ATOM 2584 N N . LYS B 1 135 ? 24.134 54.301 -15.857 1.00 32.32 130 LYS B N 1
ATOM 2585 C CA . LYS B 1 135 ? 25.577 54.055 -15.863 1.00 30.06 130 LYS B CA 1
ATOM 2586 C C . LYS B 1 135 ? 26.001 52.876 -16.737 1.00 31.22 130 LYS B C 1
ATOM 2587 O O . LYS B 1 135 ? 27.029 52.944 -17.413 1.00 39.42 130 LYS B O 1
ATOM 2593 N N . VAL B 1 136 ? 25.224 51.791 -16.707 1.00 24.41 131 VAL B N 1
ATOM 2594 C CA . VAL B 1 136 ? 25.538 50.609 -17.491 1.00 25.27 131 VAL B CA 1
ATOM 2595 C C . VAL B 1 136 ? 24.688 50.613 -18.752 1.00 26.85 131 VAL B C 1
ATOM 2596 O O . VAL B 1 136 ? 23.518 50.234 -18.729 1.00 26.40 131 VAL B O 1
ATOM 2600 N N . LYS B 1 137 ? 25.278 51.060 -19.849 1.00 26.53 132 LYS B N 1
ATOM 2601 C CA . LYS B 1 137 ? 24.533 51.234 -21.089 1.00 30.67 132 LYS B CA 1
ATOM 2602 C C . LYS B 1 137 ? 24.682 50.025 -21.993 1.00 25.11 132 LYS B C 1
ATOM 2603 O O . LYS B 1 137 ? 25.507 49.151 -21.736 1.00 26.49 132 LYS B O 1
ATOM 2609 N N . ALA B 1 138 ? 23.866 49.981 -23.045 1.00 28.19 133 ALA B N 1
ATOM 2610 C CA . ALA B 1 138 ? 23.797 48.820 -23.925 1.00 29.21 133 ALA B CA 1
ATOM 2611 C C . ALA B 1 138 ? 25.153 48.374 -24.455 1.00 31.52 133 ALA B C 1
ATOM 2612 O O . ALA B 1 138 ? 25.400 47.176 -24.586 1.00 28.51 133 ALA B O 1
ATOM 2614 N N . LYS B 1 139 ? 26.014 49.334 -24.785 1.00 32.64 134 LYS B N 1
ATOM 2615 C CA . LYS B 1 139 ? 27.321 49.013 -25.350 1.00 38.65 134 LYS B CA 1
ATOM 2616 C C . LYS B 1 139 ? 28.181 48.208 -24.384 1.00 35.50 134 LYS B C 1
ATOM 2617 O O . LYS B 1 139 ? 29.073 47.471 -24.802 1.00 41.64 134 LYS B O 1
ATOM 2623 N N . SER B 1 140 ? 27.911 48.349 -23.092 1.00 28.37 135 SER B N 1
ATOM 2624 C CA . SER B 1 140 ? 28.713 47.679 -22.074 1.00 32.06 135 SER B CA 1
ATOM 2625 C C . SER B 1 140 ? 28.127 46.341 -21.652 1.00 30.57 135 SER B C 1
ATOM 2626 O O . SER B 1 140 ? 28.810 45.522 -21.030 1.00 31.91 135 SER B O 1
ATOM 2629 N N . ILE B 1 141 ? 26.864 46.112 -21.991 1.00 23.98 136 ILE B N 1
ATOM 2630 C CA . ILE B 1 141 ? 26.210 44.879 -21.589 1.00 26.34 136 ILE B CA 1
ATOM 2631 C C . ILE B 1 141 ? 26.537 43.794 -22.603 1.00 28.89 136 ILE B C 1
ATOM 2632 O O . ILE B 1 141 ? 25.947 43.725 -23.681 1.00 31.86 136 ILE B O 1
ATOM 2637 N N . VAL B 1 142 ? 27.515 42.962 -22.261 1.00 30.56 137 VAL B N 1
ATOM 2638 C CA . VAL B 1 142 ? 28.005 41.953 -23.193 1.00 28.81 137 VAL B CA 1
ATOM 2639 C C . VAL B 1 142 ? 28.016 40.537 -22.613 1.00 30.66 137 VAL B C 1
ATOM 2640 O O . VAL B 1 142 ? 28.261 39.579 -23.338 1.00 32.55 137 VAL B O 1
ATOM 2644 N N . PHE B 1 143 ? 27.743 40.390 -21.317 1.00 26.84 138 PHE B N 1
ATOM 2645 C CA . PHE B 1 143 ? 27.854 39.073 -20.689 1.00 30.13 138 PHE B CA 1
ATOM 2646 C C . PHE B 1 143 ? 26.930 38.030 -21.322 1.00 29.47 138 PHE B C 1
ATOM 2647 O O . PHE B 1 143 ? 27.305 36.864 -21.474 1.00 31.53 138 PHE B O 1
ATOM 2655 N N . HIS B 1 144 ? 25.724 38.450 -21.692 1.00 28.89 139 HIS B N 1
ATOM 2656 C CA . HIS B 1 144 ? 24.755 37.537 -22.290 1.00 27.42 139 HIS B CA 1
ATOM 2657 C C . HIS B 1 144 ? 25.202 37.065 -23.670 1.00 31.99 139 HIS B C 1
ATOM 2658 O O . HIS B 1 144 ? 24.914 35.936 -24.071 1.00 29.40 139 HIS B O 1
ATOM 2665 N N . ARG B 1 145 ? 25.898 37.937 -24.395 1.00 31.90 140 ARG B N 1
ATOM 2666 C CA . ARG B 1 145 ? 26.426 37.573 -25.704 1.00 36.50 140 ARG B CA 1
ATOM 2667 C C . ARG B 1 145 ? 27.518 36.534 -25.528 1.00 39.16 140 ARG B C 1
ATOM 2668 O O . ARG B 1 145 ? 27.542 35.518 -26.222 1.00 43.95 140 ARG B O 1
ATOM 2676 N N . LYS B 1 146 ? 28.405 36.783 -24.571 1.00 33.70 141 LYS B N 1
ATOM 2677 C CA . LYS B 1 146 ? 29.476 35.842 -24.261 1.00 41.08 141 LYS B CA 1
ATOM 2678 C C . LYS B 1 146 ? 28.951 34.455 -23.881 1.00 45.54 141 LYS B C 1
ATOM 2679 O O . LYS B 1 146 ? 29.614 33.448 -24.130 1.00 50.03 141 LYS B O 1
ATOM 2685 N N . LYS B 1 147 ? 27.766 34.397 -23.277 1.00 39.85 142 LYS B N 1
ATOM 2686 C CA . LYS B 1 147 ? 27.231 33.118 -22.817 1.00 36.19 142 LYS B CA 1
ATOM 2687 C C . LYS B 1 147 ? 25.932 32.728 -23.524 1.00 37.56 142 LYS B C 1
ATOM 2688 O O . LYS B 1 147 ? 25.232 31.807 -23.102 1.00 37.14 142 LYS B O 1
ATOM 2694 N N . ASN B 1 148 ? 25.649 33.420 -24.623 1.00 33.96 143 ASN B N 1
ATOM 2695 C CA . ASN B 1 148 ? 24.464 33.161 -25.439 1.00 39.09 143 ASN B CA 1
ATOM 2696 C C . ASN B 1 148 ? 23.154 33.134 -24.652 1.00 39.97 143 ASN B C 1
ATOM 2697 O O . ASN B 1 148 ? 22.293 32.288 -24.889 1.00 42.17 143 ASN B O 1
ATOM 2702 N N . LEU B 1 149 ? 23.017 34.077 -23.722 1.00 33.59 144 LEU B N 1
ATOM 2703 C CA . LEU B 1 149 ? 21.789 34.255 -22.959 1.00 33.45 144 LEU B CA 1
ATOM 2704 C C . LEU B 1 149 ? 20.973 35.392 -23.540 1.00 24.42 144 LEU B C 1
ATOM 2705 O O . LEU B 1 149 ? 21.477 36.212 -24.303 1.00 28.26 144 LEU B O 1
ATOM 2710 N N . GLN B 1 150 ? 19.712 35.461 -23.134 1.00 23.61 145 GLN B N 1
ATOM 2711 C CA . GLN B 1 150 ? 18.851 36.567 -23.502 1.00 20.12 145 GLN B CA 1
ATOM 2712 C C . GLN B 1 150 ? 18.949 37.676 -22.453 1.00 17.10 145 GLN B C 1
ATOM 2713 O O . GLN B 1 150 ? 19.025 37.404 -21.251 1.00 20.58 145 GLN B O 1
ATOM 2719 N N . TYR B 1 151 ? 18.956 38.917 -22.933 1.00 17.36 146 TYR B N 1
ATOM 2720 C CA . TYR B 1 151 ? 19.007 40.083 -22.066 1.00 17.05 146 TYR B CA 1
ATOM 2721 C C . TYR B 1 151 ? 17.757 40.956 -22.259 1.00 16.13 146 TYR B C 1
ATOM 2722 O O . TYR B 1 151 ? 17.243 41.077 -23.379 1.00 18.42 146 TYR B O 1
ATOM 2731 N N . TYR B 1 152 ? 17.261 41.539 -21.167 1.00 16.05 147 TYR B N 1
ATOM 2732 C CA . TYR B 1 152 ? 16.248 42.606 -21.245 1.00 14.73 147 TYR B CA 1
ATOM 2733 C C . TYR B 1 152 ? 16.557 43.747 -20.316 1.00 14.71 147 TYR B C 1
ATOM 2734 O O . TYR B 1 152 ? 16.963 43.536 -19.178 1.00 15.30 147 TYR B O 1
ATOM 2743 N N . ASP B 1 153 ? 16.332 44.960 -20.796 1.00 14.11 148 ASP B N 1
ATOM 2744 C CA . ASP B 1 153 ? 16.198 46.111 -19.919 1.00 17.25 148 ASP B CA 1
ATOM 2745 C C . ASP B 1 153 ? 14.857 45.981 -19.204 1.00 16.23 148 ASP B C 1
ATOM 2746 O O . ASP B 1 153 ? 13.846 45.665 -19.849 1.00 16.88 148 ASP B O 1
ATOM 2751 N N . ILE B 1 154 ? 14.807 46.291 -17.916 1.00 16.64 149 ILE B N 1
ATOM 2752 C CA . ILE B 1 154 ? 13.529 46.297 -17.214 1.00 14.73 149 ILE B CA 1
ATOM 2753 C C . ILE B 1 154 ? 13.467 47.505 -16.283 1.00 15.65 149 ILE B C 1
ATOM 2754 O O . ILE B 1 154 ? 14.509 48.079 -15.918 1.00 16.79 149 ILE B O 1
ATOM 2759 N N . SER B 1 155 ? 12.256 47.906 -15.917 1.00 15.08 150 SER B N 1
ATOM 2760 C CA . SER B 1 155 ? 12.068 48.817 -14.799 1.00 14.20 150 SER B CA 1
ATOM 2761 C C . SER B 1 155 ? 10.956 48.263 -13.930 1.00 16.39 150 SER B C 1
ATOM 2762 O O . SER B 1 155 ? 9.782 48.295 -14.314 1.00 15.27 150 SER B O 1
ATOM 2765 N N . ALA B 1 156 ? 11.320 47.712 -12.784 1.00 14.48 151 ALA B N 1
ATOM 2766 C CA . ALA B 1 156 ? 10.320 47.156 -11.879 1.00 14.72 151 ALA B CA 1
ATOM 2767 C C . ALA B 1 156 ? 9.280 48.190 -11.491 1.00 17.66 151 ALA B C 1
ATOM 2768 O O . ALA B 1 156 ? 8.098 47.889 -11.508 1.00 18.08 151 ALA B O 1
ATOM 2770 N N . LYS B 1 157 ? 9.720 49.404 -11.147 1.00 18.49 152 LYS B N 1
ATOM 2771 C CA . LYS B 1 157 ? 8.801 50.455 -10.695 1.00 15.77 152 LYS B CA 1
ATOM 2772 C C . LYS B 1 157 ? 7.816 50.963 -11.732 1.00 18.24 152 LYS B C 1
ATOM 2773 O O . LYS B 1 157 ? 6.802 51.552 -11.362 1.00 19.57 152 LYS B O 1
ATOM 2779 N N . SER B 1 158 ? 8.090 50.754 -13.017 1.00 16.07 153 SER B N 1
ATOM 2780 C CA . SER B 1 158 ? 7.150 51.166 -14.063 1.00 16.09 153 SER B CA 1
ATOM 2781 C C . SER B 1 158 ? 6.508 49.999 -14.798 1.00 18.73 153 SER B C 1
ATOM 2782 O O . SER B 1 158 ? 5.743 50.206 -15.751 1.00 18.83 153 SER B O 1
ATOM 2785 N N . ASN B 1 159 ? 6.830 48.782 -14.364 1.00 15.16 154 ASN B N 1
ATOM 2786 C CA . ASN B 1 159 ? 6.415 47.561 -15.064 1.00 15.25 154 ASN B CA 1
ATOM 2787 C C . ASN B 1 159 ? 6.990 47.409 -16.473 1.00 13.98 154 ASN B C 1
ATOM 2788 O O . ASN B 1 159 ? 6.533 46.567 -17.239 1.00 14.13 154 ASN B O 1
ATOM 2793 N N . TYR B 1 160 ? 7.988 48.215 -16.824 1.00 13.66 155 TYR B N 1
ATOM 2794 C CA . TYR B 1 160 ? 8.514 48.160 -18.175 1.00 13.75 155 TYR B CA 1
ATOM 2795 C C . TYR B 1 160 ? 9.165 46.804 -18.452 1.00 15.03 155 TYR B C 1
ATOM 2796 O O . TYR B 1 160 ? 10.060 46.379 -17.716 1.00 13.25 155 TYR B O 1
ATOM 2805 N N . ASN B 1 161 ? 8.706 46.156 -19.523 1.00 13.12 156 ASN B N 1
ATOM 2806 C CA . ASN B 1 161 ? 9.178 44.831 -19.940 1.00 13.50 156 ASN B CA 1
ATOM 2807 C C . ASN B 1 161 ? 8.985 43.716 -18.907 1.00 12.98 156 ASN B C 1
ATOM 2808 O O . ASN B 1 161 ? 9.642 42.671 -18.993 1.00 14.16 156 ASN B O 1
ATOM 2813 N N . PHE B 1 162 ? 8.058 43.906 -17.974 1.00 12.43 157 PHE B N 1
ATOM 2814 C CA . PHE B 1 162 ? 7.860 42.919 -16.910 1.00 11.37 157 PHE B CA 1
ATOM 2815 C C . PHE B 1 162 ? 7.698 41.512 -17.458 1.00 11.86 157 PHE B C 1
ATOM 2816 O O . PHE B 1 162 ? 8.299 40.567 -16.920 1.00 13.05 157 PHE B O 1
ATOM 2824 N N . GLU B 1 163 ? 6.856 41.365 -18.476 1.00 11.74 158 GLU B N 1
ATOM 2825 C CA . GLU B 1 163 ? 6.504 40.038 -18.973 1.00 12.52 158 GLU B CA 1
ATOM 2826 C C . GLU B 1 163 ? 7.603 39.353 -19.778 1.00 12.60 158 GLU B C 1
ATOM 2827 O O . GLU B 1 163 ? 7.566 38.132 -19.969 1.00 11.93 158 GLU B O 1
ATOM 2833 N N . LYS B 1 164 ? 8.590 40.122 -20.240 1.00 11.12 159 LYS B N 1
ATOM 2834 C CA . LYS B 1 164 ? 9.530 39.606 -21.242 1.00 12.93 159 LYS B CA 1
ATOM 2835 C C . LYS B 1 164 ? 10.434 38.461 -20.750 1.00 11.34 159 LYS B C 1
ATOM 2836 O O . LYS B 1 164 ? 10.563 37.461 -21.451 1.00 11.97 159 LYS B O 1
ATOM 2842 N N . PRO B 1 165 ? 11.043 38.564 -19.547 1.00 11.87 160 PRO B N 1
ATOM 2843 C CA . PRO B 1 165 ? 11.859 37.422 -19.108 1.00 13.84 160 PRO B CA 1
ATOM 2844 C C . PRO B 1 165 ? 11.030 36.154 -18.980 1.00 11.95 160 PRO B C 1
ATOM 2845 O O . PRO B 1 165 ? 11.493 35.073 -19.342 1.00 12.18 160 PRO B O 1
ATOM 2849 N N . PHE B 1 166 ? 9.810 36.283 -18.454 1.00 10.67 161 PHE B N 1
ATOM 2850 C CA . PHE B 1 166 ? 8.973 35.115 -18.233 1.00 11.29 161 PHE B CA 1
ATOM 2851 C C . PHE B 1 166 ? 8.518 34.493 -19.549 1.00 10.63 161 PHE B C 1
ATOM 2852 O O . PHE B 1 166 ? 8.454 33.273 -19.681 1.00 12.19 161 PHE B O 1
ATOM 2860 N N . LEU B 1 167 ? 8.202 35.333 -20.525 1.00 10.31 162 LEU B N 1
ATOM 2861 C CA . LEU B 1 167 ? 7.802 34.834 -21.844 1.00 11.62 162 LEU B CA 1
ATOM 2862 C C . LEU B 1 167 ? 8.950 34.082 -22.506 1.00 10.84 162 LEU B C 1
ATOM 2863 O O . LEU B 1 167 ? 8.749 32.993 -23.052 1.00 12.21 162 LEU B O 1
ATOM 2868 N N . TRP B 1 168 ? 10.159 34.625 -22.406 1.00 10.57 163 TRP B N 1
ATOM 2869 C CA . TRP B 1 168 ? 11.316 33.976 -23.010 1.00 12.54 163 TRP B CA 1
ATOM 2870 C C . TRP B 1 168 ? 11.566 32.629 -22.350 1.00 11.28 163 TRP B C 1
ATOM 2871 O O . TRP B 1 168 ? 11.746 31.606 -23.034 1.00 13.57 163 TRP B O 1
ATOM 2882 N N . LEU B 1 169 ? 11.549 32.623 -21.022 1.00 12.01 164 LEU B N 1
ATOM 2883 C CA . LEU B 1 169 ? 11.765 31.375 -20.288 1.00 10.59 164 LEU B CA 1
ATOM 2884 C C . LEU B 1 169 ? 10.683 30.331 -20.603 1.00 12.84 164 LEU B C 1
ATOM 2885 O O . LEU B 1 169 ? 11.004 29.151 -20.782 1.00 13.63 164 LEU B O 1
ATOM 2890 N N . ALA B 1 170 ? 9.413 30.729 -20.652 1.00 11.67 165 ALA B N 1
ATOM 2891 C CA . ALA B 1 170 ? 8.334 29.793 -20.986 1.00 10.57 165 ALA B CA 1
ATOM 2892 C C . ALA B 1 170 ? 8.570 29.193 -22.370 1.00 15.32 165 ALA B C 1
ATOM 2893 O O . ALA B 1 170 ? 8.418 27.985 -22.554 1.00 14.20 165 ALA B O 1
ATOM 2895 N N . ARG B 1 171 ? 8.928 30.030 -23.343 1.00 12.46 166 ARG B N 1
ATOM 2896 C CA . ARG B 1 171 ? 9.162 29.536 -24.690 1.00 13.97 166 ARG B CA 1
ATOM 2897 C C . ARG B 1 171 ? 10.316 28.548 -24.704 1.00 14.21 166 ARG B C 1
ATOM 2898 O O . ARG B 1 171 ? 10.240 27.536 -25.416 1.00 15.66 166 ARG B O 1
ATOM 2906 N N . LYS B 1 172 ? 11.368 28.832 -23.942 1.00 13.22 167 LYS B N 1
ATOM 2907 C CA . LYS B 1 172 ? 12.529 27.935 -23.906 1.00 15.62 167 LYS B CA 1
ATOM 2908 C C . LYS B 1 172 ? 12.187 26.627 -23.206 1.00 16.85 167 LYS B C 1
ATOM 2909 O O . LYS B 1 172 ? 12.490 25.546 -23.726 1.00 19.22 167 LYS B O 1
ATOM 2915 N N . LEU B 1 173 ? 11.544 26.712 -22.045 1.00 15.43 168 LEU B N 1
ATOM 2916 C CA . LEU B 1 173 ? 11.213 25.510 -21.268 1.00 15.43 168 LEU B CA 1
ATOM 2917 C C . LEU B 1 173 ? 10.287 24.553 -22.015 1.00 17.05 168 LEU B C 1
ATOM 2918 O O . LEU B 1 173 ? 10.527 23.343 -22.057 1.00 19.18 168 LEU B O 1
ATOM 2923 N N . ILE B 1 174 ? 9.244 25.106 -22.617 1.00 16.24 169 ILE B N 1
ATOM 2924 C CA . ILE B 1 174 ? 8.239 24.314 -23.318 1.00 17.93 169 ILE B CA 1
ATOM 2925 C C . ILE B 1 174 ? 8.687 23.995 -24.742 1.00 19.14 169 ILE B C 1
ATOM 2926 O O . ILE B 1 174 ? 8.166 23.073 -25.372 1.00 23.42 169 ILE B O 1
ATOM 2931 N N . GLY B 1 175 ? 9.663 24.739 -25.251 1.00 15.69 170 GLY B N 1
ATOM 2932 C CA . GLY B 1 175 ? 10.212 24.460 -26.580 1.00 16.80 170 GLY B CA 1
ATOM 2933 C C . GLY B 1 175 ? 9.292 24.906 -27.702 1.00 20.97 170 GLY B C 1
ATOM 2934 O O . GLY B 1 175 ? 9.185 24.236 -28.740 1.00 22.25 170 GLY B O 1
ATOM 2935 N N . ASP B 1 176 ? 8.639 26.052 -27.510 1.00 18.04 171 ASP B N 1
ATOM 2936 C CA . ASP B 1 176 ? 7.643 26.541 -28.464 1.00 18.36 171 ASP B CA 1
ATOM 2937 C C . ASP B 1 176 ? 7.762 28.039 -28.709 1.00 18.26 171 ASP B C 1
ATOM 2938 O O . ASP B 1 176 ? 7.331 28.836 -27.889 1.00 16.31 171 ASP B O 1
ATOM 2943 N N . PRO B 1 177 ? 8.352 28.436 -29.844 1.00 18.06 172 PRO B N 1
ATOM 2944 C CA . PRO B 1 177 ? 8.525 29.862 -30.111 1.00 18.61 172 PRO B CA 1
ATOM 2945 C C . PRO B 1 177 ? 7.201 30.584 -30.342 1.00 20.49 172 PRO B C 1
ATOM 2946 O O . PRO B 1 177 ? 7.167 31.808 -30.283 1.00 21.78 172 PRO B O 1
ATOM 2950 N N . ASN B 1 178 ? 6.122 29.843 -30.580 1.00 17.69 173 ASN B N 1
ATOM 2951 C CA . ASN B 1 178 ? 4.819 30.476 -30.812 1.00 15.36 173 ASN B CA 1
ATOM 2952 C C . ASN B 1 178 ? 3.916 30.492 -29.591 1.00 17.23 173 ASN B C 1
ATOM 2953 O O . ASN B 1 178 ? 2.756 30.911 -29.662 1.00 16.98 173 ASN B O 1
ATOM 2958 N N . LEU B 1 179 ? 4.445 30.022 -28.469 1.00 13.80 174 LEU B N 1
ATOM 2959 C CA . LEU B 1 179 ? 3.752 30.225 -27.200 1.00 11.97 174 LEU B CA 1
ATOM 2960 C C . LEU B 1 179 ? 3.585 31.732 -26.962 1.00 14.84 174 LEU B C 1
ATOM 2961 O O . LEU B 1 179 ? 4.512 32.514 -27.161 1.00 14.66 174 LEU B O 1
ATOM 2966 N N . GLU B 1 180 ? 2.398 32.146 -26.525 1.00 12.83 175 GLU B N 1
ATOM 2967 C CA . GLU B 1 180 ? 2.149 33.552 -26.244 1.00 13.29 175 GLU B CA 1
ATOM 2968 C C . GLU B 1 180 ? 1.358 33.663 -24.969 1.00 12.62 175 GLU B C 1
ATOM 2969 O O . GLU B 1 180 ? 0.640 32.728 -24.603 1.00 14.85 175 GLU B O 1
ATOM 2975 N N . PHE B 1 181 ? 1.493 34.801 -24.301 1.00 10.22 176 PHE B N 1
ATOM 2976 C CA . PHE B 1 181 ? 0.596 35.151 -23.198 1.00 11.75 176 PHE B CA 1
ATOM 2977 C C . PHE B 1 181 ? -0.721 35.695 -23.780 1.00 12.24 176 PHE B C 1
ATOM 2978 O O . PHE B 1 181 ? -0.703 36.609 -24.618 1.00 14.71 176 PHE B O 1
ATOM 2986 N N . VAL B 1 182 ? -1.855 35.126 -23.370 1.00 12.02 177 VAL B N 1
ATOM 2987 C CA . VAL B 1 182 ? -3.131 35.598 -23.911 1.00 12.76 177 VAL B CA 1
ATOM 2988 C C . VAL B 1 182 ? -3.656 36.796 -23.128 1.00 11.90 177 VAL B C 1
ATOM 2989 O O . VAL B 1 182 ? -4.623 37.437 -23.544 1.00 13.72 177 VAL B O 1
ATOM 2993 N N . ALA B 1 183 ? -3.048 37.076 -21.984 1.00 11.83 178 ALA B N 1
ATOM 2994 C CA . ALA B 1 183 ? -3.414 38.208 -21.160 1.00 13.08 178 ALA B CA 1
ATOM 2995 C C . ALA B 1 183 ? -2.224 38.593 -20.320 1.00 14.22 178 ALA B C 1
ATOM 2996 O O . ALA B 1 183 ? -1.445 37.731 -19.948 1.00 15.44 178 ALA B O 1
ATOM 2998 N N . MET B 1 184 ? -2.076 39.880 -20.020 1.00 14.27 179 MET B N 1
ATOM 2999 C CA . MET B 1 184 ? -1.080 40.293 -19.042 1.00 14.85 179 MET B CA 1
ATOM 3000 C C . MET B 1 184 ? -1.574 39.979 -17.634 1.00 12.70 179 MET B C 1
ATOM 3001 O O . MET B 1 184 ? -2.761 40.085 -17.349 1.00 16.49 179 MET B O 1
ATOM 3006 N N . PRO B 1 185 ? -0.655 39.577 -16.734 1.00 15.82 180 PRO B N 1
ATOM 3007 C CA . PRO B 1 185 ? -1.066 39.438 -15.328 1.00 15.45 180 PRO B CA 1
ATOM 3008 C C . PRO B 1 185 ? -1.472 40.795 -14.741 1.00 15.22 180 PRO B C 1
ATOM 3009 O O . PRO B 1 185 ? -1.038 41.843 -15.256 1.00 15.99 180 PRO B O 1
ATOM 3013 N N . ALA B 1 186 ? -2.297 40.779 -13.695 1.00 15.46 181 ALA B N 1
ATOM 3014 C CA . ALA B 1 186 ? -2.621 42.008 -12.983 1.00 13.30 181 ALA B CA 1
ATOM 3015 C C . ALA B 1 186 ? -1.357 42.494 -12.255 1.00 13.83 181 ALA B C 1
ATOM 3016 O O . ALA B 1 186 ? -0.802 41.801 -11.384 1.00 14.51 181 ALA B O 1
ATOM 3018 N N . LEU B 1 187 ? -0.907 43.694 -12.607 1.00 13.46 182 LEU B N 1
ATOM 3019 C CA . LEU B 1 187 ? 0.312 44.270 -12.023 1.00 13.34 182 LEU B CA 1
ATOM 3020 C C . LEU B 1 187 ? 0.047 45.489 -11.150 1.00 12.44 182 LEU B C 1
ATOM 3021 O O . LEU B 1 187 ? -0.883 46.274 -11.416 1.00 15.66 182 LEU B O 1
ATOM 302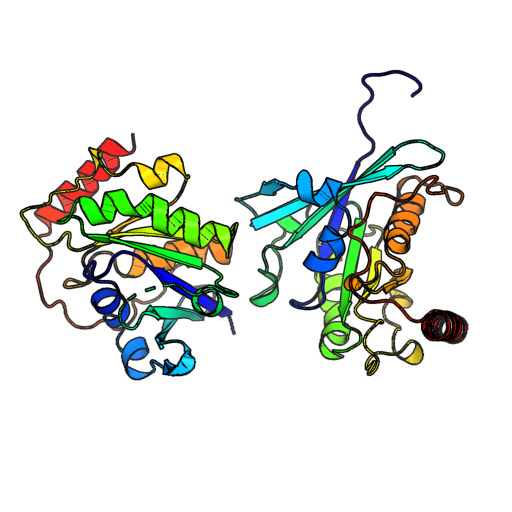6 N N . ALA B 1 188 ? 0.867 45.647 -10.117 1.00 13.55 183 ALA B N 1
ATOM 3027 C CA . ALA B 1 188 ? 0.807 46.849 -9.285 1.00 14.19 183 ALA B CA 1
ATOM 3028 C C . ALA B 1 188 ? 0.923 48.080 -10.189 1.00 15.31 183 ALA B C 1
ATOM 3029 O O . ALA B 1 188 ? 1.758 48.133 -11.091 1.00 16.10 183 ALA B O 1
ATOM 3031 N N . PRO B 1 189 ? 0.096 49.102 -9.949 1.00 18.73 184 PRO B N 1
ATOM 3032 C CA . PRO B 1 189 ? 0.176 50.294 -10.807 1.00 21.35 184 PRO B CA 1
ATOM 3033 C C . PRO B 1 189 ? 1.593 50.887 -10.787 1.00 17.98 184 PRO B C 1
ATOM 3034 O O . PRO B 1 189 ? 2.215 50.894 -9.736 1.00 19.17 184 PRO B O 1
ATOM 3038 N N . PRO B 1 190 ? 2.080 51.382 -11.936 1.00 19.14 185 PRO B N 1
ATOM 3039 C CA . PRO B 1 190 ? 3.430 51.963 -11.982 1.00 18.31 185 PRO B CA 1
ATOM 3040 C C . PRO B 1 190 ? 3.616 53.074 -10.960 1.00 20.72 185 PRO B C 1
ATOM 3041 O O . PRO B 1 190 ? 2.746 53.927 -10.829 1.00 24.64 185 PRO B O 1
ATOM 3045 N N . GLU B 1 191 ? 4.728 53.058 -10.243 1.00 20.56 186 GLU B N 1
ATOM 3046 C CA . GLU B 1 191 ? 5.026 54.104 -9.271 1.00 23.73 186 GLU B CA 1
ATOM 3047 C C . GLU B 1 191 ? 5.883 55.194 -9.900 1.00 24.10 186 GLU B C 1
ATOM 3048 O O . GLU B 1 191 ? 6.028 56.293 -9.346 1.00 30.36 186 GLU B O 1
ATOM 3054 N N . VAL B 1 192 ? 6.446 54.885 -11.062 1.00 23.35 187 VAL B N 1
ATOM 3055 C CA . VAL B 1 192 ? 7.167 55.865 -11.864 1.00 21.23 187 VAL B CA 1
ATOM 3056 C C . VAL B 1 192 ? 6.759 55.692 -13.313 1.00 24.48 187 VAL B C 1
ATOM 3057 O O . VAL B 1 192 ? 6.310 54.607 -13.723 1.00 20.86 187 VAL B O 1
ATOM 3061 N N . VAL B 1 193 ? 6.884 56.761 -14.087 1.00 23.45 188 VAL B N 1
ATOM 3062 C CA . VAL B 1 193 ? 6.630 56.692 -15.514 1.00 24.66 188 VAL B CA 1
ATOM 3063 C C . VAL B 1 193 ? 7.911 56.364 -16.244 1.00 27.16 188 VAL B C 1
ATOM 3064 O O . VAL B 1 193 ? 8.969 56.939 -15.974 1.00 30.07 188 VAL B O 1
ATOM 3068 N N . MET B 1 194 ? 7.815 55.398 -17.146 1.00 26.54 189 MET B N 1
ATOM 3069 C CA . MET B 1 194 ? 8.903 55.100 -18.049 1.00 25.01 189 MET B CA 1
ATOM 3070 C C . MET B 1 194 ? 8.721 55.974 -19.280 1.00 28.48 189 MET B C 1
ATOM 3071 O O . MET B 1 194 ? 7.792 55.777 -20.064 1.00 28.63 189 MET B O 1
ATOM 3076 N N . ASP B 1 195 ? 9.600 56.959 -19.433 1.00 25.55 190 ASP B N 1
ATOM 3077 C CA . ASP B 1 195 ? 9.525 57.888 -20.557 1.00 30.73 190 ASP B CA 1
ATOM 3078 C C . ASP B 1 195 ? 9.577 57.128 -21.896 1.00 25.29 190 ASP B C 1
ATOM 3079 O O . ASP B 1 195 ? 10.549 56.428 -22.179 1.00 25.61 190 ASP B O 1
ATOM 3084 N N . PRO B 1 196 ? 8.532 57.264 -22.727 1.00 28.36 191 PRO B N 1
ATOM 3085 C CA . PRO B 1 196 ? 8.508 56.539 -24.009 1.00 29.92 191 PRO B CA 1
ATOM 3086 C C . PRO B 1 196 ? 9.695 56.876 -24.921 1.00 27.63 191 PRO B C 1
ATOM 3087 O O . PRO B 1 196 ? 10.201 55.998 -25.631 1.00 28.46 191 PRO B O 1
ATOM 3091 N N . ALA B 1 197 ? 10.133 58.129 -24.912 1.00 26.86 192 ALA B N 1
ATOM 3092 C CA . ALA B 1 197 ? 11.280 58.525 -25.717 1.00 30.82 192 ALA B CA 1
ATOM 3093 C C . ALA B 1 197 ? 12.561 57.867 -25.204 1.00 28.42 192 ALA B C 1
ATOM 3094 O O . ALA B 1 197 ? 13.459 57.526 -25.976 1.00 28.01 192 ALA B O 1
ATOM 3096 N N . LEU B 1 198 ? 12.643 57.696 -23.889 1.00 29.08 193 LEU B N 1
ATOM 3097 C CA . LEU B 1 198 ? 13.784 57.025 -23.284 1.00 26.55 193 LEU B CA 1
ATOM 3098 C C . LEU B 1 198 ? 13.773 55.536 -23.630 1.00 21.20 193 LEU B C 1
ATOM 3099 O O . LEU B 1 198 ? 14.811 54.950 -23.944 1.00 24.50 193 LEU B O 1
ATOM 3104 N N . ALA B 1 199 ? 12.596 54.924 -23.556 1.00 24.25 194 ALA B N 1
ATOM 3105 C CA . ALA B 1 199 ? 12.447 53.524 -23.916 1.00 24.89 194 ALA B CA 1
ATOM 3106 C C . ALA B 1 199 ? 12.913 53.307 -25.347 1.00 24.63 194 ALA B C 1
ATOM 3107 O O . ALA B 1 199 ? 13.616 52.336 -25.638 1.00 25.57 194 ALA B O 1
ATOM 3109 N N . ALA B 1 200 ? 12.505 54.212 -26.237 1.00 26.54 195 ALA B N 1
ATOM 3110 C CA . ALA B 1 200 ? 12.889 54.143 -27.645 1.00 29.26 195 ALA B CA 1
ATOM 3111 C C . ALA B 1 200 ? 14.403 54.224 -27.831 1.00 26.67 195 ALA B C 1
ATOM 3112 O O . ALA B 1 200 ? 14.988 53.457 -28.594 1.00 27.05 195 ALA B O 1
ATOM 3114 N N . GLN B 1 201 ? 15.028 55.178 -27.153 1.00 25.22 196 GLN B N 1
ATOM 3115 C CA . GLN B 1 201 ? 16.476 55.315 -27.185 1.00 26.34 196 GLN B CA 1
ATOM 3116 C C . GLN B 1 201 ? 17.156 54.030 -26.706 1.00 23.41 196 GLN B C 1
ATOM 3117 O O . GLN B 1 201 ? 18.058 53.526 -27.362 1.00 26.47 196 GLN B O 1
ATOM 3123 N N . TYR B 1 202 ? 16.703 53.490 -25.579 1.00 23.26 197 TYR B N 1
ATOM 3124 C CA . TYR B 1 202 ? 17.330 52.285 -25.027 1.00 22.54 197 TYR B CA 1
ATOM 3125 C C . TYR B 1 202 ? 17.119 51.069 -25.922 1.00 23.01 197 TYR B C 1
ATOM 3126 O O . TYR B 1 202 ? 18.026 50.258 -26.100 1.00 24.06 197 TYR B O 1
ATOM 3135 N N . GLU B 1 203 ? 15.927 50.944 -26.499 1.00 22.16 198 GLU B N 1
ATOM 3136 C CA . GLU B 1 203 ? 15.664 49.819 -27.387 1.00 24.45 198 GLU B CA 1
ATOM 3137 C C . GLU B 1 203 ? 16.568 49.919 -28.617 1.00 24.03 198 GLU B C 1
ATOM 3138 O O . GLU B 1 203 ? 17.138 48.922 -29.060 1.00 24.21 198 GLU B O 1
ATOM 3144 N N . HIS B 1 204 ? 16.714 51.130 -29.153 1.00 24.44 199 HIS B N 1
ATOM 3145 C CA . HIS B 1 204 ? 17.554 51.356 -30.319 1.00 25.80 199 HIS B CA 1
ATOM 3146 C C . HIS B 1 204 ? 19.001 51.035 -29.990 1.00 25.53 199 HIS B C 1
ATOM 3147 O O . HIS B 1 204 ? 19.688 50.341 -30.754 1.00 28.83 199 HIS B O 1
ATOM 3154 N N . ASP B 1 205 ? 19.473 51.536 -28.851 1.00 24.94 200 ASP B N 1
ATOM 3155 C CA . ASP B 1 205 ? 20.855 51.289 -28.447 1.00 25.58 200 ASP B CA 1
ATOM 3156 C C . ASP B 1 205 ? 21.177 49.799 -28.316 1.00 24.13 200 ASP B C 1
ATOM 3157 O O . ASP B 1 205 ? 22.262 49.362 -28.700 1.00 27.58 200 ASP B O 1
ATOM 3162 N N . LEU B 1 206 ? 20.249 49.019 -27.770 1.00 23.04 201 LEU B N 1
ATOM 3163 C CA . LEU B 1 206 ? 20.451 47.575 -27.678 1.00 23.95 201 LEU B CA 1
ATOM 3164 C C . LEU B 1 206 ? 20.550 46.942 -29.060 1.00 29.13 201 LEU B C 1
ATOM 3165 O O . LEU B 1 206 ? 21.391 46.077 -29.283 1.00 30.82 201 LEU B O 1
ATOM 3170 N N . GLU B 1 207 ? 19.687 47.363 -29.978 1.00 29.75 202 GLU B N 1
ATOM 3171 C CA . GLU B 1 207 ? 19.686 46.811 -31.332 1.00 32.51 202 GLU B CA 1
ATOM 3172 C C . GLU B 1 207 ? 21.002 47.119 -32.025 1.00 33.57 202 GLU B C 1
ATOM 3173 O O . GLU B 1 207 ? 21.612 46.243 -32.636 1.00 40.59 202 GLU B O 1
ATOM 3179 N N . VAL B 1 208 ? 21.433 48.373 -31.926 1.00 32.83 203 VAL B N 1
ATOM 3180 C CA . VAL B 1 208 ? 22.711 48.786 -32.486 1.00 35.48 203 VAL B CA 1
ATOM 3181 C C . VAL B 1 208 ? 23.848 47.940 -31.918 1.00 38.27 203 VAL B C 1
ATOM 3182 O O . VAL B 1 208 ? 24.676 47.421 -32.659 1.00 38.56 203 VAL B O 1
ATOM 3186 N N . ALA B 1 209 ? 23.877 47.804 -30.596 1.00 31.56 204 ALA B N 1
ATOM 3187 C CA . ALA B 1 209 ? 24.935 47.056 -29.917 1.00 32.93 204 ALA B CA 1
ATOM 3188 C C . ALA B 1 209 ? 24.951 45.584 -30.320 1.00 38.80 204 ALA B C 1
ATOM 3189 O O . ALA B 1 209 ? 26.015 44.963 -30.389 1.00 44.33 204 ALA B O 1
ATOM 3191 N N . GLN B 1 210 ? 23.769 45.032 -30.576 1.00 38.26 205 GLN B N 1
ATOM 3192 C CA . GLN B 1 210 ? 23.619 43.616 -30.884 1.00 46.74 205 GLN B CA 1
ATOM 3193 C C . GLN B 1 210 ? 24.186 43.283 -32.262 1.00 58.10 205 GLN B C 1
ATOM 3194 O O . GLN B 1 210 ? 24.587 42.148 -32.518 1.00 56.61 205 GLN B O 1
ATOM 3200 N N . THR B 1 211 ? 24.217 44.277 -33.145 1.00 65.19 206 THR B N 1
ATOM 3201 C CA . THR B 1 211 ? 24.738 44.081 -34.495 1.00 72.66 206 THR B CA 1
ATOM 3202 C C . THR B 1 211 ? 26.262 44.156 -34.518 1.00 73.17 206 THR B C 1
ATOM 3203 O O . THR B 1 211 ? 26.862 45.030 -33.892 1.00 71.94 206 THR B O 1
#

Solvent-accessible surface area: 19622 Å² total; per-residue (Å²): 124,118,68,183,85,84,116,106,72,78,23,25,0,0,0,0,0,23,26,52,0,14,8,57,45,2,1,57,8,6,79,64,0,51,172,92,48,117,73,44,53,102,37,12,0,18,2,0,14,0,44,1,93,11,85,155,29,85,5,31,0,22,2,36,3,10,61,17,27,23,125,31,41,55,18,104,82,26,4,2,88,138,8,76,0,0,1,0,0,0,8,0,39,34,143,91,9,16,145,45,0,58,63,19,13,136,31,0,48,156,34,8,150,149,29,30,6,0,0,0,0,4,54,0,44,74,172,82,17,76,4,96,8,180,59,2,75,32,10,82,190,96,125,12,54,12,43,2,0,1,3,88,10,25,28,16,1,37,75,0,2,28,42,0,0,62,115,46,63,63,22,105,115,2,84,32,95,58,99,20,67,33,19,102,80,113,62,131,21,73,102,74,32,10,57,89,10,75,106,47,36,111,77,16,98,118,143,188,45,80,0,23,0,0,0,0,3,25,68,62,0,14,16,54,41,2,0,70,9,8,77,64,0,47,171,78,57,124,145,48,76,126,73,29,0,44,19,0,15,0,47,1,96,9,78,148,26,88,6,53,0,28,1,37,2,20,76,106,102,194,102,27,9,5,93,140,10,41,0,0,0,0,1,0,8,0,40,34,128,87,11,32,134,41,0,46,70,45,19,145,46,0,53,190,48,12,92,50,33,23,6,0,0,0,0,4,56,0,34,76,171,87,12,78,4,124,6,136,58,0,51,14,8,66,151,99,138,32,54,11,41,3,0,1,3,88,13,25,43,24,1,33,74,0,1,32,62,0,0,78,79,26,29,19,26,110,114,0,91,35,99,55,107,21,70,34,18,103,82,110,52,129,23,66,103,71,19,16,60,97,14,100,107,48,34,99,62,12,102,146

GO terms:
  GO:0003925 G protein activity (F, IDA)
  GO:0006611 protein export from nucleus (P, IDA)
  GO:0042307 positive regulation of protein import into nucleus (P, IMP)
  GO:0000055 ribosomal large subunit export from nucleus (P, IMP)
  GO:0000056 ribosomal small subunit export from nucleus (P, IMP)
  GO:0005515 protein binding (F, IPI)
  GO:0000287 magnesium ion binding (F, IDA)
  GO:0005525 GTP binding (F, IDA)
  GO:0005634 nucleus (C, IDA)
  GO:0003924 GTPase activity (F, IDA)
  GO:0046039 GTP metabolic process (P, IDA)
  GO:0006606 protein import into nucleus (P, IDA)
  GO:0042470 melanosome (C, EXP)
  GO:0005634 nucleus (C, EXP)
  GO:0005737 cytoplasm (C, EXP)
  GO:0006606 protein import into nucleus (P, IMP)
  GO:0061015 snRNA import into nucleus (P, IMP)
  GO:0000070 mitotic sister chromatid segregation (P, IMP)
  GO:0005737 cytoplasm (C, IDA)
  GO:0003924 GTPase activity (F, TAS)

Organism: Homo sapiens (NCBI:txid9606)

InterPro domains:
  IPR001806 Small GTPase [PF00071] (12-168)
  IPR001806 Small GTPase [PS51421] (6-189)
  IPR001806 Small GTPase [SM00174] (13-171)
  IPR002041 Ran GTPase [PR00627] (24-38)
  IPR002041 Ran GTPase [PR00627] (71-89)
  IPR002041 Ran GTPase [PR00627] (91-112)
  IPR002041 Ran GTPase [PR00627] (127-145)
  IPR002041 Ran GTPase [PR00627] (165-187)
  IPR002041 Ran GTPase [PS51418] (4-168)
  IPR002041 Ran GTPase [PTHR24071] (7-215)
  IPR002041 Ran GTPase [cd00877] (11-176)
  IPR005225 Small GTP-binding domain [TIGR00231] (11-159)
  IPR027417 P-loop containing nucleoside triphosphate hydrolase [G3DSA:3.40.50.300] (1-216)
  IPR027417 P-loop containing nucleoside triphosphate hydrolase [SSF52540] (7-196)

Secondary structure (DSSP, 8-state):
--STTPPP-EEEEEEEE-TTSSHHHHHTTBHHHHHT-EEETTTTEEEEEEEEEEBTEEEEEEEEEE-SGGGTS---HHHHTT--EEEEEEETT-HHHHHTHHHHHHHHHHHSTT--EEEEEE-TTSSS-SS-GGG--HHHHHT-EEEE-BGGGTBTTTHHHHHHHHHHHT-TT--EEEPPPBPPPSSPPPHHHHHHHHHHHHHHHT-/--EEEEEEEE-TTSSHHHHHTTBHHHHHT-EEETTTTEEEEEEEEEEBTEEEEEEEEEE----HHHHTT--EEEEEEETT-HHHHHTHHHHHHHHHHHSTT--EEEEEE-TTSSS-SS-GGG--HHHHTT-EEEE-BGGGTBTTHHHHHHHHHHHHT-TT--BSSPPPBPPPSS---HHHHHHHHHHHHHHH-